Protein AF-A0A1G6ML99-F1 (afdb_monomer_lite)

Secondary structure (DSSP, 8-state):
---SS--HHHHTT--EE----HHHHHHHHHH-HHHHHHHHHH-----EE-S-HHHHHHHHHHHTTS-HHHHHHHHHHHHHHHSS-SHHHHHHS-HHHHHHTT--HHHHHHHHHHHHHHHTTSS-HHHHTTS-HHHHHHHHHTSTT--HHHHHHHHHHTS--TT---TT-HHHHHHHHHHHT-S---HHHHHHHHHHHTT-HHHHHHHHHHHHHTSSTT--------PPP------------------------------SPEEEEEEE-SSS-EEEEEESSSSEEEEEETT-TT--HHHHTTEEE-TT-HHHHHHHHHHHHHHHT----GGGS-B-----HHHHHHHHHHHTS-TT--EEHHHHHHHHHHHHSS---HHHHHHHHTT-SBTTTS-GGGEE-GGG-----TT-HHHHHHHHHHTT----

pLDDT: mean 83.31, std 20.72, range [21.84, 98.5]

InterPro domains:
  IPR001497 Methylated-DNA-[protein]-cysteine S-methyltransferase, active site [PS00374] (394-400)
  IPR003265 HhH-GPD domain [PF00730] (58-194)
  IPR003265 HhH-GPD domain [SM00478] (62-216)
  IPR003265 HhH-GPD domain [cd00056] (54-210)
  IPR011257 DNA glycosylase [SSF48150] (47-212)
  IPR014048 Methylated-DNA-[protein]-cysteine S-methyltransferase, DNA binding [PF01035] (341-425)
  IPR014048 Methylated-DNA-[protein]-cysteine S-methyltransferase, DNA binding [TIGR00589] (340-423)
  IPR014048 Methylated-DNA-[protein]-cysteine S-methyltransferase, DNA binding [cd06445] (342-424)
  IPR023546 Methylated-DNA--protein-cysteine methyltransferase [MF_00772] (266-424)
  IPR036217 Methylated DNA-protein cysteine methyltransferase, DNA binding domain [SSF46767] (339-425)
  IPR036388 Winged helix-like DNA-binding domain superfamily [G3DSA:1.10.10.10] (337-425)
  IPR036631 Methylated DNA-protein cysteine methyltransferase domain superfamily [SSF53155] (272-343)
  IPR051912 Alkylbase DNA Glycosylase/Transcriptional Activator [PTHR43003] (23-213)

Organism: NCBI:txid604330

Structure (mmCIF, N/CA/C/O backbone):
data_AF-A0A1G6ML99-F1
#
_entry.id   AF-A0A1G6ML99-F1
#
loop_
_atom_site.group_PDB
_atom_site.id
_atom_site.type_symbol
_atom_site.label_atom_id
_atom_site.label_alt_id
_atom_site.label_comp_id
_atom_site.label_asym_id
_atom_site.label_entity_id
_atom_site.label_seq_id
_atom_site.pdbx_PDB_ins_code
_atom_site.Cartn_x
_atom_site.Cartn_y
_atom_site.Cartn_z
_atom_site.occupancy
_atom_site.B_iso_or_equiv
_atom_site.auth_seq_id
_atom_site.auth_comp_id
_atom_site.auth_asym_id
_atom_site.auth_atom_id
_atom_site.pdbx_PDB_model_num
ATOM 1 N N . MET A 1 1 ? 4.911 -12.588 -6.986 1.00 31.22 1 MET A N 1
ATOM 2 C CA . MET A 1 1 ? 5.745 -13.573 -7.703 1.00 31.22 1 MET A CA 1
ATOM 3 C C . MET A 1 1 ? 5.759 -13.218 -9.179 1.00 31.22 1 MET A C 1
ATOM 5 O O . MET A 1 1 ? 4.687 -13.115 -9.758 1.00 31.22 1 MET A O 1
ATOM 9 N N . ALA A 1 2 ? 6.933 -12.966 -9.759 1.00 31.11 2 ALA A N 1
ATOM 10 C CA . ALA A 1 2 ? 7.078 -12.887 -11.210 1.00 31.11 2 ALA A CA 1
ATOM 11 C C . ALA A 1 2 ? 7.066 -14.316 -11.766 1.00 31.11 2 ALA A C 1
ATOM 13 O O . ALA A 1 2 ? 7.784 -15.176 -11.255 1.00 31.11 2 ALA A O 1
ATOM 14 N N . MET A 1 3 ? 6.214 -14.575 -12.754 1.00 40.50 3 MET A N 1
ATOM 15 C CA . MET A 1 3 ? 6.151 -15.865 -13.434 1.00 40.50 3 MET A CA 1
ATOM 16 C C . MET A 1 3 ? 7.111 -15.833 -14.618 1.00 40.50 3 MET A C 1
ATOM 18 O O . MET A 1 3 ? 7.042 -14.934 -15.452 1.00 40.50 3 MET A O 1
ATOM 22 N N . THR A 1 4 ? 8.027 -16.794 -14.667 1.00 37.34 4 THR A N 1
ATOM 23 C CA . THR A 1 4 ? 9.051 -16.921 -15.717 1.00 37.34 4 THR A CA 1
ATOM 24 C C . THR A 1 4 ? 8.583 -17.761 -16.911 1.00 37.34 4 THR A C 1
ATOM 26 O O . THR A 1 4 ? 9.333 -17.942 -17.866 1.00 37.34 4 THR A O 1
ATOM 29 N N . GLN A 1 5 ? 7.338 -18.246 -16.890 1.00 42.62 5 GLN A N 1
ATOM 30 C CA . GLN A 1 5 ? 6.661 -18.932 -17.992 1.00 42.62 5 GLN A CA 1
ATOM 31 C C . GLN A 1 5 ? 5.199 -18.468 -18.058 1.00 42.62 5 GLN A C 1
ATOM 33 O O . GLN A 1 5 ? 4.643 -18.056 -17.036 1.00 42.62 5 GLN A O 1
ATOM 38 N N . ALA A 1 6 ? 4.602 -18.511 -19.254 1.00 44.78 6 ALA A N 1
ATOM 39 C CA . ALA A 1 6 ? 3.167 -18.298 -19.428 1.00 44.78 6 ALA A CA 1
ATOM 40 C C . ALA A 1 6 ? 2.403 -19.266 -18.506 1.00 44.78 6 ALA A C 1
ATOM 42 O O . ALA A 1 6 ? 2.681 -20.462 -18.510 1.00 44.78 6 ALA A O 1
ATOM 43 N N . ASP A 1 7 ? 1.502 -18.736 -17.678 1.00 48.19 7 ASP A N 1
ATOM 44 C CA . ASP A 1 7 ? 0.613 -19.528 -16.821 1.00 48.19 7 ASP A CA 1
ATOM 45 C C . ASP A 1 7 ? -0.266 -20.435 -17.705 1.00 48.19 7 ASP A C 1
ATOM 47 O O . ASP A 1 7 ? -0.724 -19.991 -18.759 1.00 48.19 7 ASP A O 1
ATOM 51 N N . ASP A 1 8 ? -0.573 -21.662 -17.277 1.00 42.84 8 ASP A N 1
ATOM 52 C CA . ASP A 1 8 ? -1.571 -22.517 -17.947 1.00 42.84 8 ASP A CA 1
ATOM 53 C C . ASP A 1 8 ? -2.941 -21.808 -18.061 1.00 42.84 8 ASP A C 1
ATOM 55 O O . ASP A 1 8 ? -3.715 -22.064 -18.986 1.00 42.84 8 ASP A O 1
ATOM 59 N N . ARG A 1 9 ? -3.212 -20.825 -17.187 1.00 46.53 9 ARG A N 1
ATOM 60 C CA . ARG A 1 9 ? -4.387 -19.933 -17.252 1.00 46.53 9 ARG A CA 1
ATOM 61 C C . ARG A 1 9 ? -4.434 -19.024 -18.487 1.00 46.53 9 ARG A C 1
ATOM 63 O O . ARG A 1 9 ? -5.514 -18.577 -18.872 1.00 46.53 9 ARG A O 1
ATOM 70 N N . LEU A 1 10 ? -3.293 -18.768 -19.130 1.00 43.25 10 LEU A N 1
ATOM 71 C CA . LEU A 1 10 ? -3.180 -17.985 -20.369 1.00 43.25 10 LEU A CA 1
ATOM 72 C C . LEU A 1 10 ? -3.757 -18.769 -21.562 1.00 43.25 10 LEU A C 1
ATOM 74 O O . LEU A 1 10 ? -4.390 -18.190 -22.441 1.00 43.25 10 LEU A O 1
ATOM 78 N N . VAL A 1 11 ? -3.621 -20.101 -21.545 1.00 44.12 11 VAL A N 1
ATOM 79 C CA . VAL A 1 11 ? -4.185 -21.018 -22.555 1.00 44.12 11 VAL A CA 1
ATOM 80 C C . VAL A 1 11 ? -5.707 -21.150 -22.410 1.00 44.12 11 VAL A C 1
ATOM 82 O O . VAL A 1 11 ? -6.403 -21.402 -23.391 1.00 44.12 11 VAL A O 1
ATOM 85 N N . GLN A 1 12 ? -6.234 -20.937 -21.201 1.00 39.66 12 GLN A N 1
ATOM 86 C CA . GLN A 1 12 ? -7.666 -21.042 -20.891 1.00 39.66 12 GLN A CA 1
ATOM 87 C C . GLN A 1 12 ? -8.430 -19.710 -20.999 1.00 39.66 12 GLN A C 1
ATOM 89 O O . GLN A 1 12 ? -9.651 -19.698 -20.867 1.00 39.66 12 GLN A O 1
ATOM 94 N N . GLY A 1 13 ? -7.744 -18.592 -21.272 1.00 50.53 13 GLY A N 1
ATOM 95 C CA . GLY A 1 13 ? -8.374 -17.278 -21.458 1.00 50.53 13 GLY A CA 1
ATOM 96 C C . GLY A 1 13 ? -8.898 -16.620 -20.174 1.00 50.53 13 GLY A C 1
ATOM 97 O O . GLY A 1 13 ? -9.646 -15.650 -20.260 1.00 50.53 13 GLY A O 1
ATOM 98 N N . GLU A 1 14 ? -8.514 -17.118 -18.995 1.00 59.88 14 GLU A N 1
ATOM 99 C CA . GLU A 1 14 ? -9.038 -16.649 -17.701 1.00 59.88 14 GLU A CA 1
ATOM 100 C C . GLU A 1 14 ? -8.351 -15.379 -17.171 1.00 59.88 14 GLU A C 1
ATOM 102 O O . GLU A 1 14 ? -8.890 -14.706 -16.293 1.00 59.88 14 GLU A O 1
ATOM 107 N N . VAL A 1 15 ? -7.156 -15.042 -17.669 1.00 67.50 15 VAL A N 1
ATOM 108 C CA . VAL A 1 15 ? -6.355 -13.910 -17.179 1.00 67.50 15 VAL A CA 1
ATOM 109 C C . VAL A 1 15 ? -5.716 -13.176 -18.352 1.00 67.50 15 VAL A C 1
ATOM 111 O O . VAL A 1 15 ? -5.017 -13.784 -19.165 1.00 67.50 15 VAL A O 1
ATOM 114 N N . ARG A 1 16 ? -5.918 -11.856 -18.428 1.00 80.38 16 ARG A N 1
ATOM 115 C CA . ARG A 1 16 ? -5.222 -10.997 -19.392 1.00 80.38 16 ARG A CA 1
ATOM 116 C C . ARG A 1 16 ? -3.926 -10.463 -18.805 1.00 80.38 16 ARG A C 1
ATOM 118 O O . ARG A 1 16 ? -3.819 -10.236 -17.600 1.00 80.38 16 ARG A O 1
ATOM 125 N N . TYR A 1 17 ? -2.943 -10.246 -19.668 1.00 84.38 17 TYR A N 1
ATOM 126 C CA . TYR A 1 17 ? -1.643 -9.704 -19.291 1.00 84.38 17 TYR A CA 1
ATOM 127 C C . TYR A 1 17 ? -1.403 -8.354 -19.970 1.00 84.38 17 TYR A C 1
ATOM 129 O O . TYR A 1 17 ? -2.062 -8.004 -20.950 1.00 84.38 17 TYR A O 1
ATOM 137 N N . VAL A 1 18 ? -0.471 -7.575 -19.425 1.00 83.75 18 VAL A N 1
ATOM 138 C CA . VAL A 1 18 ? 0.061 -6.386 -20.093 1.00 83.75 18 VAL A CA 1
ATOM 139 C C . VAL A 1 18 ? 0.727 -6.843 -21.382 1.00 83.75 18 VAL A C 1
ATOM 141 O O . VAL A 1 18 ? 1.645 -7.661 -21.358 1.00 83.75 18 VAL A O 1
ATOM 144 N N . GLU A 1 19 ? 0.248 -6.326 -22.505 1.00 87.94 19 GLU A N 1
ATOM 145 C CA . GLU A 1 19 ? 0.704 -6.729 -23.829 1.00 87.94 19 GLU A CA 1
ATOM 146 C C . GLU A 1 19 ? 1.780 -5.762 -24.309 1.00 87.94 19 GLU A C 1
ATOM 148 O O . GLU A 1 19 ? 1.557 -4.551 -24.382 1.00 87.94 19 GLU A O 1
ATOM 153 N N . TYR A 1 20 ? 2.939 -6.304 -24.672 1.00 91.94 20 TYR A N 1
ATOM 154 C CA . TYR A 1 20 ? 3.969 -5.576 -25.396 1.00 91.94 20 TYR A CA 1
ATOM 155 C C . TYR A 1 20 ? 4.716 -6.519 -26.341 1.00 91.94 20 TYR A C 1
ATOM 157 O O . TYR A 1 20 ? 5.050 -7.646 -25.979 1.00 91.94 20 TYR A O 1
ATOM 165 N N . GLY A 1 21 ? 4.935 -6.057 -27.572 1.00 86.81 21 GLY A N 1
ATOM 166 C CA . GLY A 1 21 ? 5.557 -6.849 -28.631 1.00 86.81 21 GLY A CA 1
ATOM 167 C C . GLY A 1 21 ? 7.063 -6.635 -28.758 1.00 86.81 21 GLY A C 1
ATOM 168 O O . GLY A 1 21 ? 7.668 -5.806 -28.065 1.00 86.81 21 GLY A O 1
ATOM 169 N N . ASP A 1 22 ? 7.645 -7.350 -29.719 1.00 90.88 22 ASP A N 1
ATOM 170 C CA . ASP A 1 22 ? 9.072 -7.287 -30.047 1.00 90.88 22 ASP A CA 1
ATOM 171 C C . ASP A 1 22 ? 9.530 -5.873 -30.419 1.00 90.88 22 ASP A C 1
ATOM 173 O O . ASP A 1 22 ? 10.661 -5.508 -30.116 1.00 90.88 22 ASP A O 1
ATOM 177 N N . ASP A 1 23 ? 8.654 -5.033 -30.977 1.00 95.19 23 ASP A N 1
ATOM 178 C CA . ASP A 1 23 ? 8.968 -3.637 -31.308 1.00 95.19 23 ASP A CA 1
ATOM 179 C C . ASP A 1 23 ? 9.363 -2.812 -30.076 1.00 95.19 23 ASP A C 1
ATOM 181 O O . ASP A 1 23 ? 10.312 -2.023 -30.125 1.00 95.19 23 ASP A O 1
ATOM 185 N N . ALA A 1 24 ? 8.676 -3.010 -28.945 1.00 95.94 24 ALA A N 1
ATOM 186 C CA . ALA A 1 24 ? 8.996 -2.315 -27.701 1.00 95.94 24 ALA A CA 1
ATOM 187 C C . ALA A 1 24 ? 10.346 -2.782 -27.145 1.00 95.94 24 ALA A C 1
ATOM 189 O O . ALA A 1 24 ? 11.185 -1.974 -26.734 1.00 95.94 24 ALA A O 1
ATOM 190 N N . VAL A 1 25 ? 10.572 -4.097 -27.181 1.00 96.50 25 VAL A N 1
ATOM 191 C CA . VAL A 1 25 ? 11.819 -4.732 -26.747 1.00 96.50 25 VAL A CA 1
ATOM 192 C C . VAL A 1 25 ? 12.994 -4.280 -27.615 1.00 96.50 25 VAL A C 1
ATOM 194 O O . VAL A 1 25 ? 14.032 -3.874 -27.085 1.00 96.50 25 VAL A O 1
ATOM 197 N N . ALA A 1 26 ? 12.826 -4.293 -28.935 1.00 97.50 26 ALA A N 1
ATOM 198 C CA . ALA A 1 26 ? 13.822 -3.869 -29.905 1.00 97.50 26 ALA A CA 1
ATOM 199 C C . ALA A 1 26 ? 14.148 -2.383 -29.744 1.00 97.50 26 ALA A C 1
ATOM 201 O O . ALA A 1 26 ? 15.325 -2.018 -29.688 1.00 97.50 26 ALA A O 1
ATOM 202 N N . TYR A 1 27 ? 13.130 -1.531 -29.583 1.00 98.44 27 TYR A N 1
ATOM 203 C CA . TYR A 1 27 ? 13.324 -0.104 -29.345 1.00 98.44 27 TYR A CA 1
ATOM 204 C C . TYR A 1 27 ? 14.144 0.155 -28.078 1.00 98.44 27 TYR A C 1
ATOM 206 O O . TYR A 1 27 ? 15.167 0.841 -28.130 1.00 98.44 27 TYR A O 1
ATOM 214 N N . LEU A 1 28 ? 13.734 -0.414 -26.938 1.00 98.25 28 LEU A N 1
ATOM 215 C CA . LEU A 1 28 ? 14.431 -0.218 -25.664 1.00 98.25 28 LEU A CA 1
ATOM 216 C C . LEU A 1 28 ? 15.866 -0.754 -25.717 1.00 98.25 28 LEU A C 1
ATOM 218 O O . LEU A 1 28 ? 16.789 -0.084 -25.245 1.00 98.25 28 LEU A O 1
ATOM 222 N N . SER A 1 29 ? 16.062 -1.915 -26.346 1.00 97.94 29 SER A N 1
ATOM 223 C CA . SER A 1 29 ? 17.373 -2.553 -26.484 1.00 97.94 29 SER A CA 1
ATOM 224 C C . SER A 1 29 ? 18.321 -1.752 -27.379 1.00 97.94 29 SER A C 1
ATOM 226 O O . SER A 1 29 ? 19.490 -1.569 -27.042 1.00 97.94 29 SER A O 1
ATOM 228 N N . ALA A 1 30 ? 17.823 -1.201 -28.488 1.00 98.00 30 ALA A N 1
ATOM 229 C CA . ALA A 1 30 ? 18.608 -0.329 -29.360 1.00 98.00 30 ALA A CA 1
ATOM 230 C C . ALA A 1 30 ? 18.956 1.011 -28.687 1.00 98.00 30 ALA A C 1
ATOM 232 O O . ALA A 1 30 ? 19.977 1.631 -28.996 1.00 98.00 30 ALA A O 1
ATOM 233 N N . ARG A 1 31 ? 18.102 1.484 -27.773 1.00 97.50 31 ARG A N 1
ATOM 234 C CA . ARG A 1 31 ? 18.199 2.825 -27.190 1.00 97.50 31 ARG A CA 1
ATOM 235 C C . ARG A 1 31 ? 19.051 2.901 -25.926 1.00 97.50 31 ARG A C 1
ATOM 237 O O . ARG A 1 31 ? 19.613 3.966 -25.647 1.00 97.50 31 ARG A O 1
ATOM 244 N N . ASP A 1 32 ? 19.146 1.820 -25.155 1.00 98.06 32 ASP A N 1
ATOM 245 C CA . ASP A 1 32 ? 19.907 1.781 -23.906 1.00 98.06 32 ASP A CA 1
ATOM 246 C C . ASP A 1 32 ? 20.564 0.402 -23.679 1.00 98.06 32 ASP A C 1
ATOM 248 O O . ASP A 1 32 ? 19.868 -0.554 -23.345 1.00 98.06 32 ASP A O 1
ATOM 252 N N . PRO A 1 33 ? 21.905 0.281 -23.779 1.00 97.81 33 PRO A N 1
ATOM 253 C CA . PRO A 1 33 ? 22.592 -1.010 -23.653 1.00 97.81 33 PRO A CA 1
ATOM 254 C C . PRO A 1 33 ? 22.415 -1.710 -22.299 1.00 97.81 33 PRO A C 1
ATOM 256 O O . PRO A 1 33 ? 22.485 -2.932 -22.227 1.00 97.81 33 PRO A O 1
ATOM 259 N N . ARG A 1 34 ? 22.197 -0.956 -21.211 1.00 98.12 34 ARG A N 1
ATOM 260 C CA . ARG A 1 34 ? 21.955 -1.551 -19.885 1.00 98.12 34 ARG A CA 1
ATOM 261 C C . ARG A 1 34 ? 20.538 -2.099 -19.793 1.00 98.12 34 ARG A C 1
ATOM 263 O O . ARG A 1 34 ? 20.341 -3.156 -19.209 1.00 98.12 34 ARG A O 1
ATOM 270 N N . MET A 1 35 ? 19.570 -1.392 -20.377 1.00 98.19 35 MET A N 1
ATOM 271 C CA . MET A 1 35 ? 18.218 -1.926 -20.535 1.00 98.19 35 MET A CA 1
ATOM 272 C C . MET A 1 35 ? 18.226 -3.160 -21.444 1.00 98.19 35 MET A C 1
ATOM 274 O O . MET A 1 35 ? 17.591 -4.145 -21.098 1.00 98.19 35 MET A O 1
ATOM 278 N N . ALA A 1 36 ? 18.992 -3.145 -22.539 1.00 98.19 36 ALA A N 1
ATOM 279 C CA . ALA A 1 36 ? 19.149 -4.291 -23.436 1.00 98.19 36 ALA A CA 1
ATOM 280 C C . ALA A 1 36 ? 19.656 -5.543 -22.699 1.00 98.19 36 ALA A C 1
ATOM 282 O O . ALA A 1 36 ? 19.057 -6.608 -22.818 1.00 98.19 36 ALA A O 1
ATOM 283 N N . ASP A 1 37 ? 20.719 -5.405 -21.894 1.00 97.69 37 ASP A N 1
ATOM 284 C CA . ASP A 1 37 ? 21.243 -6.503 -21.067 1.00 97.69 37 ASP A CA 1
ATOM 285 C C . ASP A 1 37 ? 20.194 -7.015 -20.070 1.00 97.69 37 ASP A C 1
ATOM 287 O O . ASP A 1 37 ? 19.981 -8.221 -19.949 1.00 97.69 37 ASP A O 1
ATOM 291 N N . ALA A 1 38 ? 19.486 -6.101 -19.396 1.00 95.56 38 ALA A N 1
ATOM 292 C CA . ALA A 1 38 ? 18.436 -6.472 -18.455 1.00 95.56 38 ALA A CA 1
ATOM 293 C C . ALA A 1 38 ? 17.297 -7.238 -19.143 1.00 95.56 38 ALA A C 1
ATOM 295 O O . ALA A 1 38 ? 16.899 -8.292 -18.656 1.00 95.56 38 ALA A O 1
ATOM 296 N N . ILE A 1 39 ? 16.816 -6.752 -20.288 1.00 95.44 39 ILE A N 1
ATOM 297 C CA . ILE A 1 39 ? 15.786 -7.409 -21.099 1.00 95.44 39 ILE A CA 1
ATOM 298 C C . ILE A 1 39 ? 16.237 -8.813 -21.505 1.00 95.44 39 ILE A C 1
ATOM 300 O O . ILE A 1 39 ? 15.503 -9.774 -21.283 1.00 95.44 39 ILE A O 1
ATOM 304 N N . ALA A 1 40 ? 17.444 -8.945 -22.062 1.00 94.31 40 ALA A N 1
ATOM 305 C CA . ALA A 1 40 ? 17.960 -10.221 -22.549 1.00 94.31 40 ALA A CA 1
ATOM 306 C C . ALA A 1 40 ? 18.080 -11.272 -21.434 1.00 94.31 40 ALA A C 1
ATOM 308 O O . ALA A 1 40 ? 17.841 -12.454 -21.667 1.00 94.31 40 ALA A O 1
ATOM 309 N N . ARG A 1 41 ? 18.440 -10.844 -20.218 1.00 92.56 41 ARG A N 1
ATOM 310 C CA . ARG A 1 41 ? 18.647 -11.735 -19.067 1.00 92.56 41 ARG A CA 1
ATOM 311 C C . ARG A 1 41 ? 17.368 -12.054 -18.299 1.00 92.56 41 ARG A C 1
ATOM 313 O O . ARG A 1 41 ? 17.265 -13.142 -17.744 1.00 92.56 41 ARG A O 1
ATOM 320 N N . ILE A 1 42 ? 16.427 -11.114 -18.237 1.00 89.94 42 ILE A N 1
ATOM 321 C CA . ILE A 1 42 ? 15.139 -11.293 -17.551 1.00 89.94 42 ILE A CA 1
ATOM 322 C C . ILE A 1 42 ? 14.159 -12.070 -18.439 1.00 89.94 42 ILE A C 1
ATOM 324 O O . ILE A 1 42 ? 13.379 -12.870 -17.929 1.00 89.94 42 ILE A O 1
ATOM 328 N N . GLY A 1 43 ? 14.207 -11.866 -19.757 1.00 87.81 43 GLY A N 1
ATOM 329 C CA . GLY A 1 43 ? 13.227 -12.420 -20.688 1.00 87.81 43 GLY A CA 1
ATOM 330 C C . GLY A 1 43 ? 11.912 -11.635 -20.689 1.00 87.81 43 GLY A C 1
ATOM 331 O O . GLY A 1 43 ? 11.856 -10.477 -20.275 1.00 87.81 43 GLY A O 1
ATOM 332 N N . HIS A 1 44 ? 10.841 -12.233 -21.207 1.00 87.12 44 HIS A N 1
ATOM 333 C CA . HIS A 1 44 ? 9.526 -11.588 -21.227 1.00 87.12 44 HIS A CA 1
ATOM 334 C C . HIS A 1 44 ? 8.934 -11.508 -19.809 1.00 87.12 44 HIS A C 1
ATOM 336 O O . HIS A 1 44 ? 8.976 -12.480 -19.056 1.00 87.12 44 HIS A O 1
ATOM 342 N N . VAL A 1 45 ? 8.374 -10.353 -19.444 1.00 83.38 45 VAL A N 1
ATOM 343 C CA . VAL A 1 45 ? 7.827 -10.076 -18.113 1.00 83.38 45 VAL A CA 1
ATOM 344 C C . VAL A 1 45 ? 6.310 -10.127 -18.168 1.00 83.38 45 VAL A C 1
ATOM 346 O O . VAL A 1 45 ? 5.658 -9.223 -18.682 1.00 83.38 45 VAL A O 1
ATOM 349 N N . TRP A 1 46 ? 5.743 -11.152 -17.544 1.00 80.50 46 TRP A N 1
ATOM 350 C CA . TRP A 1 46 ? 4.299 -11.305 -17.435 1.00 80.50 46 TRP A CA 1
ATOM 351 C C . TRP A 1 46 ? 3.760 -10.505 -16.240 1.00 80.50 46 TRP A C 1
ATOM 353 O O . TRP A 1 46 ? 4.215 -10.654 -15.096 1.00 80.50 46 TRP A O 1
ATOM 363 N N . ARG A 1 47 ? 2.770 -9.644 -16.498 1.00 78.69 47 ARG A N 1
ATOM 364 C CA . ARG A 1 47 ? 1.987 -8.932 -15.476 1.00 78.69 47 ARG A CA 1
ATOM 365 C C . ARG A 1 47 ? 0.510 -8.984 -15.803 1.00 78.69 47 ARG A C 1
ATOM 367 O O . ARG A 1 47 ? 0.148 -8.717 -16.938 1.00 78.69 47 ARG A O 1
ATOM 374 N N . VAL A 1 48 ? -0.308 -9.317 -14.809 1.00 78.94 48 VAL A N 1
ATOM 375 C CA . VAL A 1 48 ? -1.768 -9.362 -14.946 1.00 78.94 48 VAL A CA 1
ATOM 376 C C . VAL A 1 48 ? -2.307 -7.966 -15.259 1.00 78.94 48 VAL A C 1
ATOM 378 O O . VAL A 1 48 ? -1.801 -6.976 -14.724 1.00 78.94 48 VAL A O 1
ATOM 381 N N . ARG A 1 49 ? -3.313 -7.913 -16.132 1.00 84.00 49 ARG A N 1
ATOM 382 C CA . ARG A 1 49 ? -4.037 -6.716 -16.548 1.00 84.00 49 ARG A CA 1
ATOM 383 C C . ARG A 1 49 ? -5.491 -6.801 -16.077 1.00 84.00 49 ARG A C 1
ATOM 385 O O . ARG A 1 49 ? -6.121 -7.841 -16.241 1.00 84.00 49 ARG A O 1
ATOM 392 N N . ASP A 1 50 ? -6.007 -5.712 -15.520 1.00 83.88 50 ASP A N 1
ATOM 393 C CA . ASP A 1 50 ? -7.428 -5.538 -15.221 1.00 83.88 50 ASP A CA 1
ATOM 394 C C . ASP A 1 50 ? -8.204 -5.231 -16.514 1.00 83.88 50 ASP A C 1
ATOM 396 O O . ASP A 1 50 ? -7.742 -4.464 -17.358 1.00 83.88 50 ASP A O 1
ATOM 400 N N . ASP A 1 51 ? -9.403 -5.794 -16.665 1.00 81.56 51 ASP A N 1
ATOM 401 C CA . ASP A 1 51 ? -10.172 -5.689 -17.913 1.00 81.56 51 ASP A CA 1
ATOM 402 C C . ASP A 1 51 ? -11.150 -4.515 -17.973 1.00 81.56 51 ASP A C 1
ATOM 404 O O . ASP A 1 51 ? -11.502 -4.074 -19.065 1.00 81.56 51 ASP A O 1
ATOM 408 N N . GLU A 1 52 ? -11.596 -4.011 -16.824 1.00 91.19 52 GLU A N 1
ATOM 409 C CA . GLU A 1 52 ? -12.640 -2.991 -16.760 1.00 91.19 52 GLU A CA 1
ATOM 410 C C . GLU A 1 52 ? -12.198 -1.816 -15.889 1.00 91.19 52 GLU A C 1
ATOM 412 O O . GLU A 1 52 ? -11.870 -1.980 -14.710 1.00 91.19 52 GLU A O 1
ATOM 417 N N . LEU A 1 53 ? -12.221 -0.608 -16.459 1.00 95.38 53 LEU A N 1
ATOM 418 C CA . LEU A 1 53 ? -11.680 0.590 -15.819 1.00 95.38 53 LEU A CA 1
ATOM 419 C C . LEU A 1 53 ? -12.383 0.929 -14.497 1.00 95.38 53 LEU A C 1
ATOM 421 O O . LEU A 1 53 ? -11.724 1.316 -13.529 1.00 95.38 53 LEU A O 1
ATOM 425 N N . PHE A 1 54 ? -13.706 0.749 -14.425 1.00 97.12 54 PHE A N 1
ATOM 426 C CA . PHE A 1 54 ? -14.455 0.967 -13.186 1.00 97.12 54 PHE A CA 1
ATOM 427 C C . PHE A 1 54 ? -13.961 0.039 -12.076 1.00 97.12 54 PHE A C 1
ATOM 429 O O . PHE A 1 54 ? -13.594 0.495 -10.988 1.00 97.12 54 PHE A O 1
ATOM 436 N N . GLN A 1 55 ? -13.886 -1.259 -12.378 1.00 95.38 55 GLN A N 1
ATOM 437 C CA . GLN A 1 55 ? -13.404 -2.258 -11.436 1.00 95.38 55 GLN A CA 1
ATOM 438 C C . GLN A 1 55 ? -11.950 -1.997 -11.045 1.00 95.38 55 GLN A C 1
ATOM 440 O O . GLN A 1 55 ? -11.642 -2.069 -9.861 1.00 95.38 55 GLN A O 1
ATOM 445 N N . ALA A 1 56 ? -11.081 -1.609 -11.982 1.00 94.62 56 ALA A N 1
ATOM 446 C CA . ALA A 1 56 ? -9.681 -1.290 -11.702 1.00 94.62 56 ALA A CA 1
ATOM 447 C C . ALA A 1 56 ? -9.539 -0.144 -10.682 1.00 94.62 56 ALA A C 1
ATOM 449 O O . ALA A 1 56 ? -8.757 -0.243 -9.730 1.00 94.62 56 ALA A O 1
ATOM 450 N N . VAL A 1 57 ? -10.339 0.924 -10.811 1.00 97.06 57 VAL A N 1
ATOM 451 C CA . VAL A 1 57 ? -10.356 2.025 -9.832 1.00 97.06 57 VAL A CA 1
ATOM 452 C C . VAL A 1 57 ? -10.780 1.511 -8.454 1.00 97.06 57 VAL A C 1
ATOM 454 O O . VAL A 1 57 ? -10.058 1.727 -7.477 1.00 97.06 57 VAL A O 1
ATOM 457 N N . VAL A 1 58 ? -11.899 0.788 -8.360 1.00 97.31 58 VAL A N 1
ATOM 458 C CA . VAL A 1 58 ? -12.406 0.256 -7.082 1.00 97.31 58 VAL A CA 1
ATOM 459 C C . VAL A 1 58 ? -11.406 -0.721 -6.458 1.00 97.31 58 VAL A C 1
ATOM 461 O O . VAL A 1 58 ? -11.033 -0.571 -5.291 1.00 97.31 58 VAL A O 1
ATOM 464 N N . HIS A 1 59 ? -10.920 -1.683 -7.240 1.00 93.31 59 HIS A N 1
ATOM 465 C CA . HIS A 1 59 ? -9.952 -2.693 -6.832 1.00 93.31 59 HIS A CA 1
ATOM 466 C C . HIS A 1 59 ? -8.668 -2.046 -6.304 1.00 93.31 59 HIS A C 1
ATOM 468 O O . HIS A 1 59 ? -8.164 -2.450 -5.250 1.00 93.31 59 HIS A O 1
ATOM 474 N N . SER A 1 60 ? -8.188 -0.977 -6.952 1.00 92.00 60 SER A N 1
ATOM 475 C CA . SER A 1 60 ? -7.015 -0.229 -6.492 1.00 92.00 60 SER A CA 1
ATOM 476 C C . SER A 1 60 ? -7.226 0.418 -5.120 1.00 92.00 60 SER A C 1
ATOM 478 O O . SER A 1 60 ? -6.333 0.348 -4.275 1.00 92.00 60 SER A O 1
ATOM 480 N N . ILE A 1 61 ? -8.407 0.998 -4.856 1.00 92.12 61 ILE A N 1
ATOM 481 C CA . ILE A 1 61 ? -8.751 1.632 -3.571 1.00 92.12 61 ILE A CA 1
ATOM 482 C C . ILE A 1 61 ? -8.854 0.572 -2.469 1.00 92.12 61 ILE A C 1
ATOM 484 O O . ILE A 1 61 ? -8.334 0.768 -1.362 1.00 92.12 61 ILE A O 1
ATOM 488 N N . VAL A 1 62 ? -9.466 -0.578 -2.773 1.00 91.00 62 VAL A N 1
ATOM 489 C CA . VAL A 1 62 ? -9.544 -1.723 -1.856 1.00 91.00 62 VAL A CA 1
ATOM 490 C C . VAL A 1 62 ? -8.140 -2.163 -1.432 1.00 91.00 62 VAL A C 1
ATOM 492 O O . VAL A 1 62 ? -7.893 -2.292 -0.231 1.00 91.00 62 VAL A O 1
ATOM 495 N N . GLY A 1 63 ? -7.196 -2.285 -2.369 1.00 76.69 63 GLY A N 1
ATOM 496 C CA . GLY A 1 63 ? -5.830 -2.768 -2.120 1.00 76.69 63 GLY A CA 1
ATOM 497 C C . GLY A 1 63 ? -4.906 -1.841 -1.330 1.00 76.69 63 GLY A C 1
ATOM 498 O O . GLY A 1 63 ? -3.848 -2.265 -0.868 1.00 76.69 63 GLY A O 1
ATOM 499 N N . GLN A 1 64 ? -5.274 -0.576 -1.116 1.00 81.06 64 GLN A N 1
ATOM 500 C CA . GLN A 1 64 ? -4.361 0.381 -0.482 1.00 81.06 64 GLN A CA 1
ATOM 501 C C . GLN A 1 64 ? -3.990 -0.025 0.950 1.00 81.06 64 GLN A C 1
ATOM 503 O O . GLN A 1 64 ? -4.861 -0.195 1.802 1.00 81.06 64 GLN A O 1
ATOM 508 N N . GLN A 1 65 ? -2.692 -0.076 1.257 1.00 74.06 65 GLN A N 1
ATOM 509 C CA . GLN A 1 65 ? -2.176 -0.323 2.615 1.00 74.06 65 GLN A CA 1
ATOM 510 C C . GLN A 1 65 ? -2.617 -1.666 3.234 1.00 74.06 65 GLN A C 1
ATOM 512 O O . GLN A 1 65 ? -2.675 -1.780 4.460 1.00 74.06 65 GLN A O 1
ATOM 517 N N . ILE A 1 66 ? -2.936 -2.664 2.407 1.00 67.06 66 ILE A N 1
ATOM 518 C CA . ILE A 1 66 ? -3.217 -4.043 2.823 1.00 67.06 66 ILE A CA 1
ATOM 519 C C . ILE A 1 66 ? -2.445 -5.019 1.925 1.00 67.06 66 ILE A C 1
ATOM 521 O O . ILE A 1 66 ? -1.931 -4.627 0.880 1.00 67.06 66 ILE A O 1
ATOM 525 N N . SER A 1 67 ? -2.328 -6.281 2.338 1.00 69.69 67 SER A N 1
ATOM 526 C CA . SER A 1 67 ? -1.668 -7.306 1.522 1.00 69.69 67 SER A CA 1
ATOM 527 C C . SER A 1 67 ? -2.521 -7.702 0.313 1.00 69.69 67 SER A C 1
ATOM 529 O O . SER A 1 67 ? -3.747 -7.588 0.349 1.00 69.69 67 SER A O 1
ATOM 531 N N . THR A 1 68 ? -1.892 -8.260 -0.726 1.00 62.12 68 THR A N 1
ATOM 532 C CA . THR A 1 68 ? -2.592 -8.790 -1.911 1.00 62.12 68 THR A CA 1
ATOM 533 C C . THR A 1 68 ? -3.622 -9.858 -1.538 1.00 62.12 68 THR A C 1
ATOM 535 O O . THR A 1 68 ? -4.714 -9.895 -2.095 1.00 62.12 68 THR A O 1
ATOM 538 N N . ARG A 1 69 ? -3.324 -10.697 -0.535 1.00 65.44 69 ARG A N 1
ATOM 539 C CA . ARG A 1 69 ? -4.271 -11.704 -0.033 1.00 65.44 69 ARG A CA 1
ATOM 540 C C . ARG A 1 69 ? -5.469 -11.063 0.665 1.00 65.44 69 ARG A C 1
ATOM 542 O O . ARG A 1 69 ? -6.596 -11.483 0.437 1.00 65.44 69 ARG A O 1
ATOM 549 N N . ALA A 1 70 ? -5.241 -10.041 1.492 1.00 65.25 70 ALA A N 1
ATOM 550 C CA . ALA A 1 70 ? -6.327 -9.307 2.136 1.00 65.25 70 ALA A CA 1
ATOM 551 C C . ALA A 1 70 ? -7.197 -8.577 1.102 1.00 65.25 70 ALA A C 1
ATOM 553 O O . ALA A 1 70 ? -8.421 -8.627 1.195 1.00 65.25 70 ALA A O 1
ATOM 554 N N . GLN A 1 71 ? -6.578 -7.962 0.091 1.00 87.00 71 GLN A N 1
ATOM 555 C CA . GLN A 1 71 ? -7.283 -7.356 -1.036 1.00 87.00 71 GLN A CA 1
ATOM 556 C C . GLN A 1 71 ? -8.147 -8.385 -1.765 1.00 87.00 71 GLN A C 1
ATOM 558 O O . GLN A 1 71 ? -9.330 -8.127 -1.950 1.00 87.00 71 GLN A O 1
ATOM 563 N N . ALA A 1 72 ? -7.600 -9.559 -2.098 1.00 77.25 72 ALA A N 1
ATOM 564 C CA . ALA A 1 72 ? -8.345 -10.633 -2.751 1.00 77.25 72 ALA A CA 1
ATOM 565 C C . ALA A 1 72 ? -9.551 -11.098 -1.917 1.00 77.25 72 ALA A C 1
ATOM 567 O O . ALA A 1 72 ? -10.637 -11.274 -2.462 1.00 77.25 72 ALA A O 1
ATOM 568 N N . THR A 1 73 ? -9.397 -11.232 -0.594 1.00 85.25 73 THR A N 1
ATOM 569 C CA . THR A 1 73 ? -10.507 -11.576 0.310 1.00 85.25 73 THR A CA 1
ATOM 570 C C . THR A 1 73 ? -11.602 -10.508 0.311 1.00 85.25 73 THR A C 1
ATOM 572 O O . THR A 1 73 ? -12.781 -10.843 0.218 1.00 85.25 73 THR A O 1
ATOM 575 N N . VAL A 1 74 ? -11.236 -9.226 0.418 1.00 87.44 74 VAL A N 1
ATOM 576 C CA . VAL A 1 74 ? -12.212 -8.121 0.404 1.00 87.44 74 VAL A CA 1
ATOM 577 C C . VAL A 1 74 ? -12.889 -8.017 -0.964 1.00 87.44 74 VAL A C 1
ATOM 579 O O . VAL A 1 74 ? -14.100 -7.833 -1.035 1.00 87.44 74 VAL A O 1
ATOM 582 N N . TRP A 1 75 ? -12.129 -8.192 -2.045 1.00 93.56 75 TRP A N 1
ATOM 583 C CA . TRP A 1 75 ? -12.641 -8.182 -3.411 1.00 93.56 75 TRP A CA 1
ATOM 584 C C . TRP A 1 75 ? -13.620 -9.329 -3.671 1.00 93.56 75 TRP A C 1
ATOM 586 O O . TRP A 1 75 ? -14.688 -9.101 -4.230 1.00 93.56 75 TRP A O 1
ATOM 596 N N . ALA A 1 76 ? -13.307 -10.545 -3.211 1.00 92.00 76 ALA A N 1
ATOM 597 C CA . ALA A 1 76 ? -14.209 -11.690 -3.306 1.00 92.00 76 ALA A CA 1
ATOM 598 C C . ALA A 1 76 ? -15.539 -11.411 -2.593 1.00 92.00 76 ALA A C 1
ATOM 600 O O . ALA A 1 76 ? -16.584 -11.494 -3.223 1.00 92.00 76 ALA A O 1
ATOM 601 N N . ARG A 1 77 ? -15.493 -10.949 -1.336 1.00 94.88 77 ARG A N 1
ATOM 602 C CA . ARG A 1 77 ? -16.699 -10.579 -0.574 1.00 94.88 77 ARG A CA 1
ATOM 603 C C . ARG A 1 77 ? -17.529 -9.500 -1.264 1.00 94.88 77 ARG A C 1
ATOM 605 O O . ARG A 1 77 ? -18.750 -9.579 -1.248 1.00 94.88 77 ARG A O 1
ATOM 612 N N . MET A 1 78 ? -16.873 -8.502 -1.855 1.00 95.94 78 MET A N 1
ATOM 613 C CA . MET A 1 78 ? -17.549 -7.422 -2.571 1.00 95.94 78 MET A CA 1
ATOM 614 C C . MET A 1 78 ? -18.248 -7.930 -3.839 1.00 95.94 78 MET A C 1
ATOM 616 O O . MET A 1 78 ? -19.392 -7.557 -4.077 1.00 95.94 78 MET A O 1
ATOM 620 N N . ARG A 1 79 ? -17.603 -8.806 -4.622 1.00 94.81 79 ARG A N 1
ATOM 621 C CA . ARG A 1 79 ? -18.233 -9.445 -5.791 1.00 94.81 79 ARG A CA 1
ATOM 622 C C . ARG A 1 79 ? -19.394 -10.347 -5.385 1.00 94.81 79 ARG A C 1
ATOM 624 O O . ARG A 1 79 ? -20.457 -10.249 -5.980 1.00 94.81 79 ARG A O 1
ATOM 631 N N . ASP A 1 80 ? -19.217 -11.163 -4.350 1.00 94.56 80 ASP A N 1
ATOM 632 C CA . ASP A 1 80 ? -20.262 -12.071 -3.868 1.00 94.56 80 ASP A CA 1
ATOM 633 C C . ASP A 1 80 ? -21.468 -11.297 -3.313 1.00 94.56 80 ASP A C 1
ATOM 635 O O . ASP A 1 80 ? -22.613 -11.693 -3.514 1.00 94.56 80 ASP A O 1
ATOM 639 N N . GLY A 1 81 ? -21.219 -10.178 -2.625 1.00 95.19 81 GLY A N 1
ATOM 640 C CA . GLY A 1 81 ? -22.263 -9.361 -2.010 1.00 95.19 81 GLY A CA 1
ATOM 641 C C . GLY A 1 81 ? -23.004 -8.437 -2.975 1.00 95.19 81 GLY A C 1
ATOM 642 O O . GLY A 1 81 ? -24.202 -8.234 -2.808 1.00 95.19 81 GLY A O 1
ATOM 643 N N . LEU A 1 82 ? -22.316 -7.868 -3.970 1.00 95.12 82 LEU A N 1
ATOM 644 C CA . LEU A 1 82 ? -22.927 -6.967 -4.960 1.00 95.12 82 LEU A CA 1
ATOM 645 C C . LEU A 1 82 ? -23.397 -7.695 -6.228 1.00 95.12 82 LEU A C 1
ATOM 647 O O . LEU A 1 82 ? -24.170 -7.136 -7.002 1.00 95.12 82 LEU A O 1
ATOM 651 N N . GLY A 1 83 ? -22.913 -8.916 -6.471 1.00 91.94 83 GLY A N 1
ATOM 652 C CA . GLY A 1 83 ? -23.062 -9.640 -7.733 1.00 91.94 83 GLY A CA 1
ATOM 653 C C . GLY A 1 83 ? -22.153 -9.068 -8.823 1.00 91.94 83 GLY A C 1
ATOM 654 O O . GLY A 1 83 ? -21.194 -9.710 -9.251 1.00 91.94 83 GLY A O 1
ATOM 655 N N . THR A 1 84 ? -22.426 -7.836 -9.252 1.00 91.44 84 THR A N 1
ATOM 656 C CA . THR A 1 84 ? -21.630 -7.104 -10.247 1.00 91.44 84 THR A CA 1
ATOM 657 C C . THR A 1 84 ? -21.027 -5.851 -9.620 1.00 91.44 84 THR A C 1
ATOM 659 O O . THR A 1 84 ? -21.693 -5.119 -8.892 1.00 91.44 84 THR A O 1
ATOM 662 N N . VAL A 1 85 ? -19.742 -5.595 -9.884 1.00 95.12 85 VAL A N 1
ATOM 663 C CA . VAL A 1 85 ? -19.040 -4.403 -9.382 1.00 95.12 85 VAL A CA 1
ATOM 664 C C . VAL A 1 85 ? -19.049 -3.325 -10.464 1.00 95.12 85 VAL A C 1
ATOM 666 O O . VAL A 1 85 ? -18.035 -3.064 -11.101 1.00 95.12 85 VAL A O 1
ATOM 669 N N . ASP A 1 86 ? -20.211 -2.708 -10.670 1.00 96.31 86 ASP A N 1
ATOM 670 C CA . ASP A 1 86 ? -20.398 -1.564 -11.570 1.00 96.31 86 ASP A CA 1
ATOM 671 C C . ASP A 1 86 ? -20.875 -0.314 -10.807 1.00 96.31 86 ASP A C 1
ATOM 673 O O . ASP A 1 86 ? -21.125 -0.343 -9.596 1.00 96.31 86 ASP A O 1
ATOM 677 N N . ALA A 1 87 ? -20.995 0.811 -11.515 1.00 97.38 87 ALA A N 1
ATOM 678 C CA . ALA A 1 87 ? -21.419 2.072 -10.915 1.00 97.38 87 ALA A CA 1
ATOM 679 C C . ALA A 1 87 ? -22.819 1.998 -10.286 1.00 97.38 87 ALA A C 1
ATOM 681 O O . ALA A 1 87 ? -23.036 2.586 -9.230 1.00 97.38 87 ALA A O 1
ATOM 682 N N . ALA A 1 88 ? -23.758 1.268 -10.893 1.00 97.00 88 ALA A N 1
ATOM 683 C CA . ALA A 1 88 ? -25.134 1.200 -10.417 1.00 97.00 88 ALA A CA 1
ATOM 684 C C . ALA A 1 88 ? -25.238 0.407 -9.106 1.00 97.00 88 ALA A C 1
ATOM 686 O O . ALA A 1 88 ? -25.814 0.900 -8.134 1.00 97.00 88 ALA A O 1
ATOM 687 N N . HIS A 1 89 ? -24.634 -0.781 -9.052 1.00 98.00 89 HIS A N 1
ATOM 688 C CA . HIS A 1 89 ? -24.664 -1.652 -7.877 1.00 98.00 89 HIS A CA 1
ATOM 689 C C . HIS A 1 89 ? -23.873 -1.053 -6.709 1.00 98.00 89 HIS A C 1
ATOM 691 O O . HIS A 1 89 ? -24.334 -1.077 -5.567 1.00 98.00 89 HIS A O 1
ATOM 697 N N . VAL A 1 90 ? -22.711 -0.446 -6.978 1.00 98.06 90 VAL A N 1
ATOM 698 C CA . VAL A 1 90 ? -21.907 0.201 -5.931 1.00 98.06 90 VAL A CA 1
ATOM 699 C C . VAL A 1 90 ? -22.581 1.472 -5.402 1.00 98.06 90 VAL A C 1
ATOM 701 O O . VAL A 1 90 ? -22.511 1.736 -4.202 1.00 98.06 90 VAL A O 1
ATOM 704 N N . ALA A 1 91 ? -23.245 2.262 -6.254 1.00 97.56 91 ALA A N 1
ATOM 705 C CA . ALA A 1 91 ? -23.959 3.464 -5.818 1.00 97.56 91 ALA A CA 1
ATOM 706 C C . ALA A 1 91 ? -25.232 3.149 -5.011 1.00 97.56 91 ALA A C 1
ATOM 708 O O . ALA A 1 91 ? -25.590 3.916 -4.108 1.00 97.56 91 ALA A O 1
ATOM 709 N N . ALA A 1 92 ? -25.892 2.023 -5.313 1.00 97.31 92 ALA A N 1
ATOM 710 C CA . ALA A 1 92 ? -27.065 1.539 -4.588 1.00 97.31 92 ALA A CA 1
ATOM 711 C C . ALA A 1 92 ? -26.734 1.086 -3.155 1.00 97.31 92 ALA A C 1
ATOM 713 O O . ALA A 1 92 ? -27.569 1.242 -2.265 1.00 97.31 92 ALA A O 1
ATOM 714 N N . ALA A 1 93 ? -25.518 0.583 -2.921 1.00 97.62 93 ALA A N 1
ATOM 715 C CA . ALA A 1 93 ? -25.050 0.209 -1.592 1.00 97.62 93 ALA A CA 1
ATOM 716 C C . ALA A 1 93 ? -24.778 1.434 -0.697 1.00 97.62 93 ALA A C 1
ATOM 718 O O . ALA A 1 93 ? -24.280 2.484 -1.125 1.00 97.62 93 ALA A O 1
ATOM 719 N N . SER A 1 94 ? -25.078 1.289 0.589 1.00 96.75 94 SER A N 1
ATOM 720 C CA . SER A 1 94 ? -24.677 2.212 1.649 1.00 96.75 94 SER A CA 1
ATOM 721 C C . SER A 1 94 ? -23.177 2.109 1.948 1.00 96.75 94 SER A C 1
ATOM 723 O O . SER A 1 94 ? -22.499 1.140 1.597 1.00 96.75 94 SER A O 1
ATOM 725 N N . VAL A 1 95 ? -22.623 3.126 2.616 1.00 95.56 95 VAL A N 1
ATOM 726 C CA . VAL A 1 95 ? -21.210 3.096 3.030 1.00 95.56 95 VAL A CA 1
ATOM 727 C C . VAL A 1 95 ? -20.979 1.966 4.037 1.00 95.56 95 VAL A C 1
ATOM 729 O O . VAL A 1 95 ? -19.930 1.332 4.003 1.00 95.56 95 VAL A O 1
ATOM 732 N N . GLU A 1 96 ? -21.957 1.697 4.896 1.00 95.69 96 GLU A N 1
ATOM 733 C CA . GLU A 1 96 ? -21.957 0.642 5.905 1.00 95.69 96 GLU A CA 1
ATOM 734 C C . GLU A 1 96 ? -21.908 -0.752 5.261 1.00 95.69 96 GLU A C 1
ATOM 736 O O . GLU A 1 96 ? -21.087 -1.580 5.659 1.00 95.69 96 GLU A O 1
ATOM 741 N N . GLU A 1 97 ? -22.708 -0.997 4.219 1.00 96.56 97 GLU A N 1
ATOM 742 C CA . GLU A 1 97 ? -22.684 -2.257 3.460 1.00 96.56 97 GLU A CA 1
ATOM 743 C C . GLU A 1 97 ? -21.342 -2.463 2.751 1.00 96.56 97 GLU A C 1
ATOM 745 O O . GLU A 1 97 ? -20.729 -3.524 2.871 1.00 96.56 97 GLU A O 1
ATOM 750 N N . LEU A 1 98 ? -20.824 -1.428 2.080 1.00 95.94 98 LEU A N 1
ATOM 751 C CA . LEU A 1 98 ? -19.509 -1.494 1.436 1.00 95.94 98 LEU A CA 1
ATOM 752 C C . LEU A 1 98 ? -18.382 -1.717 2.456 1.00 95.94 98 LEU A C 1
ATOM 754 O O . LEU A 1 98 ? -17.437 -2.468 2.207 1.00 95.94 98 LEU A O 1
ATOM 758 N N . GLN A 1 99 ? -18.471 -1.077 3.622 1.00 96.62 99 GLN A N 1
ATOM 759 C CA . GLN A 1 99 ? -17.509 -1.235 4.708 1.00 96.62 99 GLN A CA 1
ATOM 760 C C . GLN A 1 99 ? -17.507 -2.673 5.245 1.00 96.62 99 GLN A C 1
ATOM 762 O O . GLN A 1 99 ? -16.426 -3.222 5.498 1.00 96.62 99 GLN A O 1
ATOM 767 N N . ALA A 1 100 ? -18.683 -3.303 5.346 1.00 93.94 100 ALA A N 1
ATOM 768 C CA . ALA A 1 100 ? -18.858 -4.665 5.843 1.00 93.94 100 ALA A CA 1
ATOM 769 C C . ALA A 1 100 ? -18.118 -5.732 5.012 1.00 93.94 100 ALA A C 1
ATOM 771 O O . ALA A 1 100 ? -17.773 -6.788 5.547 1.00 93.94 100 ALA A O 1
ATOM 772 N N . PHE A 1 101 ? -17.746 -5.447 3.756 1.00 94.12 101 PHE A N 1
ATOM 773 C CA . PHE A 1 101 ? -16.886 -6.339 2.961 1.00 94.12 101 PHE A CA 1
ATOM 774 C C . PHE A 1 101 ? -15.449 -6.471 3.500 1.00 94.12 101 PHE A C 1
ATOM 776 O O . PHE A 1 101 ? -14.696 -7.348 3.070 1.00 94.12 101 PHE A O 1
ATOM 783 N N . GLY A 1 102 ? -15.067 -5.668 4.497 1.00 85.38 102 GLY A N 1
ATOM 784 C CA . GLY A 1 102 ? -13.776 -5.765 5.185 1.00 85.38 102 GLY A CA 1
ATOM 785 C C . GLY A 1 102 ? -12.815 -4.632 4.841 1.00 85.38 102 GLY A C 1
ATOM 786 O O . GLY A 1 102 ? -11.599 -4.806 4.910 1.00 85.38 102 GLY A O 1
ATOM 787 N N . MET A 1 103 ? -13.348 -3.466 4.472 1.00 90.50 103 MET A N 1
ATOM 788 C CA . MET A 1 103 ? -12.567 -2.254 4.227 1.00 90.50 103 MET A CA 1
ATOM 789 C C . MET A 1 103 ? -12.841 -1.180 5.286 1.00 90.50 103 MET A C 1
ATOM 791 O O . MET A 1 103 ? -13.679 -1.342 6.172 1.00 90.50 103 MET A O 1
ATOM 795 N N . THR A 1 104 ? -12.100 -0.072 5.233 1.00 89.50 104 THR A N 1
ATOM 796 C CA . THR A 1 104 ? -12.337 1.070 6.126 1.00 89.50 104 THR A CA 1
ATOM 797 C C . THR A 1 104 ? -13.507 1.914 5.623 1.00 89.50 104 THR A C 1
ATOM 799 O O . THR A 1 104 ? -13.725 2.007 4.416 1.00 89.50 104 THR A O 1
ATOM 802 N N . TYR A 1 105 ? -14.187 2.626 6.529 1.00 87.56 105 TYR A N 1
ATOM 803 C CA . TYR A 1 105 ? -15.220 3.608 6.165 1.00 87.56 105 TYR A CA 1
ATOM 804 C C . TYR A 1 105 ? -14.731 4.643 5.145 1.00 87.56 105 TYR A C 1
ATOM 806 O O . TYR A 1 105 ? -15.464 5.017 4.237 1.00 87.56 105 TYR A O 1
ATOM 814 N N . GLY A 1 106 ? -13.469 5.076 5.248 1.00 91.38 106 GLY A N 1
ATOM 815 C CA . GLY A 1 106 ? -12.876 5.996 4.276 1.00 91.38 106 GLY A CA 1
ATOM 816 C C . GLY A 1 106 ? -12.844 5.415 2.860 1.00 91.38 106 GLY A C 1
ATOM 817 O O . GLY A 1 106 ? -13.278 6.081 1.927 1.00 91.38 106 GLY A O 1
ATOM 818 N N . LYS A 1 107 ? -12.391 4.163 2.702 1.00 94.25 107 LYS A N 1
ATOM 819 C CA . LYS A 1 107 ? -12.366 3.480 1.398 1.00 94.25 107 LYS A CA 1
ATOM 820 C C . LYS A 1 107 ? -13.772 3.257 0.849 1.00 94.25 107 LYS A C 1
ATOM 822 O O . LYS A 1 107 ? -14.008 3.574 -0.310 1.00 94.25 107 LYS A O 1
ATOM 827 N N . ALA A 1 108 ? -14.694 2.787 1.689 1.00 95.44 108 ALA A N 1
ATOM 828 C CA . ALA A 1 108 ? -16.096 2.610 1.318 1.00 95.44 108 ALA A CA 1
ATOM 829 C C . ALA A 1 108 ? -16.718 3.931 0.830 1.00 95.44 108 ALA A C 1
ATOM 831 O O . ALA A 1 108 ? -17.347 3.974 -0.224 1.00 95.44 108 ALA A O 1
ATOM 832 N N . GLY A 1 109 ? -16.453 5.036 1.535 1.00 96.62 109 GLY A N 1
ATOM 833 C CA . GLY A 1 109 ? -16.899 6.369 1.136 1.00 96.62 109 GLY A CA 1
ATOM 834 C C . GLY A 1 109 ? -16.300 6.849 -0.191 1.00 96.62 109 GLY A C 1
ATOM 835 O O . GLY A 1 109 ? -17.010 7.457 -0.985 1.00 96.62 109 GLY A O 1
ATOM 836 N N . TYR A 1 110 ? -15.020 6.573 -0.462 1.00 97.88 110 TYR A N 1
ATOM 837 C CA . TYR A 1 110 ? -14.379 6.919 -1.740 1.00 97.88 110 TYR A CA 1
ATOM 838 C C . TYR A 1 110 ? -14.950 6.119 -2.911 1.00 97.88 110 TYR A C 1
ATOM 840 O O . TYR A 1 110 ? -15.237 6.687 -3.960 1.00 97.88 110 TYR A O 1
ATOM 848 N N . ILE A 1 111 ? -15.147 4.817 -2.712 1.00 98.38 111 ILE A N 1
ATOM 849 C CA . ILE A 1 111 ? -15.708 3.907 -3.714 1.00 98.38 111 ILE A CA 1
ATOM 850 C C . ILE A 1 111 ? -17.146 4.308 -4.055 1.00 98.38 111 ILE A C 1
ATOM 852 O O . ILE A 1 111 ? -17.484 4.431 -5.230 1.00 98.38 111 ILE A O 1
ATOM 856 N N . ARG A 1 112 ? -17.974 4.590 -3.041 1.00 98.12 112 ARG A N 1
ATOM 857 C CA . ARG A 1 112 ? -19.356 5.038 -3.250 1.00 98.12 112 ARG A CA 1
ATOM 858 C C . ARG A 1 112 ? -19.433 6.399 -3.939 1.00 98.12 112 ARG A C 1
ATOM 860 O O . ARG A 1 112 ? -20.238 6.580 -4.841 1.00 98.12 112 ARG A O 1
ATOM 867 N N . ASP A 1 113 ? -18.594 7.351 -3.530 1.00 98.25 113 ASP A N 1
ATOM 868 C CA . ASP A 1 113 ? -18.490 8.672 -4.166 1.00 98.25 113 ASP A CA 1
ATOM 869 C C . ASP A 1 113 ? -18.121 8.564 -5.646 1.00 98.25 113 ASP A C 1
ATOM 871 O O . ASP A 1 113 ? -18.736 9.211 -6.485 1.00 98.25 113 ASP A O 1
ATOM 875 N N . PHE A 1 114 ? -17.149 7.713 -5.971 1.00 98.50 114 PHE A N 1
ATOM 876 C CA . PHE A 1 114 ? -16.780 7.429 -7.351 1.00 98.50 114 PHE A CA 1
ATOM 877 C C . PHE A 1 114 ? -17.948 6.826 -8.144 1.00 98.50 114 PHE A C 1
ATOM 879 O O . PHE A 1 114 ? -18.261 7.324 -9.223 1.00 98.50 114 PHE A O 1
ATOM 886 N N . ALA A 1 115 ? -18.630 5.818 -7.596 1.00 98.50 115 ALA A N 1
ATOM 887 C CA . ALA A 1 115 ? -19.777 5.187 -8.246 1.00 98.50 115 ALA A CA 1
ATOM 888 C C . ALA A 1 115 ? -20.920 6.172 -8.525 1.00 98.50 115 ALA A C 1
ATOM 890 O O . ALA A 1 115 ? -21.441 6.201 -9.637 1.00 98.50 115 ALA A O 1
ATOM 891 N N . LEU A 1 116 ? -21.250 7.031 -7.554 1.00 98.31 116 LEU A N 1
ATOM 892 C CA . LEU A 1 116 ? -22.264 8.076 -7.716 1.00 98.31 116 LEU A CA 1
ATOM 893 C C . LEU A 1 116 ? -21.896 9.060 -8.828 1.00 98.31 116 LEU A C 1
ATOM 895 O O . LEU A 1 116 ? -22.741 9.364 -9.662 1.00 98.31 116 LEU A O 1
ATOM 899 N N . ARG A 1 117 ? -20.631 9.497 -8.888 1.00 98.25 117 ARG A N 1
ATOM 900 C CA . ARG A 1 117 ? -20.161 10.419 -9.933 1.00 98.25 117 ARG A CA 1
ATOM 901 C C . ARG A 1 117 ? -20.211 9.813 -11.336 1.00 98.25 117 ARG A C 1
ATOM 903 O O . ARG A 1 117 ? -20.431 10.522 -12.312 1.00 98.25 117 ARG A O 1
ATOM 910 N N . VAL A 1 118 ? -19.982 8.506 -11.453 1.00 98.06 118 VAL A N 1
ATOM 911 C CA . VAL A 1 118 ? -20.146 7.794 -12.729 1.00 98.06 118 VAL A CA 1
ATOM 912 C C . VAL A 1 118 ? -21.630 7.662 -13.076 1.00 98.06 118 VAL A C 1
ATOM 914 O O . VAL A 1 118 ? -22.013 7.903 -14.216 1.00 98.06 118 VAL A O 1
ATOM 917 N N . GLN A 1 119 ? -22.474 7.328 -12.097 1.00 97.00 119 GLN A N 1
ATOM 918 C CA . GLN A 1 119 ? -23.913 7.142 -12.291 1.00 97.00 119 GLN A CA 1
ATOM 919 C C . GLN A 1 119 ? -24.643 8.441 -12.671 1.00 97.00 119 GLN A C 1
ATOM 921 O O . GLN A 1 119 ? -25.542 8.407 -13.509 1.00 97.00 119 GLN A O 1
ATOM 926 N N . ASP A 1 120 ? -24.273 9.576 -12.072 1.00 96.31 120 ASP A N 1
ATOM 927 C CA . ASP A 1 120 ? -24.877 10.887 -12.350 1.00 96.31 120 ASP A CA 1
ATOM 928 C C . ASP A 1 120 ? -24.234 11.632 -13.536 1.00 96.31 120 ASP A C 1
ATOM 930 O O . ASP A 1 120 ? -24.699 12.706 -13.923 1.00 96.31 120 ASP A O 1
ATOM 934 N N . GLY A 1 121 ? -23.183 11.059 -14.132 1.00 96.50 121 GLY A N 1
ATOM 935 C CA . GLY A 1 121 ? -22.473 11.615 -15.283 1.00 96.50 121 GLY A CA 1
ATOM 936 C C . GLY A 1 121 ? -21.495 12.749 -14.955 1.00 96.50 121 GLY A C 1
ATOM 937 O O . GLY A 1 121 ? -20.886 13.303 -15.870 1.00 96.50 121 GLY A O 1
ATOM 938 N N . SER A 1 122 ? -21.287 13.098 -13.681 1.00 96.94 122 SER A N 1
ATOM 939 C CA . SER A 1 122 ? -20.280 14.091 -13.272 1.00 96.94 122 SER A CA 1
ATOM 940 C C . SER A 1 122 ? -18.833 13.594 -13.408 1.00 96.94 122 SER A C 1
ATOM 942 O O . SER A 1 122 ? -17.885 14.379 -13.297 1.00 96.94 122 SER A O 1
ATOM 944 N N . PHE A 1 123 ? -18.642 12.298 -13.657 1.00 97.50 123 PHE A N 1
ATOM 945 C CA . PHE A 1 123 ? -17.380 11.702 -14.077 1.00 97.50 123 PHE A CA 1
ATOM 946 C C . PHE A 1 123 ? -17.611 10.696 -15.214 1.00 97.50 123 PHE A C 1
ATOM 948 O O . PHE A 1 123 ? -18.044 9.568 -14.980 1.00 97.50 123 PHE A O 1
ATOM 955 N N . ASP A 1 124 ? -17.284 11.089 -16.448 1.00 96.56 124 ASP A N 1
ATOM 956 C CA . ASP A 1 124 ? -17.332 10.195 -17.609 1.00 96.56 124 ASP A CA 1
ATOM 957 C C . ASP A 1 124 ? -16.118 9.257 -17.605 1.00 96.56 124 ASP A C 1
ATOM 959 O O . ASP A 1 124 ? -15.038 9.577 -18.108 1.00 96.56 124 ASP A O 1
ATOM 963 N N . ILE A 1 125 ? -16.302 8.078 -17.013 1.00 95.81 125 ILE A N 1
ATOM 964 C CA . ILE A 1 125 ? -15.259 7.056 -16.964 1.00 95.81 125 ILE A CA 1
ATOM 965 C C . ILE A 1 125 ? -14.888 6.531 -18.357 1.00 95.81 125 ILE A C 1
ATOM 967 O O . ILE A 1 125 ? -13.721 6.237 -18.602 1.00 95.81 125 ILE A O 1
ATOM 971 N N . ALA A 1 126 ? -15.840 6.467 -19.290 1.00 94.25 126 ALA A N 1
ATOM 972 C CA . ALA A 1 126 ? -15.588 5.976 -20.640 1.00 94.25 126 ALA A CA 1
ATOM 973 C C . ALA A 1 126 ? -14.741 6.969 -21.454 1.00 94.25 126 ALA A C 1
ATOM 975 O O . ALA A 1 126 ? -14.011 6.567 -22.360 1.00 94.25 126 ALA A O 1
ATOM 976 N N . ALA A 1 127 ? -14.808 8.269 -21.149 1.00 95.88 127 ALA A N 1
ATOM 977 C CA . ALA A 1 127 ? -13.932 9.265 -21.763 1.00 95.88 127 ALA A CA 1
ATOM 978 C C . ALA A 1 127 ? -12.454 9.059 -21.413 1.00 95.88 127 ALA A C 1
ATOM 980 O O . ALA A 1 127 ? -11.603 9.311 -22.267 1.00 95.88 127 ALA A O 1
ATOM 981 N N . VAL A 1 128 ? -12.138 8.543 -20.221 1.00 96.56 128 VAL A N 1
ATOM 982 C CA . VAL A 1 128 ? -10.751 8.319 -19.769 1.00 96.56 128 VAL A CA 1
ATOM 983 C C . VAL A 1 128 ? -9.983 7.384 -20.714 1.00 96.56 128 VAL A C 1
ATOM 985 O O . VAL A 1 128 ? -8.800 7.598 -20.970 1.00 96.56 128 VAL A O 1
ATOM 988 N N . GLU A 1 129 ? -10.654 6.400 -21.317 1.00 93.31 129 GLU A N 1
ATOM 989 C CA . GLU A 1 129 ? -10.052 5.485 -22.302 1.00 93.31 129 GLU A CA 1
ATOM 990 C C . GLU A 1 129 ? -9.618 6.185 -23.600 1.00 93.31 129 GLU A C 1
ATOM 992 O O . GLU A 1 129 ? -8.770 5.683 -24.341 1.00 93.31 129 GLU A O 1
ATOM 997 N N . ARG A 1 130 ? -10.181 7.361 -23.890 1.00 94.06 130 ARG A N 1
ATOM 998 C CA . ARG A 1 130 ? -9.898 8.150 -25.098 1.00 94.06 130 ARG A CA 1
ATOM 999 C C . ARG A 1 130 ? -8.993 9.353 -24.831 1.00 94.06 130 ARG A C 1
ATOM 1001 O O . ARG A 1 130 ? -8.441 9.903 -25.780 1.00 94.06 130 ARG A O 1
ATOM 1008 N N . MET A 1 131 ? -8.840 9.748 -23.569 1.00 97.00 131 MET A N 1
ATOM 1009 C CA . MET A 1 131 ? -7.967 10.843 -23.146 1.00 97.00 131 MET A CA 1
ATOM 1010 C C . MET A 1 131 ? -6.491 10.527 -23.408 1.00 97.00 131 MET A C 1
ATOM 1012 O O . MET A 1 131 ? -6.064 9.368 -23.368 1.00 97.00 131 MET A O 1
ATOM 1016 N N . GLY A 1 132 ? -5.701 11.582 -23.627 1.00 97.31 132 GLY A N 1
ATOM 1017 C CA . GLY A 1 132 ? -4.242 11.475 -23.597 1.00 97.31 132 GLY A CA 1
ATOM 1018 C C . GLY A 1 132 ? -3.744 11.122 -22.192 1.00 97.31 132 GLY A C 1
ATOM 1019 O O . GLY A 1 132 ? -4.421 11.406 -21.207 1.00 97.31 132 GLY A O 1
ATOM 1020 N N . ASP A 1 133 ? -2.553 10.527 -22.083 1.00 97.31 133 ASP A N 1
ATOM 1021 C CA . ASP A 1 133 ? -2.063 9.966 -20.813 1.00 97.31 133 ASP A CA 1
ATOM 1022 C C . ASP A 1 133 ? -2.071 10.973 -19.650 1.00 97.31 133 ASP A C 1
ATOM 1024 O O . ASP A 1 133 ? -2.541 10.647 -18.562 1.00 97.31 133 ASP A O 1
ATOM 1028 N N . ASP A 1 134 ? -1.597 12.206 -19.862 1.00 96.12 134 ASP A N 1
ATOM 1029 C CA . ASP A 1 134 ? -1.573 13.222 -18.800 1.00 96.12 134 ASP A CA 1
ATOM 1030 C C . ASP A 1 134 ? -2.986 13.672 -18.387 1.00 96.12 134 ASP A C 1
ATOM 1032 O O . ASP A 1 134 ? -3.255 13.807 -17.194 1.00 96.12 134 ASP A O 1
ATOM 1036 N N . GLU A 1 135 ? -3.905 13.822 -19.344 1.00 98.00 135 GLU A N 1
ATOM 1037 C CA . GLU A 1 135 ? -5.306 14.182 -19.085 1.00 98.00 135 GLU A CA 1
ATOM 1038 C C . GLU A 1 135 ? -6.036 13.060 -18.331 1.00 98.00 135 GLU A C 1
ATOM 1040 O O . GLU A 1 135 ? -6.703 13.312 -17.328 1.00 98.00 135 GLU A O 1
ATOM 1045 N N . ALA A 1 136 ? -5.838 11.805 -18.744 1.00 98.19 136 ALA A N 1
ATOM 1046 C CA . ALA A 1 136 ? -6.387 10.634 -18.068 1.00 98.19 136 ALA A CA 1
ATOM 1047 C C . ALA A 1 136 ? -5.852 10.505 -16.630 1.00 98.19 136 ALA A C 1
ATOM 1049 O O . ALA A 1 136 ? -6.611 10.211 -15.701 1.00 98.19 136 ALA A O 1
ATOM 1050 N N . ILE A 1 137 ? -4.554 10.763 -16.421 1.00 97.94 137 ILE A N 1
ATOM 1051 C CA . ILE A 1 137 ? -3.939 10.768 -15.087 1.00 97.94 137 ILE A CA 1
ATOM 1052 C C . ILE A 1 137 ? -4.556 11.855 -14.205 1.00 97.94 137 ILE A C 1
ATOM 1054 O O . ILE A 1 137 ? -4.858 11.589 -13.041 1.00 97.94 137 ILE A O 1
ATOM 1058 N N . GLU A 1 138 ? -4.734 13.069 -14.727 1.00 97.81 138 GLU A N 1
ATOM 1059 C CA . GLU A 1 138 ? -5.345 14.179 -13.990 1.00 97.81 138 GLU A CA 1
ATOM 1060 C C . GLU A 1 138 ? -6.814 13.904 -13.653 1.00 97.81 138 GLU A C 1
ATOM 1062 O O . GLU A 1 138 ? -7.223 14.103 -12.504 1.00 97.81 138 GLU A O 1
ATOM 1067 N N . ALA A 1 139 ? -7.582 13.371 -14.606 1.00 98.00 139 ALA A N 1
ATOM 1068 C CA . ALA A 1 139 ? -8.973 12.985 -14.403 1.00 98.00 139 ALA A CA 1
ATOM 1069 C C . ALA A 1 139 ? -9.100 11.942 -13.283 1.00 98.00 139 ALA A C 1
ATOM 1071 O O . ALA A 1 139 ? -9.817 12.171 -12.305 1.00 98.00 139 ALA A O 1
ATOM 1072 N N . LEU A 1 140 ? -8.352 10.838 -13.356 1.00 97.94 140 LEU A N 1
ATOM 1073 C CA . LEU A 1 140 ? -8.370 9.793 -12.328 1.00 97.94 140 LEU A CA 1
ATOM 1074 C C . LEU A 1 140 ? -7.864 10.305 -10.971 1.00 97.94 140 LEU A C 1
ATOM 1076 O O . LEU A 1 140 ? -8.469 10.011 -9.944 1.00 97.94 140 LEU A O 1
ATOM 1080 N N . ALA A 1 141 ? -6.799 11.111 -10.940 1.00 96.38 141 ALA A N 1
ATOM 1081 C CA . ALA A 1 141 ? -6.258 11.676 -9.700 1.00 96.38 141 ALA A CA 1
ATOM 1082 C C . ALA A 1 141 ? -7.174 12.731 -9.044 1.00 96.38 141 ALA A C 1
ATOM 1084 O O . ALA A 1 141 ? -6.929 13.134 -7.904 1.00 96.38 141 ALA A O 1
ATOM 1085 N N . SER A 1 142 ? -8.230 13.180 -9.735 1.00 96.44 142 SER A N 1
ATOM 1086 C CA . SER A 1 142 ? -9.287 14.017 -9.151 1.00 96.44 142 SER A CA 1
ATOM 1087 C C . SER A 1 142 ? -10.257 13.227 -8.258 1.00 96.44 142 SER A C 1
ATOM 1089 O O . SER A 1 142 ? -11.021 13.819 -7.488 1.00 96.44 142 SER A O 1
ATOM 1091 N N . LEU A 1 143 ? -10.253 11.892 -8.351 1.00 95.81 143 LEU A N 1
ATOM 1092 C CA . LEU A 1 143 ? -11.097 11.021 -7.540 1.00 95.81 143 LEU A CA 1
ATOM 1093 C C . LEU A 1 143 ? -10.546 10.922 -6.114 1.00 95.81 143 LEU A C 1
ATOM 1095 O O . LEU A 1 143 ? -9.343 10.776 -5.880 1.00 95.81 143 LEU A O 1
ATOM 1099 N N . ARG A 1 144 ? -11.436 10.964 -5.118 1.00 92.25 144 ARG A N 1
ATOM 1100 C CA . ARG A 1 144 ? -11.023 10.800 -3.721 1.00 92.25 144 ARG A CA 1
ATOM 1101 C C . ARG A 1 144 ? -10.432 9.409 -3.521 1.00 92.25 144 ARG A C 1
ATOM 1103 O O . ARG A 1 144 ? -10.986 8.416 -3.970 1.00 92.25 144 ARG A O 1
ATOM 1110 N N . GLY A 1 145 ? -9.291 9.348 -2.842 1.00 86.12 145 GLY A N 1
ATOM 1111 C CA . GLY A 1 145 ? -8.570 8.094 -2.637 1.00 86.12 145 GLY A CA 1
ATOM 1112 C C . GLY A 1 145 ? -7.701 7.654 -3.817 1.00 86.12 145 GLY A C 1
ATOM 1113 O O . GLY A 1 145 ? -6.922 6.726 -3.633 1.00 86.12 145 GLY A O 1
ATOM 1114 N N . VAL A 1 146 ? -7.738 8.321 -4.975 1.00 93.38 146 VAL A N 1
ATOM 1115 C CA . VAL A 1 146 ? -6.867 8.012 -6.121 1.00 93.38 146 VAL A CA 1
ATOM 1116 C C . VAL A 1 146 ? -5.781 9.079 -6.234 1.00 93.38 146 VAL A C 1
ATOM 1118 O O . VAL A 1 146 ? -6.052 10.263 -6.396 1.00 93.38 146 VAL A O 1
ATOM 1121 N N . GLY A 1 147 ? -4.520 8.669 -6.099 1.00 92.50 147 GLY A N 1
ATOM 1122 C CA . GLY A 1 147 ? -3.371 9.549 -6.322 1.00 92.50 147 GLY A CA 1
ATOM 1123 C C . GLY A 1 147 ? -2.818 9.419 -7.740 1.00 92.50 147 GLY A C 1
ATOM 1124 O O . GLY A 1 147 ? -3.126 8.460 -8.442 1.00 92.50 147 GLY A O 1
ATOM 1125 N N . ARG A 1 148 ? -1.911 10.330 -8.125 1.00 94.62 148 ARG A N 1
ATOM 1126 C CA . ARG A 1 148 ? -1.216 10.274 -9.425 1.00 94.62 148 ARG A CA 1
ATOM 1127 C C . ARG A 1 148 ? -0.582 8.906 -9.699 1.00 94.62 148 ARG A C 1
ATOM 1129 O O . ARG A 1 148 ? -0.793 8.357 -10.769 1.00 94.62 148 ARG A O 1
ATOM 1136 N N . TRP A 1 149 ? 0.142 8.352 -8.724 1.00 92.50 149 TRP A N 1
ATOM 1137 C CA . TRP A 1 149 ? 0.760 7.030 -8.867 1.00 92.50 149 TRP A CA 1
ATOM 1138 C C . TRP A 1 149 ? -0.285 5.940 -9.148 1.00 92.50 149 TRP A C 1
ATOM 1140 O O . TRP A 1 149 ? -0.094 5.120 -10.035 1.00 92.50 149 TRP A O 1
ATOM 1150 N N . THR A 1 150 ? -1.427 5.961 -8.453 1.00 92.44 150 THR A N 1
ATOM 1151 C CA . THR A 1 150 ? -2.521 5.006 -8.690 1.00 92.44 150 THR A CA 1
ATOM 1152 C C . THR A 1 150 ? -3.102 5.157 -10.094 1.00 92.44 150 THR A C 1
ATOM 1154 O O . THR A 1 150 ? -3.314 4.154 -10.764 1.00 92.44 150 THR A O 1
ATOM 1157 N N . ALA A 1 151 ? -3.302 6.390 -10.567 1.00 97.19 151 ALA A N 1
ATOM 1158 C CA . ALA A 1 151 ? -3.748 6.645 -11.934 1.00 97.19 151 ALA A CA 1
ATOM 1159 C C . ALA A 1 151 ? -2.741 6.118 -12.973 1.00 97.19 151 ALA A C 1
ATOM 1161 O O . ALA A 1 151 ? -3.128 5.426 -13.906 1.00 97.19 151 ALA A O 1
ATOM 1162 N N . GLU A 1 152 ? -1.442 6.360 -12.773 1.00 96.38 152 GLU A N 1
ATOM 1163 C CA . GLU A 1 152 ? -0.373 5.825 -13.628 1.00 96.38 152 GLU A CA 1
ATOM 1164 C C . GLU A 1 152 ? -0.385 4.280 -13.660 1.00 96.38 152 GLU A C 1
ATOM 1166 O O . GLU A 1 152 ? -0.220 3.681 -14.726 1.00 96.38 152 GLU A O 1
ATOM 1171 N N . MET A 1 153 ? -0.646 3.619 -12.524 1.00 94.31 153 MET A N 1
ATOM 1172 C CA . MET A 1 153 ? -0.807 2.158 -12.472 1.00 94.31 153 MET A CA 1
ATOM 1173 C C . MET A 1 153 ? -2.051 1.684 -13.224 1.00 94.31 153 MET A C 1
ATOM 1175 O O . MET A 1 153 ? -1.960 0.704 -13.952 1.00 94.31 153 MET A O 1
ATOM 1179 N N . ILE A 1 154 ? -3.183 2.384 -13.114 1.00 96.31 154 ILE A N 1
ATOM 1180 C CA . ILE A 1 154 ? -4.412 2.052 -13.852 1.00 96.31 154 ILE A CA 1
ATOM 1181 C C . ILE A 1 154 ? -4.195 2.196 -15.363 1.00 96.31 154 ILE A C 1
ATOM 1183 O O . ILE A 1 154 ? -4.551 1.300 -16.124 1.00 96.31 154 ILE A O 1
ATOM 1187 N N . LEU A 1 155 ? -3.555 3.273 -15.822 1.00 97.62 155 LEU A N 1
ATOM 1188 C CA . LEU A 1 155 ? -3.246 3.420 -17.247 1.00 97.62 155 LEU A CA 1
ATOM 1189 C C . LEU A 1 155 ? -2.339 2.285 -17.751 1.00 97.62 155 LEU A C 1
ATOM 1191 O O . LEU A 1 155 ? -2.525 1.802 -18.865 1.00 97.62 155 LEU A O 1
ATOM 1195 N N . THR A 1 156 ? -1.382 1.844 -16.930 1.00 94.25 156 THR A N 1
ATOM 1196 C CA . THR A 1 156 ? -0.442 0.768 -17.284 1.00 94.25 156 THR A CA 1
ATOM 1197 C C . THR A 1 156 ? -1.117 -0.606 -17.290 1.00 94.25 156 THR A C 1
ATOM 1199 O O . THR A 1 156 ? -1.018 -1.341 -18.267 1.00 94.25 156 THR A O 1
ATOM 1202 N N . PHE A 1 157 ? -1.801 -0.957 -16.200 1.00 91.94 157 PHE A N 1
ATOM 1203 C CA . PHE A 1 157 ? -2.300 -2.306 -15.921 1.00 91.94 157 PHE A CA 1
ATOM 1204 C C . PHE A 1 157 ? -3.783 -2.503 -16.213 1.00 91.94 157 PHE A C 1
ATOM 1206 O O . PHE A 1 157 ? -4.265 -3.610 -16.045 1.00 91.94 157 PHE A O 1
ATOM 1213 N N . CYS A 1 158 ? -4.514 -1.483 -16.650 1.00 94.44 158 CYS A N 1
ATOM 1214 C CA . CYS A 1 158 ? -5.880 -1.643 -17.147 1.00 94.44 158 CYS A CA 1
ATOM 1215 C C . CYS A 1 158 ? -5.968 -1.197 -18.607 1.00 94.44 158 CYS A C 1
ATOM 1217 O O . CYS A 1 158 ? -6.311 -1.984 -19.483 1.00 94.44 158 CYS A O 1
ATOM 1219 N N . LEU A 1 159 ? -5.537 0.033 -18.901 1.00 95.44 159 LEU A N 1
ATOM 1220 C CA . LEU A 1 159 ? -5.636 0.600 -20.254 1.00 95.44 159 LEU A CA 1
ATOM 1221 C C . LEU A 1 159 ? -4.480 0.211 -21.189 1.00 95.44 159 LEU A C 1
ATOM 1223 O O . LEU A 1 159 ? -4.450 0.656 -22.336 1.00 95.44 159 LEU A O 1
ATOM 1227 N N . ASN A 1 160 ? -3.521 -0.588 -20.707 1.00 94.75 160 ASN A N 1
ATOM 1228 C CA . ASN A 1 160 ? -2.343 -1.041 -21.453 1.00 94.75 160 ASN A CA 1
ATOM 1229 C C . ASN A 1 160 ? -1.594 0.103 -22.174 1.00 94.75 160 ASN A C 1
ATOM 1231 O O . ASN A 1 160 ? -1.090 -0.069 -23.285 1.00 94.75 160 ASN A O 1
ATOM 1235 N N . ARG A 1 161 ? -1.547 1.301 -21.571 1.00 96.44 161 ARG A N 1
ATOM 1236 C CA . ARG A 1 161 ? -0.877 2.468 -22.163 1.00 96.44 161 ARG A CA 1
ATOM 1237 C C . ARG A 1 161 ? 0.636 2.229 -22.188 1.00 96.44 161 ARG A C 1
ATOM 1239 O O . ARG A 1 161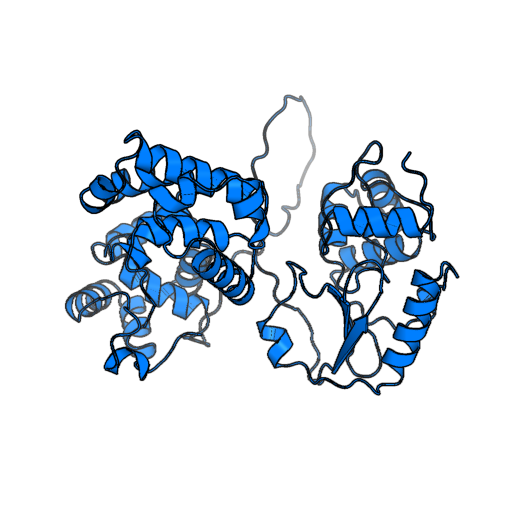 ? 1.205 1.951 -21.130 1.00 96.44 161 ARG A O 1
ATOM 1246 N N . PRO A 1 162 ? 1.318 2.357 -23.341 1.00 96.06 162 PRO A N 1
ATOM 1247 C CA . PRO A 1 162 ? 2.723 1.967 -23.463 1.00 96.06 162 PRO A CA 1
ATOM 1248 C C . PRO A 1 162 ? 3.718 2.994 -22.900 1.00 96.06 162 PRO A C 1
ATOM 1250 O O . PRO A 1 162 ? 4.846 2.608 -22.587 1.00 96.06 162 PRO A O 1
ATOM 1253 N N . ASP A 1 163 ? 3.330 4.266 -22.728 1.00 97.62 163 ASP A N 1
ATOM 1254 C CA . ASP A 1 163 ? 4.263 5.363 -22.414 1.00 97.62 163 ASP A CA 1
ATOM 1255 C C . ASP A 1 163 ? 4.079 6.022 -21.033 1.00 97.62 163 ASP A C 1
ATOM 1257 O O . ASP A 1 163 ? 4.388 7.199 -20.820 1.00 97.62 163 ASP A O 1
ATOM 1261 N N . VAL A 1 164 ? 3.631 5.253 -20.040 1.00 97.81 164 VAL A N 1
ATOM 1262 C CA . VAL A 1 164 ? 3.456 5.748 -18.669 1.00 97.81 164 VAL A CA 1
ATOM 1263 C C . VAL A 1 164 ? 4.737 5.538 -17.859 1.00 97.81 164 VAL A C 1
ATOM 1265 O O . VAL A 1 164 ? 5.311 4.452 -17.828 1.00 97.81 164 VAL A O 1
ATOM 1268 N N . PHE A 1 165 ? 5.209 6.589 -17.171 1.00 97.69 165 PHE A N 1
ATOM 1269 C CA . PHE A 1 165 ? 6.415 6.521 -16.335 1.00 97.69 165 PHE A CA 1
ATOM 1270 C C . PHE A 1 165 ? 6.230 7.214 -14.985 1.00 97.69 165 PHE A C 1
ATOM 1272 O O . PHE A 1 165 ? 6.320 8.442 -14.884 1.00 97.69 165 PHE A O 1
ATOM 1279 N N . ALA A 1 166 ? 6.006 6.417 -13.940 1.00 95.25 166 ALA A N 1
ATOM 1280 C CA . ALA A 1 166 ? 5.658 6.901 -12.609 1.00 95.25 166 ALA A CA 1
ATOM 1281 C C . ALA A 1 166 ? 6.891 7.345 -11.805 1.00 95.25 166 ALA A C 1
ATOM 1283 O O . ALA A 1 166 ? 7.671 6.527 -11.314 1.00 95.25 166 ALA A O 1
ATOM 1284 N N . PHE A 1 167 ? 7.078 8.661 -11.635 1.00 94.44 167 PHE A N 1
ATOM 1285 C CA . PHE A 1 167 ? 8.220 9.194 -10.875 1.00 94.44 167 PHE A CA 1
ATOM 1286 C C . PHE A 1 167 ? 8.185 8.786 -9.404 1.00 94.44 167 PHE A C 1
ATOM 1288 O O . PHE A 1 167 ? 9.231 8.480 -8.834 1.00 94.44 167 PHE A O 1
ATOM 1295 N N . ASP A 1 168 ? 7.008 8.804 -8.783 1.00 85.50 168 ASP A N 1
ATOM 1296 C CA . ASP A 1 168 ? 6.848 8.542 -7.350 1.00 85.50 168 ASP A CA 1
ATOM 1297 C C . ASP A 1 168 ? 6.847 7.034 -7.019 1.00 85.50 168 ASP A C 1
ATOM 1299 O O . ASP A 1 168 ? 6.783 6.654 -5.850 1.00 85.50 168 ASP A O 1
ATOM 1303 N N . ASP A 1 169 ? 7.008 6.165 -8.025 1.00 90.50 169 ASP A N 1
ATOM 1304 C CA . ASP A 1 169 ? 7.168 4.729 -7.821 1.00 90.50 169 ASP A CA 1
ATOM 1305 C C . ASP A 1 169 ? 8.567 4.396 -7.272 1.00 90.50 169 ASP A C 1
ATOM 1307 O O . ASP A 1 169 ? 9.603 4.528 -7.938 1.00 90.50 169 ASP A O 1
ATOM 1311 N N . LEU A 1 170 ? 8.608 3.946 -6.017 1.00 85.38 170 LEU A N 1
ATOM 1312 C CA . LEU A 1 170 ? 9.859 3.647 -5.320 1.00 85.38 170 LEU A CA 1
ATOM 1313 C C . LEU A 1 170 ? 10.632 2.486 -5.952 1.00 85.38 170 LEU A C 1
ATOM 1315 O O . LEU A 1 170 ? 11.864 2.456 -5.854 1.00 85.38 170 LEU A O 1
ATOM 1319 N N . ALA A 1 171 ? 9.934 1.540 -6.579 1.00 82.31 171 ALA A N 1
ATOM 1320 C CA . ALA A 1 171 ? 10.545 0.383 -7.201 1.00 82.31 171 ALA A CA 1
ATOM 1321 C C . ALA A 1 171 ? 11.132 0.749 -8.573 1.00 82.31 171 ALA A C 1
ATOM 1323 O O . ALA A 1 171 ? 12.279 0.393 -8.820 1.00 82.31 171 ALA A O 1
ATOM 1324 N N . ILE A 1 172 ? 10.473 1.589 -9.379 1.00 93.75 172 ILE A N 1
ATOM 1325 C CA . ILE A 1 172 ? 11.071 2.185 -10.589 1.00 93.75 172 ILE A CA 1
ATOM 1326 C C . ILE A 1 172 ? 12.308 3.007 -10.217 1.00 93.75 172 ILE A C 1
ATOM 1328 O O . ILE A 1 172 ? 13.383 2.827 -10.797 1.00 93.75 172 ILE A O 1
ATOM 1332 N N . GLN A 1 173 ? 12.211 3.878 -9.203 1.00 93.81 173 GLN A N 1
ATOM 1333 C CA . GLN A 1 173 ? 13.374 4.644 -8.750 1.00 93.81 173 GLN A CA 1
ATOM 1334 C C . GLN A 1 173 ? 14.514 3.729 -8.283 1.00 93.81 173 GLN A C 1
ATOM 1336 O O . GLN A 1 173 ? 15.682 4.036 -8.525 1.00 93.81 173 GLN A O 1
ATOM 1341 N N . ARG A 1 174 ? 14.202 2.628 -7.591 1.00 88.88 174 ARG A N 1
ATOM 1342 C CA . ARG A 1 174 ? 15.189 1.632 -7.155 1.00 88.88 174 ARG A CA 1
ATOM 1343 C C . ARG A 1 174 ? 15.810 0.896 -8.339 1.00 88.88 174 ARG A C 1
ATOM 1345 O O . ARG A 1 174 ? 17.034 0.814 -8.387 1.00 88.88 174 ARG A O 1
ATOM 1352 N N . GLY A 1 175 ? 15.009 0.451 -9.303 1.00 94.50 175 GLY A N 1
ATOM 1353 C CA . GLY A 1 175 ? 15.470 -0.177 -10.539 1.00 94.50 175 GLY A CA 1
ATOM 1354 C C . GLY A 1 175 ? 16.439 0.729 -11.294 1.00 94.50 175 GLY A C 1
ATOM 1355 O O . GLY A 1 175 ? 17.541 0.308 -11.629 1.00 94.50 175 GLY A O 1
ATOM 1356 N N . LEU A 1 176 ? 16.112 2.019 -11.435 1.00 97.69 176 LEU A N 1
ATOM 1357 C CA . LEU A 1 176 ? 17.003 3.002 -12.059 1.00 97.69 176 LEU A CA 1
ATOM 1358 C C . LEU A 1 176 ? 18.321 3.178 -11.288 1.00 97.69 176 LEU A C 1
ATOM 1360 O O . LEU A 1 176 ? 19.382 3.313 -11.897 1.00 97.69 176 LEU A O 1
ATOM 1364 N N . ARG A 1 177 ? 18.288 3.187 -9.948 1.00 97.19 177 ARG A N 1
ATOM 1365 C CA . ARG A 1 177 ? 19.517 3.258 -9.136 1.00 97.19 177 ARG A CA 1
ATOM 1366 C C . ARG A 1 177 ? 20.384 2.022 -9.299 1.00 97.19 177 ARG A C 1
ATOM 1368 O O . ARG A 1 177 ? 21.597 2.161 -9.407 1.00 97.19 177 ARG A O 1
ATOM 1375 N N . MET A 1 178 ? 19.772 0.845 -9.316 1.00 96.00 178 MET A N 1
ATOM 1376 C CA . MET A 1 178 ? 20.463 -0.434 -9.448 1.00 96.00 178 MET A CA 1
ATOM 1377 C C . MET A 1 178 ? 21.076 -0.587 -10.841 1.00 96.00 178 MET A C 1
ATOM 1379 O O . MET A 1 178 ? 22.283 -0.796 -10.955 1.00 96.00 178 MET A O 1
ATOM 1383 N N . LEU A 1 179 ? 20.273 -0.390 -11.888 1.00 96.69 179 LEU A N 1
ATOM 1384 C CA . LEU A 1 179 ? 20.673 -0.607 -13.276 1.00 96.69 179 LEU A CA 1
ATOM 1385 C C . LEU A 1 179 ? 21.698 0.420 -13.768 1.00 96.69 179 LEU A C 1
ATOM 1387 O O . LEU A 1 179 ? 22.600 0.083 -14.532 1.00 96.69 179 LEU A O 1
ATOM 1391 N N . TYR A 1 180 ? 21.601 1.672 -13.311 1.00 97.06 180 TYR A N 1
ATOM 1392 C CA . TYR A 1 180 ? 22.466 2.772 -13.761 1.00 97.06 180 TYR A CA 1
ATOM 1393 C C . TYR A 1 180 ? 23.425 3.300 -12.687 1.00 97.06 180 TYR A C 1
ATOM 1395 O O . TYR A 1 180 ? 24.077 4.322 -12.895 1.00 97.06 180 TYR A O 1
ATOM 1403 N N . HIS A 1 181 ? 23.520 2.619 -11.543 1.00 94.25 181 HIS A N 1
ATOM 1404 C CA . HIS A 1 181 ? 24.399 2.966 -10.418 1.00 94.25 181 HIS A CA 1
ATOM 1405 C C . HIS A 1 181 ? 24.201 4.387 -9.865 1.00 94.25 181 HIS A C 1
ATOM 1407 O O . HIS A 1 181 ? 25.131 5.019 -9.351 1.00 94.25 181 HIS A O 1
ATOM 1413 N N . HIS A 1 182 ? 22.975 4.908 -9.935 1.00 94.56 182 HIS A N 1
ATOM 1414 C CA . HIS A 1 182 ? 22.664 6.204 -9.339 1.00 94.56 182 HIS A CA 1
ATOM 1415 C C . HIS A 1 182 ? 22.540 6.101 -7.829 1.00 94.56 182 HIS A C 1
ATOM 1417 O O . HIS A 1 182 ? 21.902 5.205 -7.288 1.00 94.56 182 HIS A O 1
ATOM 1423 N N . ARG A 1 183 ? 23.056 7.112 -7.130 1.00 90.19 183 ARG A N 1
ATOM 1424 C CA . ARG A 1 183 ? 22.840 7.254 -5.683 1.00 90.19 183 ARG A CA 1
ATOM 1425 C C . ARG A 1 183 ? 21.470 7.833 -5.330 1.00 90.19 183 ARG A C 1
ATOM 1427 O O . ARG A 1 183 ? 20.979 7.636 -4.221 1.00 90.19 183 ARG A O 1
ATOM 1434 N N . LYS A 1 184 ? 20.879 8.597 -6.250 1.00 91.62 184 LYS A N 1
ATOM 1435 C CA . LYS A 1 184 ? 19.579 9.259 -6.107 1.00 91.62 184 LYS A CA 1
ATOM 1436 C C . LYS A 1 184 ? 18.990 9.521 -7.488 1.00 91.62 184 LYS A C 1
ATOM 1438 O O . LYS A 1 184 ? 19.703 9.992 -8.371 1.00 91.62 184 LYS A O 1
ATOM 1443 N N . ILE A 1 185 ? 17.689 9.293 -7.642 1.00 92.88 185 ILE A N 1
ATOM 1444 C CA . ILE A 1 185 ? 16.940 9.675 -8.840 1.00 92.88 185 ILE A CA 1
ATOM 1445 C C . ILE A 1 185 ? 16.276 11.023 -8.570 1.00 92.88 185 ILE A C 1
ATOM 1447 O O . ILE A 1 185 ? 15.430 11.154 -7.692 1.00 92.88 185 ILE A O 1
ATOM 1451 N N . THR A 1 186 ? 16.723 12.065 -9.266 1.00 95.62 186 THR A N 1
ATOM 1452 C CA . THR A 1 186 ? 16.089 13.392 -9.216 1.00 95.62 186 THR A CA 1
ATOM 1453 C C . THR A 1 186 ? 15.057 13.512 -10.330 1.00 95.62 186 THR A C 1
ATOM 1455 O O . THR A 1 186 ? 15.172 12.812 -11.332 1.00 95.62 186 THR A O 1
ATOM 1458 N N . ARG A 1 187 ? 14.097 14.441 -10.218 1.00 94.12 187 ARG A N 1
ATOM 1459 C CA . ARG A 1 187 ? 13.098 14.691 -11.278 1.00 94.12 187 ARG A CA 1
ATOM 1460 C C . ARG A 1 187 ? 13.766 14.967 -12.635 1.00 94.12 187 ARG A C 1
ATOM 1462 O O . ARG A 1 187 ? 13.421 14.352 -13.632 1.00 94.12 187 ARG A O 1
ATOM 1469 N N . LYS A 1 188 ? 14.816 15.802 -12.654 1.00 96.56 188 LYS A N 1
ATOM 1470 C CA . LYS A 1 188 ? 15.603 16.111 -13.866 1.00 96.56 188 LYS A CA 1
ATOM 1471 C C . LYS A 1 188 ? 16.281 14.876 -14.467 1.00 96.56 188 LYS A C 1
ATOM 1473 O O . LYS A 1 188 ? 16.382 14.773 -15.686 1.00 96.56 188 LYS A O 1
ATOM 1478 N N . LEU A 1 189 ? 16.795 13.977 -13.626 1.00 97.00 189 LEU A N 1
ATOM 1479 C CA . LEU A 1 189 ? 17.425 12.741 -14.084 1.00 97.00 189 LEU A CA 1
ATOM 1480 C C . LEU A 1 189 ? 16.381 11.740 -14.587 1.00 97.00 189 LEU A C 1
ATOM 1482 O O . LEU A 1 189 ? 16.563 11.177 -15.657 1.00 97.00 189 LEU A O 1
ATOM 1486 N N . PHE A 1 190 ? 15.284 11.568 -13.854 1.00 97.50 190 PHE A N 1
ATOM 1487 C CA . PHE A 1 190 ? 14.157 10.733 -14.259 1.00 97.50 190 PHE A CA 1
ATOM 1488 C C . PHE A 1 190 ? 13.610 11.147 -15.626 1.00 97.50 190 PHE A C 1
ATOM 1490 O O . PHE A 1 190 ? 13.424 10.309 -16.495 1.00 97.50 190 PHE A O 1
ATOM 1497 N N . GLU A 1 191 ? 13.491 12.450 -15.870 1.00 97.38 191 GLU A N 1
ATOM 1498 C CA . GLU A 1 191 ? 13.016 12.988 -17.144 1.00 97.38 191 GLU A CA 1
ATOM 1499 C C . GLU A 1 191 ? 13.961 12.688 -18.325 1.00 97.38 191 GLU A C 1
ATOM 1501 O O . GLU A 1 191 ? 13.550 12.629 -19.482 1.00 97.38 191 GLU A O 1
ATOM 1506 N N . ARG A 1 192 ? 15.256 12.452 -18.062 1.00 98.12 192 ARG A N 1
ATOM 1507 C CA . ARG A 1 192 ? 16.173 11.939 -19.095 1.00 98.12 192 ARG A CA 1
ATOM 1508 C C . ARG A 1 192 ? 15.872 10.485 -19.446 1.00 98.12 192 ARG A C 1
ATOM 1510 O O . ARG A 1 192 ? 16.024 10.130 -20.608 1.00 98.12 192 ARG A O 1
ATOM 1517 N N . TYR A 1 193 ? 15.468 9.680 -18.465 1.00 98.38 193 TYR A N 1
ATOM 1518 C CA . TYR A 1 193 ? 15.053 8.295 -18.678 1.00 98.38 193 TYR A CA 1
ATOM 1519 C C . TYR A 1 193 ? 13.688 8.211 -19.353 1.00 98.38 193 TYR A C 1
ATOM 1521 O O . TYR A 1 193 ? 13.569 7.464 -20.313 1.00 98.38 193 TYR A O 1
ATOM 1529 N N . ARG A 1 194 ? 12.723 9.059 -18.970 1.00 98.06 194 ARG A N 1
ATOM 1530 C CA . ARG A 1 194 ? 11.430 9.185 -19.663 1.00 98.06 194 ARG A CA 1
ATOM 1531 C C . ARG A 1 194 ? 11.622 9.403 -21.166 1.00 98.06 194 ARG A C 1
ATOM 1533 O O . ARG A 1 194 ? 11.199 8.586 -21.969 1.00 98.06 194 ARG A O 1
ATOM 1540 N N . ARG A 1 195 ? 12.385 10.434 -21.554 1.00 98.31 195 ARG A N 1
ATOM 1541 C CA . ARG A 1 195 ? 12.715 10.697 -22.972 1.00 98.31 195 ARG A CA 1
ATOM 1542 C C . ARG A 1 195 ? 13.500 9.580 -23.657 1.00 98.31 195 ARG A C 1
ATOM 1544 O O . ARG A 1 195 ? 13.530 9.523 -24.881 1.00 98.31 195 ARG A O 1
ATOM 1551 N N . ARG A 1 196 ? 14.227 8.764 -22.893 1.00 98.19 196 ARG A N 1
ATOM 1552 C CA . ARG A 1 196 ? 14.993 7.649 -23.448 1.00 98.19 196 ARG A CA 1
ATOM 1553 C C . ARG A 1 196 ? 14.099 6.450 -23.728 1.00 98.19 196 ARG A C 1
ATOM 1555 O O . ARG A 1 196 ? 14.300 5.811 -24.748 1.00 98.19 196 ARG A O 1
ATOM 1562 N N . PHE A 1 197 ? 13.179 6.143 -22.823 1.00 98.50 197 PHE A N 1
ATOM 1563 C CA . PHE A 1 197 ? 12.338 4.954 -22.909 1.00 98.50 197 PHE A CA 1
ATOM 1564 C C . PHE A 1 197 ? 11.052 5.188 -23.697 1.00 98.50 197 PHE A C 1
ATOM 1566 O O . PHE A 1 197 ? 10.523 4.229 -24.244 1.00 98.50 197 PHE A O 1
ATOM 1573 N N . SER A 1 198 ? 10.594 6.436 -23.819 1.00 97.88 198 SER A N 1
ATOM 1574 C CA . SER A 1 198 ? 9.446 6.792 -24.656 1.00 97.88 198 SER A CA 1
ATOM 1575 C C . SER A 1 198 ? 9.670 6.376 -26.114 1.00 97.88 198 SER A C 1
ATOM 1577 O O . SER A 1 198 ? 10.769 6.625 -26.625 1.00 97.88 198 SER A O 1
ATOM 1579 N N . PRO A 1 199 ? 8.687 5.719 -26.769 1.00 97.75 199 PRO A N 1
ATOM 1580 C CA . PRO A 1 199 ? 7.271 5.618 -26.372 1.00 97.75 199 PRO A CA 1
ATOM 1581 C C . PRO A 1 199 ? 6.891 4.372 -25.537 1.00 97.75 199 PRO A C 1
ATOM 1583 O O . PRO A 1 199 ? 5.716 4.030 -25.445 1.00 97.75 199 PRO A O 1
ATOM 1586 N N . TYR A 1 200 ? 7.862 3.667 -24.949 1.00 98.44 200 TYR A N 1
ATOM 1587 C CA . TYR A 1 200 ? 7.664 2.397 -24.235 1.00 98.44 200 TYR A CA 1
ATOM 1588 C C . TYR A 1 200 ? 8.053 2.475 -22.751 1.00 98.44 200 TYR A C 1
ATOM 1590 O O . TYR A 1 200 ? 8.636 1.538 -22.190 1.00 98.44 200 TYR A O 1
ATOM 1598 N N . CYS A 1 201 ? 7.762 3.599 -22.087 1.00 98.50 201 CYS A N 1
ATOM 1599 C CA . CYS A 1 201 ? 8.067 3.759 -20.664 1.00 98.50 201 CYS A CA 1
ATOM 1600 C C . CYS A 1 201 ? 7.397 2.711 -19.760 1.00 98.50 201 CYS A C 1
ATOM 1602 O O . CYS A 1 201 ? 8.004 2.297 -18.766 1.00 98.50 201 CYS A O 1
ATOM 1604 N N . SER A 1 202 ? 6.192 2.251 -20.093 1.00 98.06 202 SER A N 1
ATOM 1605 C CA . SER A 1 202 ? 5.494 1.217 -19.324 1.00 98.06 202 SER A CA 1
ATOM 1606 C C . SER A 1 202 ? 6.255 -0.106 -19.388 1.00 98.06 202 SER A C 1
ATOM 1608 O O . SER A 1 202 ? 6.507 -0.724 -18.357 1.00 98.06 202 SER A O 1
ATOM 1610 N N . VAL A 1 203 ? 6.743 -0.484 -20.574 1.00 97.25 203 VAL A N 1
ATOM 1611 C CA . VAL A 1 203 ? 7.567 -1.689 -20.767 1.00 97.25 203 VAL A CA 1
ATOM 1612 C C . VAL A 1 203 ? 8.893 -1.563 -20.022 1.00 97.25 203 VAL A C 1
ATOM 1614 O O . VAL A 1 203 ? 9.283 -2.472 -19.293 1.00 97.25 203 VAL A O 1
ATOM 1617 N N . ALA A 1 204 ? 9.560 -0.410 -20.108 1.00 98.38 204 ALA A N 1
ATOM 1618 C CA . ALA A 1 204 ? 10.763 -0.157 -19.318 1.00 98.38 204 ALA A CA 1
ATOM 1619 C C . ALA A 1 204 ? 10.494 -0.284 -17.805 1.00 98.38 204 ALA A C 1
ATOM 1621 O O . ALA A 1 204 ? 11.340 -0.794 -17.070 1.00 98.38 204 ALA A O 1
ATOM 1622 N N . SER A 1 205 ? 9.315 0.132 -17.335 1.00 98.19 205 SER A N 1
ATOM 1623 C CA . SER A 1 205 ? 8.908 -0.002 -15.931 1.00 98.19 205 SER A CA 1
ATOM 1624 C C . SER A 1 205 ? 8.784 -1.463 -15.497 1.00 98.19 205 SER A C 1
ATOM 1626 O O . SER A 1 205 ? 9.256 -1.792 -14.409 1.00 98.19 205 SER A O 1
ATOM 1628 N N . LEU A 1 206 ? 8.261 -2.351 -16.358 1.00 94.38 206 LEU A N 1
ATOM 1629 C CA . LEU A 1 206 ? 8.205 -3.800 -16.105 1.00 94.38 206 LEU A CA 1
ATOM 1630 C C . LEU A 1 206 ? 9.588 -4.367 -15.766 1.00 94.38 206 LEU A C 1
ATOM 1632 O O . LEU A 1 206 ? 9.769 -4.989 -14.718 1.00 94.38 206 LEU A O 1
ATOM 1636 N N . TYR A 1 207 ? 10.587 -4.065 -16.594 1.00 96.50 207 TYR A N 1
ATOM 1637 C CA . TYR A 1 207 ? 11.963 -4.508 -16.370 1.00 96.50 207 TYR A CA 1
ATOM 1638 C C . TYR A 1 207 ? 12.610 -3.843 -15.152 1.00 96.50 207 TYR A C 1
ATOM 1640 O O . TYR A 1 207 ? 13.313 -4.498 -14.382 1.00 96.50 207 TYR A O 1
ATOM 1648 N N . LEU A 1 208 ? 12.356 -2.553 -14.916 1.00 96.44 208 LEU A N 1
ATOM 1649 C CA . LEU A 1 208 ? 12.876 -1.859 -13.734 1.00 96.44 208 LEU A CA 1
ATOM 1650 C C . LEU A 1 208 ? 12.298 -2.428 -12.430 1.00 96.44 208 LEU A C 1
ATOM 1652 O O . LEU A 1 208 ? 13.022 -2.482 -11.432 1.00 96.44 208 LEU A O 1
ATOM 1656 N N . TRP A 1 209 ? 11.042 -2.884 -12.433 1.00 90.06 209 TRP A N 1
ATOM 1657 C CA . TRP A 1 209 ? 10.449 -3.602 -11.306 1.00 90.06 209 TRP A CA 1
ATOM 1658 C C . TRP A 1 209 ? 11.121 -4.952 -11.062 1.00 90.06 209 TRP A C 1
ATOM 1660 O O . TRP A 1 209 ? 11.435 -5.243 -9.910 1.00 90.06 209 TRP A O 1
ATOM 1670 N N . GLU A 1 210 ? 11.415 -5.735 -12.101 1.00 89.81 210 GLU A N 1
ATOM 1671 C CA . GLU A 1 210 ? 12.161 -6.997 -11.959 1.00 89.81 210 GLU A CA 1
ATOM 1672 C C . GLU A 1 210 ? 13.576 -6.770 -11.411 1.00 89.81 210 GLU A C 1
ATOM 1674 O O . GLU A 1 210 ? 14.012 -7.428 -10.461 1.00 89.81 210 GLU A O 1
ATOM 1679 N N . VAL A 1 211 ? 14.277 -5.752 -11.921 1.00 88.31 211 VAL A N 1
ATOM 1680 C CA . VAL A 1 211 ? 15.585 -5.347 -11.388 1.00 88.31 211 VAL A CA 1
ATOM 1681 C C . VAL A 1 211 ? 15.473 -4.964 -9.912 1.00 88.31 211 VAL A C 1
ATOM 1683 O O . VAL A 1 211 ? 16.267 -5.421 -9.090 1.00 88.31 211 VAL A O 1
ATOM 1686 N N . ALA A 1 212 ? 14.479 -4.155 -9.539 1.00 82.12 212 ALA A N 1
ATOM 1687 C CA . ALA A 1 212 ? 14.247 -3.785 -8.146 1.00 82.12 212 ALA A CA 1
ATOM 1688 C C . ALA A 1 212 ? 13.860 -4.990 -7.269 1.00 82.12 212 ALA A C 1
ATOM 1690 O O . ALA A 1 212 ? 14.228 -5.027 -6.091 1.00 82.12 212 ALA A O 1
ATOM 1691 N N . GLY A 1 213 ? 13.154 -5.970 -7.835 1.00 75.06 213 GLY A N 1
ATOM 1692 C CA . GLY A 1 213 ? 12.793 -7.243 -7.212 1.00 75.06 213 GLY A CA 1
ATOM 1693 C C . GLY A 1 213 ? 13.984 -8.176 -6.987 1.00 75.06 213 GLY A C 1
ATOM 1694 O O . GLY A 1 213 ? 13.921 -9.033 -6.113 1.00 75.06 213 GLY A O 1
ATOM 1695 N N . GLY A 1 214 ? 15.102 -7.944 -7.680 1.00 82.12 214 GLY A N 1
ATOM 1696 C CA . GLY A 1 214 ? 16.327 -8.730 -7.541 1.00 82.12 214 GLY A CA 1
ATOM 1697 C C . GLY A 1 214 ? 16.513 -9.800 -8.614 1.00 82.12 214 GLY A C 1
ATOM 1698 O O . GLY A 1 214 ? 17.343 -10.681 -8.417 1.00 82.12 214 GLY A O 1
ATOM 1699 N N . ALA A 1 215 ? 15.805 -9.706 -9.746 1.00 79.31 215 ALA A N 1
ATOM 1700 C CA . ALA A 1 215 ? 15.982 -10.614 -10.884 1.00 79.31 215 ALA A CA 1
ATOM 1701 C C . ALA A 1 215 ? 17.434 -10.652 -11.403 1.00 79.31 215 ALA A C 1
ATOM 1703 O O . ALA A 1 215 ? 17.875 -11.655 -11.954 1.00 79.31 215 ALA A O 1
ATOM 1704 N N . LEU A 1 216 ? 18.189 -9.570 -11.180 1.00 84.38 216 LEU A N 1
ATOM 1705 C CA . LEU A 1 216 ? 19.622 -9.466 -11.457 1.00 84.38 216 LEU A CA 1
ATOM 1706 C C . LEU A 1 216 ? 20.392 -9.351 -10.122 1.00 84.38 216 LEU A C 1
ATOM 1708 O O . LEU A 1 216 ? 20.581 -8.236 -9.617 1.00 84.38 216 LEU A O 1
ATOM 1712 N N . PRO A 1 217 ? 20.783 -10.479 -9.495 1.00 79.12 217 PRO A N 1
ATOM 1713 C CA . PRO A 1 217 ? 21.258 -10.521 -8.107 1.00 79.12 217 PRO A CA 1
ATOM 1714 C C . PRO A 1 217 ? 22.595 -9.803 -7.873 1.00 79.12 217 PRO A C 1
ATOM 1716 O O . PRO A 1 217 ? 22.907 -9.411 -6.746 1.00 79.12 217 PRO A O 1
ATOM 1719 N N . GLU A 1 218 ? 23.392 -9.594 -8.919 1.00 87.00 218 GLU A N 1
ATOM 1720 C CA . GLU A 1 218 ? 24.646 -8.846 -8.847 1.00 87.00 218 GLU A CA 1
ATOM 1721 C C . GLU A 1 218 ? 24.445 -7.326 -8.730 1.00 87.00 218 GLU A C 1
ATOM 1723 O O . GLU A 1 218 ? 25.333 -6.618 -8.239 1.00 87.00 218 GLU A O 1
ATOM 1728 N N . LEU A 1 219 ? 23.283 -6.806 -9.139 1.00 85.88 219 LEU A N 1
ATOM 1729 C CA . LEU A 1 219 ? 22.986 -5.382 -9.047 1.00 85.88 219 LEU A CA 1
ATOM 1730 C C . LEU A 1 219 ? 22.655 -4.991 -7.604 1.00 85.88 219 LEU A C 1
ATOM 1732 O O . LEU A 1 219 ? 21.847 -5.612 -6.915 1.00 85.88 219 LEU A O 1
ATOM 1736 N N . ARG A 1 220 ? 23.263 -3.898 -7.133 1.00 87.31 220 ARG A N 1
ATOM 1737 C CA . ARG A 1 220 ? 23.073 -3.379 -5.771 1.00 87.31 220 ARG A CA 1
ATOM 1738 C C . ARG A 1 220 ? 22.464 -1.989 -5.800 1.00 87.31 220 ARG A C 1
ATOM 1740 O O . ARG A 1 220 ? 22.858 -1.145 -6.602 1.00 87.31 220 ARG A O 1
ATOM 1747 N N . ASP A 1 221 ? 21.533 -1.728 -4.884 1.00 87.44 221 ASP A N 1
ATOM 1748 C CA . ASP A 1 221 ? 20.987 -0.382 -4.709 1.00 87.44 221 ASP A CA 1
ATOM 1749 C C . ASP A 1 221 ? 22.025 0.511 -4.013 1.00 87.44 221 ASP A C 1
ATOM 1751 O O . ASP A 1 221 ? 22.407 0.275 -2.865 1.00 87.44 221 ASP A O 1
ATOM 1755 N N . LEU A 1 222 ? 22.479 1.545 -4.724 1.00 82.81 222 LEU A N 1
ATOM 1756 C CA . LEU A 1 222 ? 23.474 2.510 -4.253 1.00 82.81 222 LEU A CA 1
ATOM 1757 C C . LEU A 1 222 ? 22.851 3.740 -3.581 1.00 82.81 222 LEU A C 1
ATOM 1759 O O . LEU A 1 222 ? 23.521 4.771 -3.462 1.00 82.81 222 LEU A O 1
ATOM 1763 N N . ALA A 1 223 ? 21.583 3.657 -3.161 1.00 79.62 223 ALA A N 1
ATOM 1764 C CA . ALA A 1 223 ? 20.886 4.721 -2.450 1.00 79.62 223 ALA A CA 1
ATOM 1765 C C . ALA A 1 223 ? 21.790 5.390 -1.399 1.00 79.62 223 ALA A C 1
ATOM 1767 O O . ALA A 1 223 ? 22.373 4.738 -0.527 1.00 79.62 223 ALA A O 1
ATOM 1768 N N . GLN A 1 224 ? 21.913 6.718 -1.477 1.00 65.31 224 GLN A N 1
ATOM 1769 C CA . GLN A 1 224 ? 22.640 7.485 -0.471 1.00 65.31 224 GLN A CA 1
ATOM 1770 C C . GLN A 1 224 ? 22.016 7.239 0.908 1.00 65.31 224 GLN A C 1
ATOM 1772 O O . GLN A 1 224 ? 20.904 7.688 1.180 1.00 65.31 224 GLN A O 1
ATOM 1777 N N . LYS A 1 225 ? 22.759 6.585 1.810 1.00 48.97 225 LYS A N 1
ATOM 1778 C CA . LYS A 1 225 ? 22.477 6.668 3.246 1.00 48.97 225 LYS A CA 1
ATOM 1779 C C . LYS A 1 225 ? 22.625 8.136 3.632 1.00 48.97 225 LYS A C 1
ATOM 1781 O O . LYS A 1 225 ? 23.735 8.668 3.621 1.00 48.97 225 LYS A O 1
ATOM 1786 N N . THR A 1 226 ? 21.525 8.808 3.944 1.00 35.62 226 THR A N 1
ATOM 1787 C CA . THR A 1 226 ? 21.544 10.162 4.495 1.00 35.62 226 THR A CA 1
ATOM 1788 C C . THR A 1 226 ? 22.314 10.125 5.817 1.00 35.62 226 THR A C 1
ATOM 1790 O O . THR A 1 226 ? 21.787 9.714 6.847 1.00 35.62 226 THR A O 1
ATOM 1793 N N . ARG A 1 227 ? 23.597 10.515 5.802 1.00 32.66 227 ARG A N 1
ATOM 1794 C CA . ARG A 1 227 ? 24.322 10.847 7.035 1.00 32.66 227 ARG A CA 1
ATOM 1795 C C . ARG A 1 227 ? 23.729 12.155 7.569 1.00 32.66 227 ARG A C 1
ATOM 1797 O O . ARG A 1 227 ? 23.566 13.085 6.777 1.00 32.66 227 ARG A O 1
ATOM 1804 N N . PRO A 1 228 ? 23.433 12.273 8.874 1.00 31.61 228 PRO A N 1
ATOM 1805 C CA . PRO A 1 228 ? 23.121 13.569 9.457 1.00 31.61 228 PRO A CA 1
ATOM 1806 C C . PRO A 1 228 ? 24.326 14.486 9.227 1.00 31.61 228 PRO A C 1
ATOM 1808 O O . PRO A 1 228 ? 25.457 14.116 9.553 1.00 31.61 228 PRO A O 1
ATOM 1811 N N . ALA A 1 229 ? 24.106 15.651 8.623 1.00 32.56 229 ALA A N 1
ATOM 1812 C CA . ALA A 1 229 ? 25.161 16.636 8.443 1.00 32.56 229 ALA A CA 1
ATOM 1813 C C . ALA A 1 229 ? 25.692 17.067 9.822 1.00 32.56 229 ALA A C 1
ATOM 1815 O O . ALA A 1 229 ? 24.932 17.558 10.658 1.00 32.56 229 ALA A O 1
ATOM 1816 N N . ARG A 1 230 ? 26.997 16.884 10.066 1.00 35.22 230 ARG A N 1
ATOM 1817 C CA . ARG A 1 230 ? 27.701 17.533 11.180 1.00 35.22 230 ARG A CA 1
ATOM 1818 C C . ARG A 1 230 ? 27.659 19.041 10.921 1.00 35.22 230 ARG A C 1
ATOM 1820 O O . ARG A 1 230 ? 28.253 19.498 9.949 1.00 35.22 230 ARG A O 1
ATOM 1827 N N . LYS A 1 231 ? 26.958 19.803 11.762 1.00 33.34 231 LYS A N 1
ATOM 1828 C CA . LYS A 1 231 ? 27.063 21.267 11.763 1.00 33.34 231 LYS A CA 1
ATOM 1829 C C . LYS A 1 231 ? 28.349 21.662 12.487 1.00 33.34 231 LYS A C 1
ATOM 1831 O O . LYS A 1 231 ? 28.490 21.387 13.673 1.00 33.34 231 LYS A O 1
ATOM 1836 N N . ALA A 1 232 ? 29.268 22.277 11.753 1.00 30.62 232 ALA A N 1
ATOM 1837 C CA . ALA A 1 232 ? 30.333 23.092 12.314 1.00 30.62 232 ALA A CA 1
ATOM 1838 C C . ALA A 1 232 ? 29.787 24.504 12.577 1.00 30.62 232 ALA A C 1
ATOM 1840 O O . ALA A 1 232 ? 29.060 25.027 11.737 1.00 30.62 232 ALA A O 1
ATOM 1841 N N . GLY A 1 233 ? 30.174 25.090 13.711 1.00 30.78 233 GLY A N 1
ATOM 1842 C CA . GLY A 1 233 ? 30.306 26.539 13.883 1.00 30.78 233 GLY A CA 1
ATOM 1843 C C . GLY A 1 233 ? 29.022 27.346 14.064 1.00 30.78 233 GLY A C 1
ATOM 1844 O O . GLY A 1 233 ? 28.273 27.598 13.128 1.00 30.78 233 GLY A O 1
ATOM 1845 N N . GLU A 1 234 ? 28.829 27.803 15.294 1.00 31.69 234 GLU A N 1
ATOM 1846 C CA . GLU A 1 234 ? 27.913 28.853 15.736 1.00 31.69 234 GLU A CA 1
ATOM 1847 C C . GLU A 1 234 ? 28.013 30.151 14.909 1.00 31.69 234 GLU A C 1
ATOM 1849 O O . GLU A 1 234 ? 29.113 30.625 14.630 1.00 31.69 234 GLU A O 1
ATOM 1854 N N . LYS A 1 235 ? 26.871 30.798 14.626 1.00 27.33 235 LYS A N 1
ATOM 1855 C CA . LYS A 1 235 ? 26.459 32.065 15.275 1.00 27.33 235 LYS A CA 1
ATOM 1856 C C . LYS A 1 235 ? 25.138 32.617 14.705 1.00 27.33 235 LYS A C 1
ATOM 1858 O O . LYS A 1 235 ? 24.960 32.731 13.502 1.00 27.33 235 LYS A O 1
ATOM 1863 N N . ASN A 1 236 ? 24.279 32.994 15.655 1.00 28.17 236 ASN A N 1
ATOM 1864 C CA . ASN A 1 236 ? 23.264 34.055 15.678 1.00 28.17 236 ASN A CA 1
ATOM 1865 C C . ASN A 1 236 ? 22.128 34.130 14.638 1.00 28.17 236 ASN A C 1
ATOM 1867 O O . ASN A 1 236 ? 22.322 34.515 13.494 1.00 28.17 236 ASN A O 1
ATOM 1871 N N . GLY A 1 237 ? 20.902 34.014 15.172 1.00 27.19 237 GLY A N 1
ATOM 1872 C CA . GLY A 1 237 ? 19.925 35.108 15.085 1.00 27.19 237 GLY A CA 1
ATOM 1873 C C . GLY A 1 237 ? 18.681 34.879 14.221 1.00 27.19 237 GLY A C 1
ATOM 1874 O O . GLY A 1 237 ? 18.768 34.841 13.003 1.00 27.19 237 GLY A O 1
ATOM 1875 N N . GLY A 1 238 ? 17.507 34.873 14.867 1.00 25.08 238 GLY A N 1
ATOM 1876 C CA . GLY A 1 238 ? 16.254 35.350 14.262 1.00 25.08 238 GLY A CA 1
ATOM 1877 C C . GLY A 1 238 ? 15.323 34.288 13.675 1.00 25.08 238 GLY A C 1
ATOM 1878 O O . GLY A 1 238 ? 15.602 33.667 12.658 1.00 25.08 238 GLY A O 1
ATOM 1879 N N . ALA A 1 239 ? 14.174 34.107 14.322 1.00 26.69 239 ALA A N 1
ATOM 1880 C CA . ALA A 1 239 ? 13.129 33.155 13.974 1.00 26.69 239 ALA A CA 1
ATOM 1881 C C . ALA A 1 239 ? 12.104 33.713 12.965 1.00 26.69 239 ALA A C 1
ATOM 1883 O O . ALA A 1 239 ? 11.648 34.835 13.143 1.00 26.69 239 ALA A O 1
ATOM 1884 N N . ALA A 1 240 ? 11.637 32.879 12.018 1.00 25.41 240 ALA A N 1
ATOM 1885 C CA . ALA A 1 240 ? 10.236 32.832 11.558 1.00 25.41 240 ALA A CA 1
ATOM 1886 C C . ALA A 1 240 ? 9.912 31.557 10.726 1.00 25.41 240 ALA A C 1
ATOM 1888 O O . ALA A 1 240 ? 10.417 31.339 9.634 1.00 25.41 240 ALA A O 1
ATOM 1889 N N . ARG A 1 241 ? 9.054 30.725 11.335 1.00 26.50 241 ARG A N 1
ATOM 1890 C CA . ARG A 1 241 ? 8.117 29.647 10.914 1.00 26.50 241 ARG A CA 1
ATOM 1891 C C . ARG A 1 241 ? 7.922 29.150 9.450 1.00 26.50 241 ARG A C 1
ATOM 1893 O O . ARG A 1 241 ? 7.700 29.931 8.539 1.00 26.50 241 ARG A O 1
ATOM 1900 N N . LYS A 1 242 ? 7.608 27.826 9.425 1.00 25.73 242 LYS A N 1
ATOM 1901 C CA . LYS A 1 242 ? 6.764 26.989 8.509 1.00 25.73 242 LYS A CA 1
ATOM 1902 C C . LYS A 1 242 ? 7.437 26.551 7.188 1.00 25.73 242 LYS A C 1
ATOM 1904 O O . LYS A 1 242 ? 8.106 27.349 6.566 1.00 25.73 242 LYS A O 1
ATOM 1909 N N . THR A 1 243 ? 7.360 25.307 6.695 1.00 21.84 243 THR A N 1
ATOM 1910 C CA . THR A 1 243 ? 6.379 24.198 6.794 1.00 21.84 243 THR A CA 1
ATOM 1911 C C . THR A 1 243 ? 7.072 22.863 6.427 1.00 21.84 243 THR A C 1
ATOM 1913 O O . THR A 1 243 ? 7.852 22.813 5.483 1.00 21.84 243 THR A O 1
ATOM 1916 N N . VAL A 1 244 ? 6.769 21.754 7.122 1.00 25.52 244 VAL A N 1
ATOM 1917 C CA . VAL A 1 244 ? 7.237 20.394 6.761 1.00 25.52 244 VAL A CA 1
ATOM 1918 C C . VAL A 1 244 ? 6.072 19.608 6.159 1.00 25.52 244 VAL A C 1
ATOM 1920 O O . VAL A 1 244 ? 5.061 19.406 6.831 1.00 25.52 244 VAL A O 1
ATOM 1923 N N . ARG A 1 245 ? 6.215 19.143 4.911 1.00 25.44 245 ARG A N 1
ATOM 1924 C CA . ARG A 1 245 ? 5.322 18.152 4.290 1.00 25.44 245 ARG A CA 1
ATOM 1925 C C . ARG A 1 245 ? 5.935 16.747 4.348 1.00 25.44 245 ARG A C 1
ATOM 1927 O O . ARG A 1 245 ? 7.121 16.581 4.091 1.00 25.44 245 ARG A O 1
ATOM 1934 N N . LYS A 1 246 ? 5.045 15.818 4.724 1.00 25.75 246 LYS A N 1
ATOM 1935 C CA . LYS A 1 246 ? 4.904 14.373 4.458 1.00 25.75 246 LYS A CA 1
ATOM 1936 C C . LYS A 1 246 ? 6.160 13.506 4.302 1.00 25.75 246 LYS A C 1
ATOM 1938 O O . LYS A 1 246 ? 6.997 13.721 3.439 1.00 25.75 246 LYS A O 1
ATOM 1943 N N . GLY A 1 247 ? 6.216 12.483 5.157 1.00 26.36 247 GLY A N 1
ATOM 1944 C CA . GLY A 1 247 ? 7.118 11.349 5.034 1.00 26.36 247 GLY A CA 1
ATOM 1945 C C . GLY A 1 247 ? 6.420 10.179 4.355 1.00 26.36 247 GLY A C 1
ATOM 1946 O O . GLY A 1 247 ? 5.260 9.910 4.661 1.00 26.36 247 GLY A O 1
ATOM 1947 N N . ASP A 1 248 ? 7.176 9.491 3.508 1.00 21.94 248 ASP A N 1
ATOM 1948 C CA . ASP A 1 248 ? 6.854 8.167 3.000 1.00 21.94 248 ASP A CA 1
ATOM 1949 C C . ASP A 1 248 ? 7.714 7.135 3.726 1.00 21.94 248 ASP A C 1
ATOM 1951 O O . ASP A 1 248 ? 8.929 7.285 3.899 1.00 21.94 248 ASP A O 1
ATOM 1955 N N . SER A 1 249 ? 7.032 6.111 4.223 1.00 26.30 249 SER A N 1
ATOM 1956 C CA . SER A 1 249 ? 7.593 4.994 4.972 1.00 26.30 249 SER A CA 1
ATOM 1957 C C . SER A 1 249 ? 8.086 3.958 3.968 1.00 26.30 249 SER A C 1
ATOM 1959 O O . SER A 1 249 ? 7.285 3.394 3.230 1.00 26.30 249 SER A O 1
ATOM 1961 N N . ALA A 1 250 ? 9.394 3.710 3.928 1.00 23.44 250 ALA A N 1
ATOM 1962 C CA . ALA A 1 250 ? 9.962 2.622 3.136 1.00 23.44 250 ALA A CA 1
ATOM 1963 C C . ALA A 1 250 ? 9.549 1.245 3.709 1.00 23.44 250 ALA A C 1
ATOM 1965 O O . ALA A 1 250 ? 9.439 1.116 4.935 1.00 23.44 250 ALA A O 1
ATOM 1966 N N . PRO A 1 251 ? 9.370 0.214 2.861 1.00 23.98 251 PRO A N 1
ATOM 1967 C CA . PRO A 1 251 ? 9.078 -1.146 3.308 1.00 23.98 251 PRO A CA 1
ATOM 1968 C C . PRO A 1 251 ? 10.250 -1.724 4.120 1.00 23.98 251 PRO A C 1
ATOM 1970 O O . PRO A 1 251 ? 11.426 -1.479 3.827 1.00 23.98 251 PRO A O 1
ATOM 1973 N N . ARG A 1 252 ? 9.920 -2.447 5.197 1.00 39.38 252 ARG A N 1
ATOM 1974 C CA . ARG A 1 252 ? 10.862 -2.919 6.221 1.00 39.38 252 ARG A CA 1
ATOM 1975 C C . ARG A 1 252 ? 11.511 -4.234 5.784 1.00 39.38 252 ARG A C 1
ATOM 1977 O O . ARG A 1 252 ? 10.876 -5.270 5.838 1.00 39.38 252 ARG A O 1
ATOM 1984 N N . LYS A 1 253 ? 12.803 -4.208 5.441 1.00 26.66 253 LYS A N 1
ATOM 1985 C CA . LYS A 1 253 ? 13.627 -5.427 5.443 1.00 26.66 253 LYS A CA 1
ATOM 1986 C C . LYS A 1 253 ? 13.869 -5.866 6.887 1.00 26.66 253 LYS A C 1
ATOM 1988 O O . LYS A 1 253 ? 14.407 -5.082 7.676 1.00 26.66 253 LYS A O 1
ATOM 1993 N N . VAL A 1 254 ? 13.511 -7.106 7.208 1.00 36.69 254 VAL A N 1
ATOM 1994 C CA . VAL A 1 254 ? 13.904 -7.777 8.450 1.00 36.69 254 VAL A CA 1
ATOM 1995 C C . VAL A 1 254 ? 15.423 -7.951 8.433 1.00 36.69 254 VAL A C 1
ATOM 1997 O O . VAL A 1 254 ? 15.985 -8.686 7.626 1.00 36.69 254 VAL A O 1
ATOM 2000 N N . GLY A 1 255 ? 16.106 -7.206 9.298 1.00 28.77 255 GLY A N 1
ATOM 2001 C CA . GLY A 1 255 ? 17.496 -7.465 9.642 1.00 28.77 255 GLY A CA 1
ATOM 2002 C C . GLY A 1 255 ? 17.528 -8.519 10.737 1.00 28.77 255 GLY A C 1
ATOM 2003 O O . GLY A 1 255 ? 17.488 -8.162 11.908 1.00 28.77 255 GLY A O 1
ATOM 2004 N N . GLY A 1 256 ? 17.568 -9.791 10.347 1.00 32.56 256 GLY A N 1
ATOM 2005 C CA . GLY A 1 256 ? 17.806 -10.920 11.239 1.00 32.56 256 GLY A CA 1
ATOM 2006 C C . GLY A 1 256 ? 19.024 -11.693 10.753 1.00 32.56 256 GLY A C 1
ATOM 2007 O O . GLY A 1 256 ? 18.966 -12.404 9.757 1.00 32.56 256 GLY A O 1
ATOM 2008 N N . THR A 1 257 ? 20.151 -11.515 11.429 1.00 30.22 257 THR A N 1
ATOM 2009 C CA . THR A 1 257 ? 21.313 -12.399 11.330 1.00 30.22 257 THR A CA 1
ATOM 2010 C C . THR A 1 257 ? 21.000 -13.666 12.124 1.00 30.22 257 THR A C 1
ATOM 2012 O O . THR A 1 257 ? 21.217 -13.695 13.331 1.00 30.22 257 THR A O 1
ATOM 2015 N N . GLY A 1 258 ? 20.441 -14.686 11.479 1.00 35.28 258 GLY A N 1
ATOM 2016 C CA . GLY A 1 258 ? 20.170 -15.973 12.117 1.00 35.28 258 GLY A CA 1
ATOM 2017 C C . GL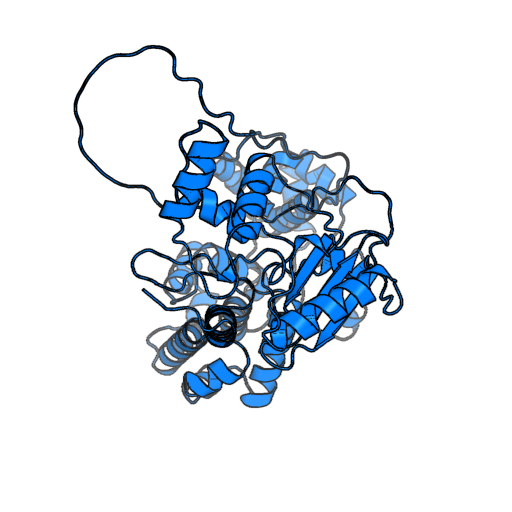Y A 1 258 ? 19.744 -17.004 11.084 1.00 35.28 258 GLY A C 1
ATOM 2018 O O . GLY A 1 258 ? 18.676 -16.898 10.500 1.00 35.28 258 GLY A O 1
ATOM 2019 N N . THR A 1 259 ? 20.586 -18.001 10.849 1.00 40.03 259 THR A N 1
ATOM 2020 C CA . THR A 1 259 ? 20.359 -19.141 9.945 1.00 40.03 259 THR A CA 1
ATOM 2021 C C . THR A 1 259 ? 19.419 -20.201 10.549 1.00 40.03 259 THR A C 1
ATOM 2023 O O . THR A 1 259 ? 19.524 -21.375 10.208 1.00 40.03 259 THR A O 1
ATOM 2026 N N . GLY A 1 260 ? 18.550 -19.820 11.492 1.00 58.78 260 GLY A N 1
ATOM 2027 C CA . GLY A 1 260 ? 17.691 -20.727 12.258 1.00 58.78 260 GLY A CA 1
ATOM 2028 C C . GLY A 1 260 ? 16.250 -20.752 11.749 1.00 58.78 260 GLY A C 1
ATOM 2029 O O . GLY A 1 260 ? 15.723 -19.739 11.292 1.00 58.78 260 GLY A O 1
ATOM 2030 N N . THR A 1 261 ? 15.601 -21.913 11.840 1.00 75.50 261 THR A N 1
ATOM 2031 C CA . THR A 1 261 ? 14.165 -22.063 11.573 1.00 75.50 261 THR A CA 1
ATOM 2032 C C . THR A 1 261 ? 13.360 -21.241 12.577 1.00 75.50 261 THR A C 1
ATOM 2034 O O . THR A 1 261 ? 13.563 -21.368 13.780 1.00 75.50 261 THR A O 1
ATOM 2037 N N . THR A 1 262 ? 12.439 -20.402 12.099 1.00 83.38 262 THR A N 1
ATOM 2038 C CA . THR A 1 262 ? 11.490 -19.704 12.976 1.00 83.38 262 THR A CA 1
ATOM 2039 C C . THR A 1 262 ? 10.217 -20.533 13.096 1.00 83.38 262 THR A C 1
ATOM 2041 O O . THR A 1 262 ? 9.626 -20.940 12.096 1.00 83.38 262 THR A O 1
ATOM 2044 N N . HIS A 1 263 ? 9.801 -20.787 14.328 1.00 88.38 263 HIS A N 1
ATOM 2045 C CA . HIS A 1 263 ? 8.598 -21.523 14.668 1.00 88.38 263 HIS A CA 1
ATOM 2046 C C . HIS A 1 263 ? 7.445 -20.586 14.997 1.00 88.38 263 HIS A C 1
ATOM 2048 O O . HIS A 1 263 ? 7.678 -19.502 15.532 1.00 88.38 263 HIS A O 1
ATOM 2054 N N . VAL A 1 264 ? 6.210 -21.010 14.723 1.00 90.69 264 VAL A N 1
ATOM 2055 C CA . VAL A 1 264 ? 5.005 -20.229 15.044 1.00 90.69 264 VAL A CA 1
ATOM 2056 C C . VAL A 1 264 ? 3.910 -21.049 15.717 1.00 90.69 264 VAL A C 1
ATOM 2058 O O . VAL A 1 264 ? 3.767 -22.242 15.450 1.00 90.69 264 VAL A O 1
ATOM 2061 N N . THR A 1 265 ? 3.112 -20.375 16.547 1.00 91.25 265 THR A N 1
ATOM 2062 C CA . THR A 1 265 ? 1.850 -20.867 17.126 1.00 91.25 265 THR A CA 1
ATOM 2063 C C . THR A 1 265 ? 0.810 -19.753 17.125 1.00 91.25 265 THR A C 1
ATOM 2065 O O . THR A 1 265 ? 1.147 -18.573 17.225 1.00 91.25 265 THR A O 1
A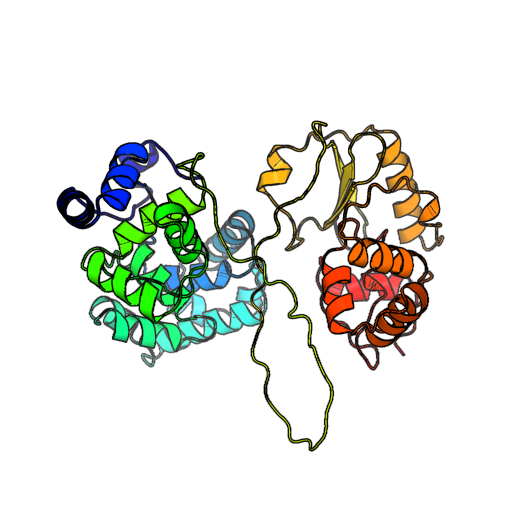TOM 2068 N N . THR A 1 266 ? -0.466 -20.126 17.116 1.00 90.56 266 THR A N 1
ATOM 2069 C CA . THR A 1 266 ? -1.581 -19.199 17.357 1.00 90.56 266 THR A CA 1
ATOM 2070 C C . THR A 1 266 ? -2.038 -19.267 18.818 1.00 90.56 266 THR A C 1
ATOM 2072 O O . THR A 1 266 ? -1.969 -20.320 19.454 1.00 90.56 266 THR A O 1
ATOM 2075 N N . PHE A 1 267 ? -2.488 -18.138 19.357 1.00 90.81 267 PHE A N 1
ATOM 2076 C CA . PHE A 1 267 ? -3.128 -17.997 20.657 1.00 90.81 267 PHE A CA 1
ATOM 2077 C C . PHE A 1 267 ? -4.440 -17.226 20.501 1.00 90.81 267 PHE A C 1
ATOM 2079 O O . PHE A 1 267 ? -4.452 -16.064 20.087 1.00 90.81 267 PHE A O 1
ATOM 2086 N N . GLU A 1 268 ? -5.545 -17.866 20.858 1.00 90.06 268 GLU A N 1
ATOM 2087 C CA . GLU A 1 268 ? -6.864 -17.240 20.867 1.00 90.06 268 GLU A CA 1
ATOM 2088 C C . GLU A 1 268 ? -7.033 -16.437 22.158 1.00 90.06 268 GLU A C 1
ATOM 2090 O O . GLU A 1 268 ? -6.941 -16.979 23.259 1.00 90.06 268 GLU A O 1
ATOM 2095 N N . THR A 1 269 ? -7.258 -15.128 22.038 1.00 88.25 269 THR A N 1
ATOM 2096 C CA . THR A 1 269 ? -7.344 -14.257 23.224 1.00 88.25 269 THR A CA 1
ATOM 2097 C C . THR A 1 269 ? -8.736 -14.209 23.843 1.00 88.25 269 THR A C 1
ATOM 2099 O O . THR A 1 269 ? -8.870 -13.810 24.994 1.00 88.25 269 THR A O 1
ATOM 2102 N N . GLY A 1 270 ? -9.785 -14.504 23.066 1.00 84.75 270 GLY A N 1
ATOM 2103 C CA . GLY A 1 270 ? -11.185 -14.277 23.449 1.00 84.75 270 GLY A CA 1
ATOM 2104 C C . GLY A 1 270 ? -11.609 -12.800 23.561 1.00 84.75 270 GLY A C 1
ATOM 2105 O O . GLY A 1 270 ? -12.794 -12.525 23.711 1.00 84.75 270 GLY A O 1
ATOM 2106 N N . VAL A 1 271 ? -10.679 -11.839 23.454 1.00 85.19 271 VAL A N 1
ATOM 2107 C CA . VAL A 1 271 ? -10.945 -10.399 23.672 1.00 85.19 271 VAL A CA 1
ATOM 2108 C C . VAL A 1 271 ? -10.652 -9.563 22.425 1.00 85.19 271 VAL A C 1
ATOM 2110 O O . VAL A 1 271 ? -11.427 -8.678 22.049 1.00 85.19 271 VAL A O 1
ATOM 2113 N N . ILE A 1 272 ? -9.523 -9.830 21.767 1.00 85.75 272 ILE A N 1
ATOM 2114 C CA . ILE A 1 272 ? -8.980 -9.008 20.673 1.00 85.75 272 ILE A CA 1
ATOM 2115 C C . ILE A 1 272 ? -8.690 -9.807 19.395 1.00 85.75 272 ILE A C 1
ATOM 2117 O O . ILE A 1 272 ? -7.989 -9.318 18.513 1.00 85.75 272 ILE A O 1
ATOM 2121 N N . GLY A 1 273 ? -9.252 -11.012 19.284 1.00 86.56 273 GLY A N 1
ATOM 2122 C CA . GLY A 1 273 ? -8.983 -11.948 18.190 1.00 86.56 273 GLY A CA 1
ATOM 2123 C C . GLY A 1 273 ? -7.739 -12.798 18.446 1.00 86.56 273 GLY A C 1
ATOM 2124 O O . GLY A 1 273 ? -7.311 -12.955 19.592 1.00 86.56 273 GLY A O 1
ATOM 2125 N N . ASN A 1 274 ? -7.167 -13.357 17.387 1.00 88.44 274 ASN A N 1
ATOM 2126 C CA . ASN A 1 274 ? -6.020 -14.248 17.490 1.00 88.44 274 ASN A CA 1
ATOM 2127 C C . ASN A 1 274 ? -4.702 -13.476 17.466 1.00 88.44 274 ASN A C 1
ATOM 2129 O O . ASN A 1 274 ? -4.503 -12.554 16.667 1.00 88.44 274 ASN A O 1
ATOM 2133 N N . LEU A 1 275 ? -3.787 -13.905 18.329 1.00 89.88 275 LEU A N 1
ATOM 2134 C CA . LEU A 1 275 ? -2.382 -13.536 18.278 1.00 89.88 275 LEU A CA 1
ATOM 2135 C C . LEU A 1 275 ? -1.600 -14.690 17.672 1.00 89.88 275 LEU A C 1
ATOM 2137 O O . LEU A 1 275 ? -1.863 -15.848 17.977 1.00 89.88 275 LEU A O 1
ATOM 2141 N N . THR A 1 276 ? -0.609 -14.390 16.848 1.00 89.69 276 THR A N 1
ATOM 2142 C CA . THR A 1 276 ? 0.377 -15.394 16.451 1.00 89.69 276 THR A CA 1
ATOM 2143 C C . THR A 1 276 ? 1.716 -15.023 17.059 1.00 89.69 276 THR A C 1
ATOM 2145 O O . THR A 1 276 ? 2.131 -13.863 17.020 1.00 89.69 276 THR A O 1
ATOM 2148 N N . LEU A 1 277 ? 2.372 -16.019 17.637 1.00 91.62 277 LEU A N 1
ATOM 2149 C CA . LEU A 1 277 ? 3.670 -15.905 18.279 1.00 91.62 277 LEU A CA 1
ATOM 2150 C C . LEU A 1 277 ? 4.719 -16.552 17.387 1.00 91.62 277 LEU A C 1
ATOM 2152 O O . LEU A 1 277 ? 4.473 -17.634 16.855 1.00 91.62 277 LEU A O 1
ATOM 2156 N N . AL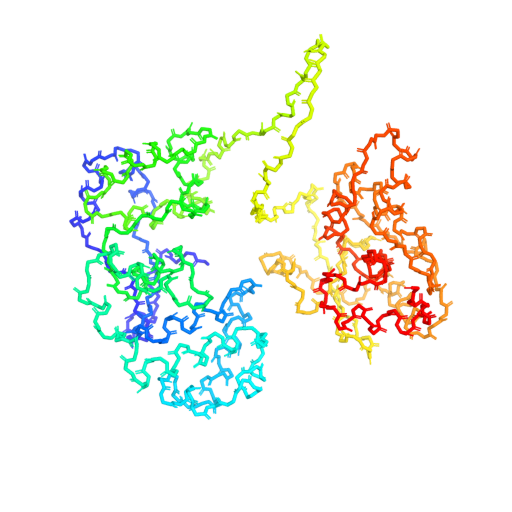A A 1 278 ? 5.887 -15.922 17.276 1.00 90.06 278 ALA A N 1
ATOM 2157 C CA . ALA A 1 278 ? 7.047 -16.493 16.603 1.00 90.06 278 ALA A CA 1
ATOM 2158 C C . ALA A 1 278 ? 8.218 -16.670 17.563 1.00 90.06 278 ALA A C 1
ATOM 2160 O O . ALA A 1 278 ? 8.433 -15.840 18.451 1.00 90.06 278 ALA A O 1
ATOM 2161 N N . SER A 1 279 ? 9.002 -17.721 17.348 1.00 88.56 279 SER A N 1
ATOM 2162 C CA . SER A 1 279 ? 10.183 -18.027 18.146 1.00 88.56 279 SER A CA 1
ATOM 2163 C C . SER A 1 279 ? 11.292 -18.663 17.315 1.00 88.56 279 SER A C 1
ATOM 2165 O O . SER A 1 279 ? 11.021 -19.366 16.350 1.00 88.56 279 SER A O 1
ATOM 2167 N N . ASP A 1 280 ? 12.542 -18.447 17.711 1.00 84.44 280 ASP A N 1
ATOM 2168 C CA . ASP A 1 280 ? 13.714 -19.188 17.221 1.00 84.44 280 ASP A CA 1
ATOM 2169 C C . ASP A 1 280 ? 13.900 -20.562 17.906 1.00 84.44 280 ASP A C 1
ATOM 2171 O O . ASP A 1 280 ? 14.878 -21.256 17.645 1.00 84.44 280 ASP A O 1
ATOM 2175 N N . GLY A 1 281 ? 12.964 -20.961 18.776 1.00 86.75 281 GLY A N 1
ATOM 2176 C CA . GLY A 1 281 ? 13.023 -22.178 19.588 1.00 86.75 281 GLY A CA 1
ATOM 2177 C C . GLY A 1 281 ? 13.281 -21.904 21.071 1.00 86.75 281 GLY A C 1
ATOM 2178 O O . GLY A 1 281 ? 12.832 -22.683 21.910 1.00 86.75 281 GLY A O 1
ATOM 2179 N N . GLU A 1 282 ? 13.924 -20.782 21.402 1.00 88.69 282 GLU A N 1
ATOM 2180 C CA . GLU A 1 282 ? 14.274 -20.413 22.781 1.00 88.69 282 GLU A CA 1
ATOM 2181 C C . GLU A 1 282 ? 13.598 -19.117 23.234 1.00 88.69 282 GLU A C 1
ATOM 2183 O O . GLU A 1 282 ? 13.211 -18.987 24.397 1.00 88.69 282 GLU A O 1
ATOM 2188 N N . ARG A 1 283 ? 13.455 -18.146 22.326 1.00 91.19 283 ARG A N 1
ATOM 2189 C CA . ARG A 1 283 ? 12.980 -16.793 22.628 1.00 91.19 283 ARG A CA 1
ATOM 2190 C C . ARG A 1 283 ? 11.805 -16.402 21.748 1.00 91.19 283 ARG A C 1
ATOM 2192 O O . ARG A 1 283 ? 11.766 -16.741 20.567 1.00 91.19 283 ARG A O 1
ATOM 2199 N N . ILE A 1 284 ? 10.853 -15.649 22.294 1.00 92.00 284 ILE A N 1
ATOM 2200 C CA . ILE A 1 284 ? 9.784 -15.026 21.506 1.00 92.00 284 ILE A CA 1
ATOM 2201 C C . ILE A 1 284 ? 10.389 -13.863 20.727 1.00 92.00 284 ILE A C 1
ATOM 2203 O O . ILE A 1 284 ? 10.871 -12.897 21.319 1.00 92.00 284 ILE A O 1
ATOM 2207 N N . SER A 1 285 ? 10.367 -13.952 19.402 1.00 87.94 285 SER A N 1
ATOM 2208 C CA . SER A 1 285 ? 10.886 -12.912 18.512 1.00 87.94 285 SER A CA 1
ATOM 2209 C C . SER A 1 285 ? 9.785 -11.962 18.046 1.00 87.94 285 SER A C 1
ATOM 2211 O O . SER A 1 285 ? 10.052 -10.779 17.833 1.00 87.94 285 SER A O 1
ATOM 2213 N N . HIS A 1 286 ? 8.546 -12.458 17.922 1.00 88.25 286 HIS A N 1
ATOM 2214 C CA . HIS A 1 286 ? 7.411 -11.678 17.434 1.00 88.25 286 HIS A CA 1
ATOM 2215 C C . HIS A 1 286 ? 6.076 -12.089 18.077 1.00 88.25 286 HIS A C 1
ATOM 2217 O O . HIS A 1 286 ? 5.889 -13.232 18.492 1.00 88.25 286 HIS A O 1
ATOM 2223 N N . CYS A 1 287 ? 5.140 -11.141 18.117 1.00 89.75 287 CYS A N 1
ATOM 2224 C CA . CYS A 1 287 ? 3.738 -11.322 18.483 1.00 89.75 287 CYS A CA 1
ATOM 2225 C C . CYS A 1 287 ? 2.897 -10.323 17.678 1.00 89.75 287 CYS A C 1
ATOM 2227 O O . CYS A 1 287 ? 3.041 -9.108 17.865 1.00 89.75 287 CYS A O 1
ATOM 2229 N N . TRP A 1 288 ? 2.040 -10.820 16.786 1.00 83.62 288 TRP A N 1
ATOM 2230 C CA . TRP A 1 288 ? 1.217 -9.997 15.893 1.00 83.62 288 TRP A CA 1
ATOM 2231 C C . TRP A 1 288 ? -0.246 -10.438 15.891 1.00 83.62 288 TRP A C 1
ATOM 2233 O O . TRP A 1 288 ? -0.592 -11.551 16.288 1.00 83.62 288 TRP A O 1
ATOM 2243 N N . PHE A 1 289 ? -1.106 -9.545 15.408 1.00 79.69 289 PHE A N 1
ATOM 2244 C CA . PHE A 1 289 ? -2.514 -9.832 15.145 1.00 79.69 289 PHE A CA 1
ATOM 2245 C C . PHE A 1 289 ? -2.662 -10.532 13.797 1.00 79.69 289 PHE A C 1
ATOM 2247 O O . PHE A 1 289 ? -1.962 -10.187 12.849 1.00 79.69 289 PHE A O 1
ATOM 2254 N N . GLU A 1 290 ? -3.627 -11.441 13.668 1.00 64.19 290 GLU A N 1
ATOM 2255 C CA . GLU A 1 290 ? -3.936 -12.136 12.402 1.00 64.19 290 GLU A CA 1
ATOM 2256 C C . GLU A 1 290 ? -4.237 -11.174 11.221 1.00 64.19 290 GLU A C 1
ATOM 2258 O O . GLU A 1 290 ? -4.127 -11.542 10.053 1.00 64.19 290 GLU A O 1
ATOM 2263 N N . HIS A 1 291 ? -4.556 -9.908 11.517 1.00 59.47 291 HIS A N 1
ATOM 2264 C CA . HIS A 1 291 ? -4.811 -8.839 10.543 1.00 59.47 291 HIS A CA 1
ATOM 2265 C C . HIS A 1 291 ? -3.835 -7.651 10.644 1.00 59.47 291 HIS A C 1
ATOM 2267 O O . HIS A 1 291 ? -4.159 -6.546 10.203 1.00 59.47 291 HIS A O 1
ATOM 2273 N N . ASP A 1 292 ? -2.662 -7.831 11.258 1.00 56.78 292 ASP A N 1
ATOM 2274 C CA . ASP A 1 292 ? -1.679 -6.754 11.401 1.00 56.78 292 ASP A CA 1
ATOM 2275 C C . ASP A 1 292 ? -1.175 -6.270 10.028 1.00 56.78 292 ASP A C 1
ATOM 2277 O O . ASP A 1 292 ? -0.782 -7.051 9.163 1.00 56.78 292 ASP A O 1
ATOM 2281 N N . ARG A 1 293 ? -1.129 -4.946 9.847 1.00 42.72 293 ARG A N 1
ATOM 2282 C CA . ARG A 1 293 ? -0.566 -4.279 8.660 1.00 42.72 293 ARG A CA 1
ATOM 2283 C C . ARG A 1 293 ? 0.941 -4.512 8.493 1.00 42.72 293 ARG A C 1
ATOM 2285 O O . ARG A 1 293 ? 1.474 -4.223 7.427 1.00 42.72 293 ARG A O 1
ATOM 2292 N N . ASN A 1 294 ? 1.623 -4.979 9.541 1.00 44.25 294 ASN A N 1
ATOM 2293 C CA . ASN A 1 294 ? 3.045 -5.334 9.537 1.00 44.25 294 ASN A CA 1
ATOM 2294 C C . ASN A 1 294 ? 3.300 -6.844 9.356 1.00 44.25 294 ASN A C 1
ATOM 2296 O O . ASN A 1 294 ? 4.441 -7.274 9.515 1.00 44.25 294 ASN A O 1
ATOM 2300 N N . TRP A 1 295 ? 2.267 -7.639 9.053 1.00 48.62 295 TRP A N 1
ATOM 2301 C CA . TRP A 1 295 ? 2.407 -9.050 8.694 1.00 48.62 295 TRP A CA 1
ATOM 2302 C C . TRP A 1 295 ? 3.129 -9.180 7.350 1.00 48.62 295 TRP A C 1
ATOM 2304 O O . TRP A 1 295 ? 2.557 -8.895 6.296 1.00 48.62 295 TRP A O 1
ATOM 2314 N N . ASP A 1 296 ? 4.400 -9.577 7.390 1.00 47.62 296 ASP A N 1
ATOM 2315 C CA . ASP A 1 296 ? 5.180 -9.862 6.190 1.00 47.62 296 ASP A CA 1
ATOM 2316 C C . ASP A 1 296 ? 4.879 -11.297 5.735 1.00 47.62 296 ASP A C 1
ATOM 2318 O O . ASP A 1 296 ? 5.411 -12.272 6.270 1.00 47.62 296 ASP A O 1
ATOM 2322 N N . ALA A 1 297 ? 3.943 -11.424 4.793 1.00 42.16 297 ALA A N 1
ATOM 2323 C CA . ALA A 1 297 ? 3.473 -12.709 4.280 1.00 42.16 297 ALA A CA 1
ATOM 2324 C C . ALA A 1 297 ? 4.602 -13.538 3.638 1.00 42.16 297 ALA A C 1
ATOM 2326 O O . ALA A 1 297 ? 4.556 -14.763 3.710 1.00 42.16 297 ALA A O 1
ATOM 2327 N N . ASP A 1 298 ? 5.640 -12.883 3.106 1.00 38.12 298 ASP A N 1
ATOM 2328 C CA . ASP A 1 298 ? 6.803 -13.546 2.504 1.00 38.12 298 ASP A CA 1
ATOM 2329 C C . ASP A 1 298 ? 7.688 -14.228 3.569 1.00 38.12 298 ASP A C 1
ATOM 2331 O O . ASP A 1 298 ? 8.414 -15.176 3.277 1.00 38.12 298 ASP A O 1
ATOM 2335 N N . VAL A 1 299 ? 7.617 -13.783 4.831 1.00 48.75 299 VAL A N 1
ATOM 2336 C CA . VAL A 1 299 ? 8.343 -14.397 5.957 1.00 48.75 299 VAL A CA 1
ATOM 2337 C C . VAL A 1 299 ? 7.529 -15.541 6.577 1.00 48.75 299 VAL A C 1
ATOM 2339 O O . VAL A 1 299 ? 8.103 -16.496 7.096 1.00 48.75 299 VAL A O 1
ATOM 2342 N N . ALA A 1 300 ? 6.198 -15.499 6.456 1.00 49.69 300 ALA A N 1
ATOM 2343 C CA . ALA A 1 300 ? 5.304 -16.551 6.936 1.00 49.69 300 ALA A CA 1
ATOM 2344 C C . ALA A 1 300 ? 5.476 -17.887 6.190 1.00 49.69 300 ALA A C 1
ATOM 2346 O O . ALA A 1 300 ? 5.311 -18.939 6.801 1.00 49.69 300 ALA A O 1
ATOM 2347 N N . GLU A 1 301 ? 5.861 -17.867 4.907 1.00 45.28 301 GLU A N 1
ATOM 2348 C CA . GLU A 1 301 ? 6.172 -19.085 4.136 1.00 45.28 301 GLU A CA 1
ATOM 2349 C C . GLU A 1 301 ? 7.437 -19.806 4.638 1.00 45.28 301 GLU A C 1
ATOM 2351 O O . GLU A 1 301 ? 7.579 -21.013 4.451 1.00 45.28 301 GLU A O 1
ATOM 2356 N N . ALA A 1 302 ? 8.334 -19.095 5.333 1.00 57.84 302 ALA A N 1
ATOM 2357 C CA . ALA A 1 302 ? 9.524 -19.665 5.965 1.00 57.84 302 ALA A CA 1
ATOM 2358 C C . ALA A 1 302 ? 9.285 -20.128 7.418 1.00 57.84 302 ALA A C 1
ATOM 2360 O O . ALA A 1 302 ? 10.207 -20.641 8.061 1.00 57.84 302 ALA A O 1
ATOM 2361 N N . TYR A 1 303 ? 8.079 -19.929 7.964 1.00 72.50 303 TYR A N 1
ATOM 2362 C CA . TYR A 1 303 ? 7.756 -20.263 9.349 1.00 72.50 303 TYR A CA 1
ATOM 2363 C C . TYR A 1 303 ? 7.181 -21.669 9.479 1.00 72.50 303 TYR A C 1
ATOM 2365 O O . TYR A 1 303 ? 6.220 -22.048 8.815 1.00 72.50 303 TYR A O 1
ATOM 2373 N N . VAL A 1 304 ? 7.744 -22.441 10.405 1.00 81.56 304 VAL A N 1
ATOM 2374 C CA . VAL A 1 304 ? 7.300 -23.808 10.678 1.00 81.56 304 VAL A CA 1
ATOM 2375 C C . VAL A 1 304 ? 6.329 -23.785 11.848 1.00 81.56 304 VAL A C 1
ATOM 2377 O O . VAL A 1 304 ? 6.719 -23.484 12.978 1.00 81.56 304 VAL A O 1
ATOM 2380 N N . ARG A 1 305 ? 5.060 -24.127 11.606 1.00 86.56 305 ARG A N 1
ATOM 2381 C CA . ARG A 1 305 ? 4.090 -24.285 12.695 1.00 86.56 305 ARG A CA 1
ATOM 2382 C C . ARG A 1 305 ? 4.578 -25.362 13.662 1.00 86.56 305 ARG A C 1
ATOM 2384 O O . ARG A 1 305 ? 4.839 -26.490 13.251 1.00 86.56 305 ARG A O 1
ATOM 2391 N N . LYS A 1 306 ? 4.708 -25.002 14.937 1.00 88.69 306 LYS A N 1
ATOM 2392 C CA . LYS A 1 306 ? 5.170 -25.903 15.992 1.00 88.69 306 LYS A CA 1
ATOM 2393 C C . LYS A 1 306 ? 4.567 -25.477 17.322 1.00 88.69 306 LYS A C 1
ATOM 2395 O O . LYS A 1 306 ? 5.114 -24.639 18.030 1.00 88.69 306 LYS A O 1
ATOM 2400 N N . ASP A 1 307 ? 3.404 -26.035 17.625 1.00 88.25 307 ASP A N 1
ATOM 2401 C CA . ASP A 1 307 ? 2.577 -25.596 18.748 1.00 88.25 307 ASP A CA 1
ATOM 2402 C C . ASP A 1 307 ? 3.096 -26.089 20.119 1.00 88.25 307 ASP A C 1
ATOM 2404 O O . ASP A 1 307 ? 2.606 -25.623 21.147 1.00 88.25 307 ASP A O 1
ATOM 2408 N N . ASP A 1 308 ? 4.073 -27.000 20.156 1.00 91.00 308 ASP A N 1
ATOM 2409 C CA . ASP A 1 308 ? 4.542 -27.753 21.332 1.00 91.00 308 ASP A CA 1
ATOM 2410 C C . ASP A 1 308 ? 5.928 -27.321 21.855 1.00 91.00 308 ASP A C 1
ATOM 2412 O O . ASP A 1 308 ? 6.622 -28.080 22.533 1.00 91.00 308 ASP A O 1
ATOM 2416 N N . LEU A 1 309 ? 6.365 -26.094 21.553 1.00 91.31 309 LEU A N 1
ATOM 2417 C CA . LEU A 1 309 ? 7.616 -25.566 22.101 1.00 91.31 309 LEU A CA 1
ATOM 2418 C C . LEU A 1 309 ? 7.454 -25.070 23.551 1.00 91.31 309 LEU A C 1
ATOM 2420 O O . LEU A 1 309 ? 6.532 -24.293 23.818 1.00 91.31 309 LEU A O 1
ATOM 2424 N N . PRO A 1 310 ? 8.407 -25.366 24.463 1.00 94.69 310 PRO A N 1
ATOM 2425 C CA . PRO A 1 310 ? 8.357 -24.892 25.851 1.00 94.69 310 PRO A CA 1
ATOM 2426 C C . PRO A 1 310 ? 8.193 -23.371 25.984 1.00 94.69 310 PRO A C 1
ATOM 2428 O O . PRO A 1 310 ? 7.445 -22.890 26.834 1.00 94.69 310 PRO A O 1
ATOM 2431 N N . VAL A 1 311 ? 8.844 -22.599 25.108 1.00 94.38 311 VAL A N 1
ATOM 2432 C CA . VAL A 1 311 ? 8.731 -21.132 25.083 1.00 94.38 311 VAL A CA 1
ATOM 2433 C C . VAL A 1 311 ? 7.311 -20.649 24.764 1.00 94.38 311 VAL A C 1
ATOM 2435 O O . VAL A 1 311 ? 6.867 -19.634 25.306 1.00 94.38 311 VAL A O 1
ATOM 2438 N N . PHE A 1 312 ? 6.557 -21.390 23.948 1.00 95.62 312 PHE A N 1
ATOM 2439 C CA . PHE A 1 312 ? 5.161 -21.071 23.666 1.00 95.62 312 PHE A CA 1
ATOM 2440 C C . PHE A 1 312 ? 4.247 -21.387 24.839 1.00 95.62 312 PHE A C 1
ATOM 2442 O O . PHE A 1 312 ? 3.314 -20.627 25.077 1.00 95.62 312 PHE A O 1
ATOM 2449 N N . ASP A 1 313 ? 4.523 -22.421 25.628 1.00 94.62 313 ASP A N 1
ATOM 2450 C CA . ASP A 1 313 ? 3.731 -22.692 26.829 1.00 94.62 313 ASP A CA 1
ATOM 2451 C C . ASP A 1 313 ? 3.925 -21.623 27.907 1.00 94.62 313 ASP A C 1
ATOM 2453 O O . ASP A 1 313 ? 2.954 -21.218 28.555 1.00 94.62 313 ASP A O 1
ATOM 2457 N N . ILE A 1 314 ? 5.148 -21.099 28.050 1.00 95.56 314 ILE A N 1
ATOM 2458 C CA . ILE A 1 314 ? 5.427 -19.938 28.908 1.00 95.56 314 ILE A CA 1
ATOM 2459 C C . ILE A 1 314 ? 4.646 -18.719 28.392 1.00 95.56 314 ILE A C 1
ATOM 2461 O O . ILE A 1 314 ? 3.907 -18.094 29.154 1.00 95.56 314 ILE A O 1
ATOM 2465 N N . ALA A 1 315 ? 4.728 -18.424 27.090 1.00 95.88 315 ALA A N 1
ATOM 2466 C CA . ALA A 1 315 ? 4.013 -17.302 26.482 1.00 95.88 315 ALA A CA 1
ATOM 2467 C C . ALA A 1 315 ? 2.488 -17.419 26.600 1.00 95.88 315 ALA A C 1
ATOM 2469 O O . ALA A 1 315 ? 1.821 -16.443 26.935 1.00 95.88 315 ALA A O 1
ATOM 2470 N N . ARG A 1 316 ? 1.917 -18.609 26.392 1.00 95.69 316 ARG A N 1
ATOM 2471 C CA . ARG A 1 316 ? 0.480 -18.866 26.561 1.00 95.69 316 ARG A CA 1
ATOM 2472 C C . ARG A 1 316 ? 0.044 -18.675 28.007 1.00 95.69 316 ARG A C 1
ATOM 2474 O O . ARG A 1 316 ? -1.015 -18.101 28.235 1.00 95.69 316 ARG A O 1
ATOM 2481 N N . ARG A 1 317 ? 0.832 -19.142 28.982 1.00 96.19 317 ARG A N 1
ATOM 2482 C CA . ARG A 1 317 ? 0.542 -18.938 30.409 1.00 96.19 317 ARG A CA 1
ATOM 2483 C C . ARG A 1 317 ? 0.533 -17.453 30.753 1.00 96.19 317 ARG A C 1
ATOM 2485 O O . ARG A 1 317 ? -0.433 -16.982 31.344 1.00 96.19 317 ARG A O 1
ATOM 2492 N N . TRP A 1 318 ? 1.554 -16.729 30.302 1.00 96.88 318 TRP A N 1
ATOM 2493 C CA . TRP A 1 318 ? 1.645 -15.284 30.473 1.00 96.88 318 TRP A CA 1
ATOM 2494 C C . TRP A 1 318 ? 0.451 -14.565 29.834 1.00 96.88 318 TRP A C 1
ATOM 2496 O O . TRP A 1 318 ? -0.215 -13.768 30.485 1.00 96.88 318 TRP A O 1
ATOM 2506 N N . LEU A 1 319 ? 0.108 -14.890 28.582 1.00 96.44 319 LEU A N 1
ATOM 2507 C CA . LEU A 1 319 ? -1.019 -14.269 27.882 1.00 96.44 319 LEU A CA 1
ATOM 2508 C C . LEU A 1 319 ? -2.356 -14.577 28.563 1.00 96.44 319 LEU A C 1
ATOM 2510 O O . LEU A 1 319 ? -3.171 -13.672 28.713 1.00 96.44 319 LEU A O 1
ATOM 2514 N N . ARG A 1 320 ? -2.580 -15.814 29.023 1.00 96.69 320 ARG A N 1
ATOM 2515 C CA . ARG A 1 320 ? -3.784 -16.168 29.794 1.00 96.69 320 ARG A CA 1
ATOM 2516 C C . ARG A 1 320 ? -3.898 -15.324 31.060 1.00 96.69 320 ARG A C 1
ATOM 2518 O O . ARG A 1 320 ? -4.944 -14.717 31.258 1.00 96.69 320 ARG A O 1
ATOM 2525 N N . GLY A 1 321 ? -2.827 -15.214 31.848 1.00 96.44 321 GLY A N 1
ATOM 2526 C CA . GLY A 1 321 ? -2.820 -14.368 33.045 1.00 96.44 321 GLY A CA 1
ATOM 2527 C C . GLY A 1 321 ? -3.034 -12.886 32.718 1.00 96.44 321 GLY A C 1
ATOM 2528 O O . GLY A 1 321 ? -3.818 -12.201 33.372 1.00 96.44 321 GLY A O 1
ATOM 2529 N N . TYR A 1 322 ? -2.418 -12.386 31.642 1.00 96.75 322 TYR A N 1
ATOM 2530 C CA . TYR A 1 322 ? -2.620 -11.019 31.157 1.00 96.75 322 TYR A CA 1
ATOM 2531 C C . TYR A 1 322 ? -4.093 -10.734 30.815 1.00 96.75 322 TYR A C 1
ATOM 2533 O O . TYR A 1 322 ? -4.647 -9.734 31.285 1.00 96.75 322 TYR A O 1
ATOM 2541 N N . PHE A 1 323 ? -4.732 -11.616 30.035 1.00 96.12 323 PHE A N 1
ATOM 2542 C CA . PHE A 1 323 ? -6.140 -11.486 29.645 1.00 96.12 323 PHE A CA 1
ATOM 2543 C C . PHE A 1 323 ? -7.122 -11.776 30.789 1.00 96.12 323 PHE A C 1
ATOM 2545 O O . PHE A 1 323 ? -8.244 -11.282 30.750 1.00 96.12 323 PHE A O 1
ATOM 2552 N N . ALA A 1 324 ? -6.697 -12.500 31.828 1.00 95.31 324 ALA A N 1
ATOM 2553 C CA . ALA A 1 324 ? -7.451 -12.700 33.066 1.00 95.31 324 ALA A CA 1
ATOM 2554 C C . ALA A 1 324 ? -7.299 -11.542 34.076 1.00 95.31 324 ALA A C 1
ATOM 2556 O O . ALA A 1 324 ? -7.978 -11.524 35.101 1.00 95.31 324 ALA A O 1
ATOM 2557 N N . GLY A 1 325 ? -6.428 -10.562 33.804 1.00 94.38 325 GLY A N 1
ATOM 2558 C CA . GLY A 1 325 ? -6.191 -9.424 34.699 1.00 94.38 325 GLY A CA 1
ATOM 2559 C C . GLY A 1 325 ? -5.213 -9.701 35.847 1.00 94.38 325 GLY A C 1
ATOM 2560 O O . GLY A 1 325 ? -5.135 -8.902 36.779 1.00 94.38 325 GLY A O 1
ATOM 2561 N N . GLU A 1 326 ? -4.434 -10.785 35.772 1.00 94.44 326 GLU A N 1
ATOM 2562 C CA . GLU A 1 326 ? -3.477 -11.236 36.802 1.00 94.44 326 GLU A CA 1
ATOM 2563 C C . GLU A 1 326 ? -2.164 -10.430 36.818 1.00 94.44 326 GLU A C 1
ATOM 2565 O O . GLU A 1 326 ? -1.366 -10.560 37.741 1.00 94.44 326 GLU A O 1
ATOM 2570 N N . ARG A 1 327 ? -1.961 -9.543 35.832 1.00 94.38 327 ARG A N 1
ATOM 2571 C CA . ARG A 1 327 ? -0.816 -8.609 35.724 1.00 94.38 327 ARG A CA 1
ATOM 2572 C C . ARG A 1 327 ? 0.568 -9.293 35.762 1.00 94.38 327 ARG A C 1
ATOM 2574 O O . ARG A 1 327 ? 1.420 -8.862 36.540 1.00 94.38 327 ARG A O 1
ATOM 2581 N N . PRO A 1 328 ? 0.816 -10.310 34.919 1.00 93.00 328 PRO A N 1
ATOM 2582 C CA . PRO A 1 328 ? 2.096 -11.016 34.907 1.00 93.00 328 PRO A CA 1
ATOM 2583 C C . PRO A 1 328 ? 3.251 -10.099 34.474 1.00 93.00 328 PRO A C 1
ATOM 2585 O O . PRO A 1 328 ? 3.053 -9.172 33.677 1.00 93.00 328 PRO A O 1
ATOM 2588 N N . ASP A 1 329 ? 4.461 -10.361 34.978 1.00 89.38 329 ASP A N 1
ATOM 2589 C CA . ASP A 1 329 ? 5.651 -9.569 34.654 1.00 89.38 329 ASP A CA 1
ATOM 2590 C C . ASP A 1 329 ? 6.166 -9.955 33.253 1.00 89.38 329 ASP A C 1
ATOM 2592 O O . ASP A 1 329 ? 6.442 -11.130 33.001 1.00 89.38 329 ASP A O 1
ATOM 2596 N N . PRO A 1 330 ? 6.301 -9.015 32.294 1.00 88.31 330 PRO A N 1
ATOM 2597 C CA . PRO A 1 330 ? 6.929 -9.299 31.004 1.00 88.31 330 PRO A CA 1
ATOM 2598 C C . PRO A 1 330 ? 8.342 -9.901 31.103 1.00 88.31 330 PRO A C 1
ATOM 2600 O O . PRO A 1 330 ? 8.778 -10.561 30.161 1.00 88.31 330 PRO A O 1
ATOM 2603 N N . GLY A 1 331 ? 9.056 -9.685 32.216 1.00 87.19 331 GLY A N 1
ATOM 2604 C CA . GLY A 1 331 ? 10.373 -10.264 32.492 1.00 87.19 331 GLY A CA 1
ATOM 2605 C C . GLY A 1 331 ? 10.383 -11.791 32.633 1.00 87.19 331 GLY A C 1
ATOM 2606 O O . GLY A 1 331 ? 11.442 -12.402 32.512 1.00 87.19 331 GLY A O 1
ATOM 2607 N N . GLU A 1 332 ? 9.220 -12.421 32.822 1.00 88.12 332 GLU A N 1
ATOM 2608 C CA . GLU A 1 332 ? 9.069 -13.884 32.829 1.00 88.12 332 GLU A CA 1
ATOM 2609 C C . GLU A 1 332 ? 9.242 -14.505 31.432 1.00 88.12 332 GLU A C 1
ATOM 2611 O O . GLU A 1 332 ? 9.452 -15.713 31.304 1.00 88.12 332 GLU A O 1
ATOM 2616 N N . LEU A 1 333 ? 9.146 -13.694 30.370 1.00 92.75 333 LEU A N 1
ATOM 2617 C CA . LEU A 1 333 ? 9.225 -14.163 28.993 1.00 92.75 333 LEU A CA 1
ATOM 2618 C C . LEU A 1 333 ? 10.651 -14.047 28.440 1.00 92.75 333 LEU A C 1
ATOM 2620 O O . LEU A 1 333 ? 11.253 -12.971 28.484 1.00 92.75 333 LEU A O 1
ATOM 2624 N N . PRO A 1 334 ? 11.188 -15.108 27.813 1.00 90.50 334 PRO A N 1
ATOM 2625 C CA . PRO A 1 334 ? 12.451 -15.013 27.097 1.00 90.50 334 PRO A CA 1
ATOM 2626 C C . PRO A 1 334 ? 12.236 -14.241 25.786 1.00 90.50 334 PRO A C 1
ATOM 2628 O O . PRO A 1 334 ? 11.877 -14.813 24.761 1.00 90.50 334 PRO A O 1
ATOM 2631 N N . LEU A 1 335 ? 12.422 -12.920 25.800 1.00 91.06 335 LEU A N 1
ATOM 2632 C CA . LEU A 1 335 ? 12.240 -12.083 24.609 1.00 91.06 335 LEU A CA 1
ATOM 2633 C C . LEU A 1 335 ? 13.515 -12.032 23.748 1.00 91.06 335 LEU A C 1
ATOM 2635 O O . LEU A 1 335 ? 14.633 -11.896 24.253 1.00 91.06 335 LEU A O 1
ATOM 2639 N N . GLY A 1 336 ? 13.334 -12.128 22.431 1.00 86.44 336 GLY A N 1
ATOM 2640 C CA . GLY A 1 336 ? 14.365 -12.056 21.392 1.00 86.44 336 GLY A CA 1
ATOM 2641 C C . GLY A 1 336 ? 14.245 -10.775 20.568 1.00 86.44 336 GLY A C 1
ATOM 2642 O O . GLY A 1 336 ? 14.086 -10.826 19.351 1.00 86.44 336 GLY A O 1
ATOM 2643 N N . LEU A 1 337 ? 14.253 -9.613 21.231 1.00 82.62 337 LEU A N 1
ATOM 2644 C CA . LEU A 1 337 ? 14.082 -8.318 20.567 1.00 82.62 337 LEU A CA 1
ATOM 2645 C C . LEU A 1 337 ? 15.307 -7.954 19.717 1.00 82.62 337 LEU A C 1
ATOM 2647 O O . LEU A 1 337 ? 16.420 -7.842 20.228 1.00 82.62 337 LEU A O 1
ATOM 2651 N N . VAL A 1 338 ? 15.081 -7.688 18.427 1.00 78.38 338 VAL A N 1
ATOM 2652 C CA . VAL A 1 338 ? 16.114 -7.224 17.490 1.00 78.38 338 VAL A CA 1
ATOM 2653 C C . VAL A 1 338 ? 15.715 -5.869 16.917 1.00 78.38 338 VAL A C 1
ATOM 2655 O O . VAL A 1 338 ? 14.712 -5.718 16.219 1.00 78.38 338 VAL A O 1
ATOM 2658 N N . GLY A 1 339 ? 16.514 -4.845 17.205 1.00 78.06 339 GLY A N 1
ATOM 2659 C CA . GLY A 1 339 ? 16.237 -3.477 16.790 1.00 78.06 339 GLY A CA 1
ATOM 2660 C C . GLY A 1 339 ? 17.489 -2.618 16.702 1.00 78.06 339 GLY A C 1
ATOM 2661 O O . GLY A 1 339 ? 18.590 -3.024 17.061 1.00 78.06 339 GLY A O 1
ATOM 2662 N N . THR A 1 340 ? 17.325 -1.386 16.219 1.00 83.75 340 THR A N 1
ATOM 2663 C CA . THR A 1 340 ? 18.395 -0.388 16.337 1.00 83.75 340 THR A CA 1
ATOM 2664 C C . THR A 1 340 ? 18.608 -0.039 17.814 1.00 83.75 340 THR A C 1
ATOM 2666 O O . THR A 1 340 ? 17.656 -0.140 18.587 1.00 83.75 340 THR A O 1
ATOM 2669 N N . PRO A 1 341 ? 19.785 0.475 18.217 1.00 85.44 341 PRO A N 1
ATOM 2670 C CA . PRO A 1 341 ? 20.025 0.858 19.611 1.00 85.44 341 PRO A CA 1
ATOM 2671 C C . PRO A 1 341 ? 18.948 1.792 20.184 1.00 85.44 341 PRO A C 1
ATOM 2673 O O . PRO A 1 341 ? 18.514 1.629 21.314 1.00 85.44 341 PRO A O 1
ATOM 2676 N N . PHE A 1 342 ? 18.443 2.729 19.372 1.00 88.19 342 PHE A N 1
ATOM 2677 C CA . PHE A 1 342 ? 17.347 3.613 19.779 1.00 88.19 342 PHE A CA 1
ATOM 2678 C C . PHE A 1 342 ? 16.027 2.864 20.013 1.00 88.19 342 PHE A C 1
ATOM 2680 O O . PHE A 1 342 ? 15.303 3.180 20.949 1.00 88.19 342 PHE A O 1
ATOM 2687 N N . ARG A 1 343 ? 15.701 1.872 19.174 1.00 91.62 343 ARG A N 1
ATOM 2688 C CA . ARG A 1 343 ? 14.492 1.056 19.353 1.00 91.62 343 ARG A CA 1
ATOM 2689 C C . ARG A 1 343 ? 14.579 0.195 20.602 1.00 91.62 343 ARG A C 1
ATOM 2691 O O . ARG A 1 343 ? 13.604 0.162 21.335 1.00 91.62 343 ARG A O 1
ATOM 2698 N N . MET A 1 344 ? 15.735 -0.422 20.849 1.00 90.38 344 MET A N 1
ATOM 2699 C CA . MET A 1 344 ? 15.964 -1.229 22.050 1.00 90.38 344 MET A CA 1
ATOM 2700 C C . MET A 1 344 ? 15.677 -0.412 23.313 1.00 90.38 344 MET A C 1
ATOM 2702 O O . MET A 1 344 ? 14.828 -0.807 24.101 1.00 90.38 344 MET A O 1
ATOM 2706 N N . VAL A 1 345 ? 16.245 0.795 23.415 1.00 93.25 345 VAL A N 1
ATOM 2707 C CA . VAL A 1 345 ? 15.983 1.710 24.539 1.00 93.25 345 VAL A CA 1
ATOM 2708 C C . VAL A 1 345 ? 14.499 2.075 24.658 1.00 93.25 345 VAL A C 1
ATOM 2710 O O . VAL A 1 345 ? 13.942 2.087 25.752 1.00 93.25 345 VAL A O 1
ATOM 2713 N N . VAL A 1 346 ? 13.819 2.369 23.545 1.00 95.75 346 VAL A N 1
ATOM 2714 C CA . VAL A 1 346 ? 12.379 2.676 23.580 1.00 95.75 346 VAL A CA 1
ATOM 2715 C C . VAL A 1 346 ? 11.573 1.469 24.067 1.00 95.75 346 VAL A C 1
ATOM 2717 O O . VAL A 1 346 ? 10.667 1.645 24.873 1.00 95.75 346 VAL A O 1
ATOM 2720 N N . TRP A 1 347 ? 11.876 0.257 23.601 1.00 95.69 347 TRP A N 1
ATOM 2721 C CA . TRP A 1 347 ? 11.156 -0.958 23.995 1.00 95.69 347 TRP A CA 1
ATOM 2722 C C . TRP A 1 347 ? 11.420 -1.350 25.450 1.00 95.69 347 TRP A C 1
ATOM 2724 O O . TRP A 1 347 ? 10.485 -1.754 26.135 1.00 95.69 347 TRP A O 1
ATOM 2734 N N . GLU A 1 348 ? 12.635 -1.135 25.954 1.00 94.69 348 GLU A N 1
ATOM 2735 C CA . GLU A 1 348 ? 12.938 -1.224 27.386 1.00 94.69 348 GLU A CA 1
ATOM 2736 C C . GLU A 1 348 ? 12.045 -0.273 28.189 1.00 94.69 348 GLU A C 1
ATOM 2738 O O . GLU A 1 348 ? 11.399 -0.699 29.143 1.00 94.69 348 GLU A O 1
ATOM 2743 N N . GLN A 1 349 ? 11.920 0.988 27.761 1.00 96.69 349 GLN A N 1
ATOM 2744 C CA . GLN A 1 349 ? 11.032 1.957 28.410 1.00 96.69 349 GLN A CA 1
ATOM 2745 C C . GLN A 1 349 ? 9.547 1.579 28.310 1.00 96.69 349 GLN A C 1
ATOM 2747 O O . GLN A 1 349 ? 8.784 1.892 29.223 1.00 96.69 349 GLN A O 1
ATOM 2752 N N . LEU A 1 350 ? 9.124 0.890 27.242 1.00 96.88 350 LEU A N 1
ATOM 2753 C CA . LEU A 1 350 ? 7.762 0.356 27.140 1.00 96.88 350 LEU A CA 1
ATOM 2754 C C . LEU A 1 350 ? 7.501 -0.721 28.193 1.00 96.88 350 LEU A C 1
ATOM 2756 O O . LEU A 1 350 ? 6.452 -0.692 28.829 1.00 96.88 350 LEU A O 1
ATOM 2760 N N . LEU A 1 351 ? 8.447 -1.641 28.399 1.00 95.69 351 LEU A N 1
ATOM 2761 C CA . LEU A 1 351 ? 8.331 -2.708 29.401 1.00 95.69 351 LEU A CA 1
ATOM 2762 C C . LEU A 1 351 ? 8.205 -2.155 30.830 1.00 95.69 351 LEU A C 1
ATOM 2764 O O . LEU A 1 351 ? 7.591 -2.794 31.676 1.00 95.69 351 LEU A O 1
ATOM 2768 N N . GLN A 1 352 ? 8.699 -0.938 31.080 1.00 95.06 352 GLN A N 1
ATOM 2769 C CA . GLN A 1 352 ? 8.548 -0.247 32.365 1.00 95.06 352 GLN A CA 1
ATOM 2770 C C . GLN A 1 352 ? 7.168 0.401 32.575 1.00 95.06 352 GLN A C 1
ATOM 2772 O O . GLN A 1 352 ? 6.920 0.960 33.643 1.00 95.06 352 GLN A O 1
ATOM 2777 N N . ILE A 1 353 ? 6.268 0.406 31.582 1.00 95.00 353 ILE A N 1
ATOM 2778 C CA . ILE A 1 353 ? 4.923 0.981 31.741 1.00 95.00 353 ILE A CA 1
ATOM 2779 C C . ILE A 1 353 ? 4.023 -0.064 32.419 1.00 95.00 353 ILE A C 1
ATOM 2781 O O . ILE A 1 353 ? 3.738 -1.080 31.787 1.00 95.00 353 ILE A O 1
ATOM 2785 N N . PRO A 1 354 ? 3.521 0.158 33.651 1.00 93.88 354 PRO A N 1
ATOM 2786 C CA . PRO A 1 354 ? 2.746 -0.854 34.369 1.00 93.88 354 PRO A CA 1
ATOM 2787 C C . PRO A 1 354 ? 1.387 -1.158 33.730 1.00 93.88 354 PRO A C 1
ATOM 2789 O O . PRO A 1 354 ? 0.801 -0.318 33.046 1.00 93.88 354 PRO A O 1
ATOM 2792 N N . TYR A 1 355 ? 0.849 -2.342 34.025 1.00 94.81 355 TYR A N 1
ATOM 2793 C CA . TYR A 1 355 ? -0.522 -2.725 33.677 1.00 94.81 355 TYR A CA 1
ATOM 2794 C C . TYR A 1 355 ? -1.538 -1.707 34.223 1.00 94.81 355 TYR A C 1
ATOM 2796 O O . TYR A 1 355 ? -1.480 -1.335 35.398 1.00 94.81 355 TYR A O 1
ATOM 2804 N N . GLY A 1 356 ? -2.452 -1.233 33.370 1.00 94.25 356 GLY A N 1
ATOM 2805 C CA . GLY A 1 356 ? -3.476 -0.244 33.737 1.00 94.25 356 GLY A CA 1
ATOM 2806 C C . GLY A 1 356 ? -2.967 1.197 33.808 1.00 94.25 356 GLY A C 1
ATOM 2807 O O . GLY A 1 356 ? -3.677 2.091 34.274 1.00 94.25 356 GLY A O 1
ATOM 2808 N N . ARG A 1 357 ? -1.731 1.458 33.363 1.00 95.06 357 ARG A N 1
ATOM 2809 C CA . ARG A 1 357 ? -1.157 2.805 33.271 1.00 95.06 357 ARG A CA 1
ATOM 2810 C C . ARG A 1 357 ? -0.842 3.153 31.826 1.00 95.06 357 ARG A C 1
ATOM 2812 O O . ARG A 1 357 ? -0.397 2.314 31.051 1.00 95.06 357 ARG A O 1
ATOM 2819 N N . THR A 1 358 ? -1.030 4.423 31.493 1.00 95.75 358 THR A N 1
ATOM 2820 C CA . THR A 1 358 ? -0.661 4.985 30.195 1.00 95.75 358 THR A CA 1
ATOM 2821 C C . THR A 1 358 ? 0.443 6.013 30.351 1.00 95.75 358 THR A C 1
ATOM 2823 O O . THR A 1 358 ? 0.573 6.646 31.397 1.00 95.75 358 THR A O 1
ATOM 2826 N N . VAL A 1 359 ? 1.203 6.208 29.281 1.00 96.06 359 VAL A N 1
ATOM 2827 C CA . VAL A 1 359 ? 2.131 7.334 29.125 1.00 96.06 359 VAL A CA 1
ATOM 2828 C C . VAL A 1 359 ? 1.873 7.995 27.786 1.00 96.06 359 VAL A C 1
ATOM 2830 O O . VAL A 1 359 ? 1.476 7.344 26.820 1.00 96.06 359 VAL A O 1
ATOM 2833 N N . THR A 1 360 ? 2.121 9.286 27.690 1.00 96.56 360 THR A N 1
ATOM 2834 C CA . THR A 1 360 ? 2.082 9.989 26.416 1.00 96.56 360 THR A CA 1
ATOM 2835 C C . THR A 1 360 ? 3.362 9.735 25.618 1.00 96.56 360 THR A C 1
ATOM 2837 O O . THR A 1 360 ? 4.426 9.442 26.168 1.00 96.56 360 THR A O 1
ATOM 2840 N N . TYR A 1 361 ? 3.307 9.910 24.295 1.00 95.50 361 TYR A N 1
ATOM 2841 C CA . TYR A 1 361 ? 4.525 9.906 23.471 1.00 95.50 361 TYR A CA 1
ATOM 2842 C C . TYR A 1 361 ? 5.552 10.970 23.904 1.00 95.50 361 TYR A C 1
ATOM 2844 O O . TYR A 1 361 ? 6.743 10.789 23.655 1.00 95.50 361 TYR A O 1
ATOM 2852 N N . GLY A 1 362 ? 5.102 12.076 24.511 1.00 95.56 362 GLY A N 1
ATOM 2853 C CA . GLY A 1 362 ? 5.969 13.127 25.053 1.00 95.56 362 GLY A CA 1
ATOM 2854 C C . GLY A 1 362 ? 6.744 12.644 26.274 1.00 95.56 362 GLY A C 1
ATOM 2855 O O . GLY A 1 362 ? 7.969 12.644 26.248 1.00 95.56 362 GLY A O 1
ATOM 2856 N N . GLU A 1 363 ? 6.040 12.119 27.276 1.00 97.25 363 GLU A N 1
ATOM 2857 C CA . GLU A 1 363 ? 6.657 11.561 28.490 1.00 97.25 363 GLU A CA 1
ATOM 2858 C C . GLU A 1 363 ? 7.597 10.396 28.162 1.00 97.25 363 GLU A C 1
ATOM 2860 O O . GLU A 1 363 ? 8.684 10.280 28.722 1.00 97.25 363 GLU A O 1
ATOM 2865 N N . LEU A 1 364 ? 7.223 9.533 27.210 1.00 97.25 364 LEU A N 1
ATOM 2866 C CA . LEU A 1 364 ? 8.102 8.451 26.772 1.00 97.25 364 LEU A CA 1
ATOM 2867 C C . LEU A 1 364 ? 9.373 8.986 26.087 1.00 97.25 364 LEU A C 1
ATOM 2869 O O . LEU A 1 364 ? 10.445 8.408 26.251 1.00 97.25 364 LEU A O 1
ATOM 2873 N N . ALA A 1 365 ? 9.282 10.095 25.348 1.00 96.75 365 ALA A N 1
ATOM 2874 C CA . ALA A 1 365 ? 10.452 10.754 24.769 1.00 96.75 365 ALA A CA 1
ATOM 2875 C C . ALA A 1 365 ? 11.364 11.367 25.833 1.00 96.75 365 ALA A C 1
ATOM 2877 O O . ALA A 1 365 ? 12.579 11.229 25.713 1.00 96.75 365 ALA A O 1
ATOM 2878 N N . GLU A 1 366 ? 10.797 11.959 26.884 1.00 97.25 366 GLU A N 1
ATOM 2879 C CA . GLU A 1 366 ? 11.554 12.472 28.030 1.00 97.25 366 GLU A CA 1
ATOM 2880 C C . GLU A 1 366 ? 12.296 11.347 28.754 1.00 97.25 366 GLU A C 1
ATOM 2882 O O . GLU A 1 366 ? 13.493 11.468 28.990 1.00 97.25 366 GLU A O 1
ATOM 2887 N N . ARG A 1 367 ? 11.642 10.204 29.005 1.00 97.38 367 ARG A N 1
ATOM 2888 C CA . ARG A 1 367 ? 12.292 9.028 29.617 1.00 97.38 367 ARG A CA 1
ATOM 2889 C C . ARG A 1 367 ? 13.484 8.528 28.801 1.00 97.38 367 ARG A C 1
ATOM 2891 O O . ARG A 1 367 ? 14.556 8.273 29.347 1.00 97.38 367 ARG A O 1
ATOM 2898 N N . VAL A 1 368 ? 13.312 8.414 27.483 1.00 94.62 368 VAL A N 1
ATOM 2899 C CA . VAL A 1 368 ? 14.382 7.987 26.565 1.00 94.62 368 VAL A CA 1
ATOM 2900 C C . VAL A 1 368 ? 15.514 9.016 26.522 1.00 94.62 368 VAL A C 1
ATOM 2902 O O . VAL A 1 368 ? 16.689 8.645 26.487 1.00 94.62 368 VAL A O 1
ATOM 2905 N N . GLU A 1 369 ? 15.192 10.308 26.544 1.00 94.62 369 GLU A N 1
ATOM 2906 C CA . GLU A 1 369 ? 16.181 11.383 26.622 1.00 94.62 369 GLU A CA 1
ATOM 2907 C C . GLU A 1 369 ? 16.966 11.337 27.936 1.00 94.62 369 GLU A C 1
ATOM 2909 O O . GLU A 1 369 ? 18.193 11.381 27.891 1.00 94.62 369 GLU A O 1
ATOM 2914 N N . SER A 1 370 ? 16.302 11.145 29.079 1.00 94.31 370 SER A N 1
ATOM 2915 C CA . SER A 1 370 ? 16.958 10.990 30.382 1.00 94.31 370 SER A CA 1
ATOM 2916 C C . SER A 1 370 ? 17.900 9.785 30.428 1.00 94.31 370 SER A C 1
ATOM 2918 O O . SER A 1 370 ? 18.995 9.897 30.969 1.00 94.31 370 SER A O 1
ATOM 2920 N N . GLN A 1 371 ? 17.520 8.650 29.830 1.00 90.31 371 GLN A N 1
ATOM 2921 C CA . GLN A 1 371 ? 18.366 7.450 29.803 1.00 90.31 371 GLN A CA 1
ATOM 2922 C C . GLN A 1 371 ? 19.565 7.593 28.851 1.00 90.31 371 GLN A C 1
ATOM 2924 O O . GLN A 1 371 ? 20.635 7.048 29.109 1.00 90.31 371 GLN A O 1
ATOM 2929 N N . THR A 1 372 ? 19.402 8.296 27.727 1.00 89.88 372 THR A N 1
ATOM 2930 C CA . THR A 1 372 ? 20.423 8.340 26.661 1.00 89.88 372 THR A CA 1
ATOM 2931 C C . THR A 1 372 ? 21.252 9.621 26.631 1.00 89.88 372 THR A C 1
ATOM 2933 O O . THR A 1 372 ? 22.250 9.681 25.910 1.00 89.88 372 THR A O 1
ATOM 2936 N N . GLY A 1 373 ? 20.817 10.668 27.336 1.00 91.56 373 GLY A N 1
ATOM 2937 C CA . GLY A 1 373 ? 21.368 12.022 27.247 1.00 91.56 373 GLY A CA 1
ATOM 2938 C C . GLY A 1 373 ? 21.158 12.686 25.880 1.00 91.56 373 GLY A C 1
ATOM 2939 O O . GLY A 1 373 ? 21.816 13.678 25.565 1.00 91.56 373 GLY A O 1
ATOM 2940 N N . ARG A 1 374 ? 20.297 12.127 25.018 1.00 87.69 374 ARG A N 1
ATOM 2941 C CA . ARG A 1 374 ? 20.072 12.613 23.652 1.00 87.69 374 ARG A CA 1
ATOM 2942 C C . ARG A 1 374 ? 18.662 13.142 23.492 1.00 87.69 374 ARG A C 1
ATOM 2944 O O . ARG A 1 374 ? 17.693 12.417 23.712 1.00 87.69 374 ARG A O 1
ATOM 2951 N N . ARG A 1 375 ? 18.571 14.371 22.977 1.00 93.00 375 ARG A N 1
ATOM 2952 C CA . ARG A 1 375 ? 17.290 15.019 22.708 1.00 93.00 375 ARG A CA 1
ATOM 2953 C C . ARG A 1 375 ? 16.391 14.148 21.842 1.00 93.00 375 ARG A C 1
ATOM 2955 O O . ARG A 1 375 ? 16.737 13.851 20.694 1.00 93.00 375 ARG A O 1
ATOM 2962 N N . THR A 1 376 ? 15.232 13.780 22.376 1.00 90.94 376 THR A N 1
ATOM 2963 C CA . THR A 1 376 ? 14.325 12.823 21.740 1.00 90.94 376 THR A CA 1
ATOM 2964 C C . THR A 1 376 ? 12.943 13.444 21.563 1.00 90.94 376 THR A C 1
ATOM 2966 O O . THR A 1 376 ? 12.443 14.160 22.417 1.00 90.94 376 THR A O 1
ATOM 2969 N N . SER A 1 377 ? 12.311 13.217 20.407 1.00 93.56 377 SER A N 1
ATOM 2970 C CA . SER A 1 377 ? 10.967 13.744 20.132 1.00 93.56 377 SER A CA 1
ATOM 2971 C C . SER A 1 377 ? 9.907 12.654 20.229 1.00 93.56 377 SER A C 1
ATOM 2973 O O . SER A 1 377 ? 10.152 11.515 19.826 1.00 93.56 377 SER A O 1
ATOM 2975 N N . ALA A 1 378 ? 8.692 13.039 20.630 1.00 91.50 378 ALA A N 1
ATOM 2976 C CA . ALA A 1 378 ? 7.507 12.177 20.619 1.00 91.50 378 ALA A CA 1
ATOM 2977 C C . ALA A 1 378 ? 7.300 11.467 19.268 1.00 91.50 378 ALA A C 1
ATOM 2979 O O . ALA A 1 378 ? 6.936 10.297 19.215 1.00 91.50 378 ALA A O 1
ATOM 2980 N N . ARG A 1 379 ? 7.608 12.146 18.153 1.00 87.31 379 ARG A N 1
ATOM 2981 C CA . ARG A 1 379 ? 7.531 11.567 16.803 1.00 87.31 379 ARG A CA 1
ATOM 2982 C C . ARG A 1 379 ? 8.571 10.467 16.571 1.00 87.31 379 ARG A C 1
ATOM 2984 O O . ARG A 1 379 ? 8.244 9.451 15.964 1.00 87.31 379 ARG A O 1
ATOM 2991 N N . ALA A 1 380 ? 9.812 10.670 17.016 1.00 86.00 380 ALA A N 1
ATOM 2992 C CA . ALA A 1 380 ? 10.872 9.669 16.880 1.00 86.00 380 ALA A CA 1
ATOM 2993 C C . ALA A 1 380 ? 10.542 8.412 17.693 1.00 86.00 380 ALA A C 1
ATOM 2995 O O . ALA A 1 380 ? 10.630 7.300 17.171 1.00 86.00 380 ALA A O 1
ATOM 2996 N N . VAL A 1 381 ? 10.073 8.604 18.928 1.00 93.50 381 VAL A N 1
ATOM 2997 C CA . VAL A 1 381 ? 9.564 7.523 19.777 1.00 93.50 381 VAL A CA 1
ATOM 2998 C C . VAL A 1 381 ? 8.375 6.834 19.128 1.00 93.50 381 VAL A C 1
ATOM 3000 O O . VAL A 1 381 ? 8.388 5.617 19.025 1.00 93.50 381 VAL A O 1
ATOM 3003 N N . GLY A 1 382 ? 7.395 7.573 18.600 1.00 91.06 382 GLY A N 1
ATOM 3004 C CA . GLY A 1 382 ? 6.256 6.988 17.885 1.00 91.06 382 GLY A CA 1
ATOM 3005 C C . GLY A 1 382 ? 6.680 6.090 16.722 1.00 91.06 382 GLY A C 1
ATOM 3006 O O . GLY A 1 382 ? 6.139 5.000 16.545 1.00 91.06 382 GLY A O 1
ATOM 3007 N N . GLY A 1 383 ? 7.727 6.492 15.995 1.00 85.00 383 GLY A N 1
ATOM 3008 C CA . GLY A 1 383 ? 8.375 5.646 14.999 1.00 85.00 383 GLY A CA 1
ATOM 3009 C C . GLY A 1 383 ? 8.922 4.342 15.589 1.00 85.00 383 GLY A C 1
ATOM 3010 O O . GLY A 1 383 ? 8.679 3.284 15.021 1.00 85.00 383 GLY A O 1
ATOM 3011 N N . ALA A 1 384 ? 9.635 4.386 16.716 1.00 86.62 384 ALA A N 1
ATOM 3012 C CA . ALA A 1 384 ? 10.179 3.194 17.378 1.00 86.62 384 ALA A CA 1
ATOM 3013 C C . ALA A 1 384 ? 9.097 2.291 18.003 1.00 86.62 384 ALA A C 1
ATOM 3015 O O . ALA A 1 384 ? 9.170 1.071 17.852 1.00 86.62 384 ALA A O 1
ATOM 3016 N N . VAL A 1 385 ? 8.067 2.876 18.620 1.00 92.62 385 VAL A N 1
ATOM 3017 C CA . VAL A 1 385 ? 6.891 2.171 19.158 1.00 92.62 385 VAL A CA 1
ATOM 3018 C C . VAL A 1 385 ? 6.184 1.392 18.048 1.00 92.62 385 VAL A C 1
ATOM 3020 O O . VAL A 1 385 ? 5.890 0.214 18.217 1.00 92.62 385 VAL A O 1
ATOM 3023 N N . GLY A 1 386 ? 5.996 1.998 16.871 1.00 86.50 386 GLY A N 1
ATOM 3024 C CA . GLY A 1 386 ? 5.409 1.320 15.709 1.00 86.50 386 GLY A CA 1
ATOM 3025 C C . GLY A 1 386 ? 6.294 0.243 15.066 1.00 86.50 386 GLY A C 1
ATOM 3026 O O . GLY A 1 386 ? 5.861 -0.403 14.114 1.00 86.50 386 GLY A O 1
ATOM 3027 N N . HIS A 1 387 ? 7.540 0.069 15.519 1.00 83.62 387 HIS A N 1
ATOM 3028 C CA . HIS A 1 387 ? 8.432 -1.019 15.097 1.00 83.62 387 HIS A CA 1
ATOM 3029 C C . HIS A 1 387 ? 8.514 -2.151 16.121 1.00 83.62 387 HIS A C 1
ATOM 3031 O O . HIS A 1 387 ? 9.303 -3.063 15.908 1.00 83.62 387 HIS A O 1
ATOM 3037 N N . ASN A 1 388 ? 7.749 -2.085 17.211 1.00 89.56 388 ASN A N 1
ATOM 3038 C CA . ASN A 1 388 ? 7.702 -3.142 18.210 1.00 89.56 388 ASN A CA 1
ATOM 3039 C C . ASN A 1 388 ? 7.263 -4.480 17.574 1.00 89.56 388 ASN A C 1
ATOM 3041 O O . ASN A 1 388 ? 6.128 -4.549 17.098 1.00 89.56 388 ASN A O 1
ATOM 3045 N N . PRO A 1 389 ? 8.116 -5.522 17.570 1.00 85.56 389 PRO A N 1
ATOM 3046 C CA . PRO A 1 389 ? 7.775 -6.799 16.953 1.00 85.56 389 PRO A CA 1
ATOM 3047 C C . PRO A 1 389 ? 6.919 -7.705 17.847 1.00 85.56 389 PRO A C 1
ATOM 3049 O O . PRO A 1 389 ? 6.321 -8.648 17.339 1.00 85.56 389 PRO A O 1
ATOM 3052 N N . ILE A 1 390 ? 6.841 -7.440 19.158 1.00 91.44 390 ILE A N 1
ATOM 3053 C CA . ILE A 1 390 ? 6.144 -8.291 20.133 1.00 91.44 390 ILE A CA 1
ATOM 3054 C C . ILE A 1 390 ? 5.008 -7.491 20.782 1.00 91.44 390 ILE A C 1
ATOM 3056 O O . ILE A 1 390 ? 5.097 -7.058 21.933 1.00 91.44 390 ILE A O 1
ATOM 3060 N N . CYS A 1 391 ? 3.940 -7.237 20.021 1.00 88.56 391 CYS A N 1
ATOM 3061 C CA . CYS A 1 391 ? 2.789 -6.471 20.503 1.00 88.56 391 CYS A CA 1
ATOM 3062 C C . CYS A 1 391 ? 2.108 -7.162 21.705 1.00 88.56 391 CYS A C 1
ATOM 3064 O O . CYS A 1 391 ? 2.244 -8.369 21.900 1.00 88.56 391 CYS A O 1
ATOM 3066 N N . VAL A 1 392 ? 1.365 -6.393 22.514 1.00 93.12 392 VAL A N 1
ATOM 3067 C CA . VAL A 1 392 ? 0.754 -6.798 23.805 1.00 93.12 392 VAL A CA 1
ATOM 3068 C C . VAL A 1 392 ? 1.779 -7.050 24.918 1.00 93.12 392 VAL A C 1
ATOM 3070 O O . VAL A 1 392 ? 1.668 -6.429 25.972 1.00 93.12 392 VAL A O 1
ATOM 3073 N N . ILE A 1 393 ? 2.789 -7.890 24.674 1.00 95.00 393 ILE A N 1
ATOM 3074 C CA . ILE A 1 393 ? 3.842 -8.226 25.647 1.00 95.00 393 ILE A CA 1
ATOM 3075 C C . ILE A 1 393 ? 4.768 -7.029 25.883 1.00 95.00 393 ILE A C 1
ATOM 3077 O O . ILE A 1 393 ? 4.936 -6.591 27.017 1.00 95.00 393 ILE A O 1
ATOM 3081 N N . VAL A 1 394 ? 5.328 -6.452 24.813 1.00 95.81 394 VAL A N 1
ATOM 3082 C CA . VAL A 1 394 ? 5.945 -5.122 24.870 1.00 95.81 394 VAL A CA 1
ATOM 3083 C C . VAL A 1 394 ? 4.798 -4.121 24.679 1.00 95.81 394 VAL A C 1
ATOM 3085 O O . VAL A 1 394 ? 4.236 -4.042 23.580 1.00 95.81 394 VAL A O 1
ATOM 3088 N N . PRO A 1 395 ? 4.382 -3.376 25.720 1.00 95.06 395 PRO A N 1
ATOM 3089 C CA . PRO A 1 395 ? 3.029 -2.825 25.789 1.00 95.06 395 PRO A CA 1
ATOM 3090 C C . PRO A 1 395 ? 2.896 -1.483 25.049 1.00 95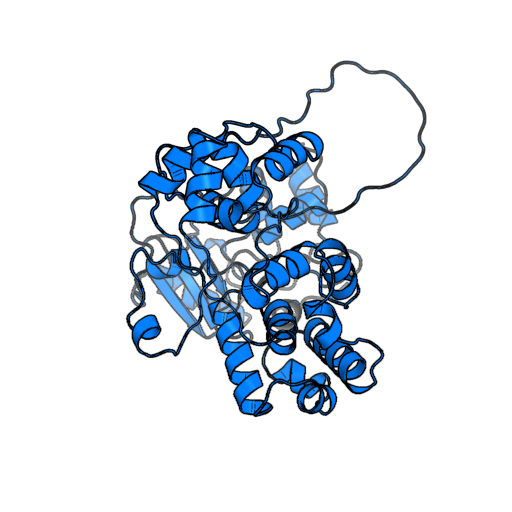.06 395 PRO A C 1
ATOM 3092 O O . PRO A 1 395 ? 2.632 -0.428 25.628 1.00 95.06 395 PRO A O 1
ATOM 3095 N N . CYS A 1 396 ? 3.059 -1.501 23.725 1.00 94.38 396 CYS A N 1
ATOM 3096 C CA . CYS A 1 396 ? 2.925 -0.313 22.877 1.00 94.38 396 CYS A CA 1
ATOM 3097 C C . CYS A 1 396 ? 1.506 0.294 22.884 1.00 94.38 396 CYS A C 1
ATOM 3099 O O . CYS A 1 396 ? 1.348 1.481 22.586 1.00 94.38 396 CYS A O 1
ATOM 3101 N N . HIS A 1 397 ? 0.475 -0.476 23.255 1.00 94.75 397 HIS A N 1
ATOM 3102 C CA . HIS A 1 397 ? -0.901 0.011 23.426 1.00 94.75 397 HIS A CA 1
ATOM 3103 C C . HIS A 1 397 ? -1.058 0.966 24.616 1.00 94.75 397 HIS A C 1
ATOM 3105 O O . HIS A 1 397 ? -1.993 1.761 24.610 1.00 94.75 397 HIS A O 1
ATOM 3111 N N . ARG A 1 398 ? -0.130 0.959 25.584 1.00 96.25 398 ARG A N 1
ATOM 3112 C CA . ARG A 1 398 ? -0.135 1.881 26.735 1.00 96.25 398 ARG A CA 1
ATOM 3113 C C . ARG A 1 398 ? 0.385 3.284 26.403 1.00 96.25 398 ARG A C 1
ATOM 3115 O O . ARG A 1 398 ? 0.303 4.183 27.237 1.00 96.25 398 ARG A O 1
ATOM 3122 N N . VAL A 1 399 ? 0.907 3.496 25.192 1.00 96.44 399 VAL A N 1
ATOM 3123 C CA . VAL A 1 399 ? 1.383 4.814 24.748 1.00 96.44 399 VAL A CA 1
ATOM 3124 C C . VAL A 1 399 ? 0.268 5.573 24.041 1.00 96.44 399 VAL A C 1
ATOM 3126 O O . VAL A 1 399 ? -0.227 5.123 23.008 1.00 96.44 399 VAL A O 1
ATOM 3129 N N . VAL A 1 400 ? -0.110 6.741 24.545 1.00 95.31 400 VAL A N 1
ATOM 3130 C CA . VAL A 1 400 ? -1.212 7.560 24.016 1.00 95.31 400 VAL A CA 1
ATOM 3131 C C . VAL A 1 400 ? -0.723 8.919 23.504 1.00 95.31 400 VAL A C 1
ATOM 3133 O O . VAL A 1 400 ? 0.412 9.339 23.740 1.00 95.31 400 VAL A O 1
ATOM 3136 N N . GLY A 1 401 ? -1.557 9.605 22.727 1.00 91.56 401 GLY A N 1
ATOM 3137 C CA . GLY A 1 401 ? -1.326 10.996 22.351 1.00 91.56 401 GLY A CA 1
ATOM 3138 C C . GLY A 1 401 ? -1.524 11.948 23.533 1.00 91.56 401 GLY A C 1
ATOM 3139 O O . GLY A 1 401 ? -1.947 11.550 24.617 1.00 91.56 401 GLY A O 1
ATOM 3140 N N . SER A 1 402 ? -1.228 13.231 23.324 1.00 87.88 402 SER A N 1
ATOM 3141 C CA . SER A 1 402 ? -1.545 14.271 24.311 1.00 87.88 402 SER A CA 1
ATOM 3142 C C . SER A 1 402 ? -3.049 14.283 24.615 1.00 87.88 402 SER A C 1
ATOM 3144 O O . SER A 1 402 ? -3.851 14.155 23.683 1.00 87.88 402 SER A O 1
ATOM 3146 N N . GLY A 1 403 ? -3.416 14.439 25.892 1.00 81.06 403 GLY A N 1
ATOM 3147 C CA . GLY A 1 403 ? -4.814 14.439 26.348 1.00 81.06 403 GLY A CA 1
ATOM 3148 C C . GLY A 1 403 ? -5.529 13.095 26.166 1.00 81.06 403 GLY A C 1
ATOM 3149 O O . GLY A 1 403 ? -6.696 13.077 25.797 1.00 81.06 403 GLY A O 1
ATOM 3150 N N . GLY A 1 404 ? -4.800 11.977 26.267 1.00 83.94 404 GLY A N 1
ATOM 3151 C CA . GLY A 1 404 ? -5.385 10.631 26.224 1.00 83.94 404 GLY A CA 1
ATOM 3152 C C . GLY A 1 404 ? -5.794 10.129 24.834 1.00 83.94 404 GLY A C 1
ATOM 3153 O O . GLY A 1 404 ? -6.321 9.027 24.712 1.00 83.94 404 GLY A O 1
ATOM 3154 N N . SER A 1 405 ? -5.539 10.890 23.763 1.00 86.12 405 SER A N 1
ATOM 3155 C CA . SER A 1 405 ? -5.973 10.513 22.410 1.00 86.12 405 SER A CA 1
ATOM 3156 C C . SER A 1 405 ? -5.378 9.177 21.942 1.00 86.12 405 SER A C 1
ATOM 3158 O O . SER A 1 405 ? -4.160 8.964 21.943 1.00 86.12 405 SER A O 1
ATOM 3160 N N . LEU A 1 406 ? -6.237 8.258 21.496 1.00 86.81 406 LEU A N 1
ATOM 3161 C CA . LEU A 1 406 ? -5.790 6.985 20.942 1.00 86.81 406 LEU A CA 1
ATOM 3162 C C . LEU A 1 406 ? -5.311 7.176 19.506 1.00 86.81 406 LEU A C 1
ATOM 3164 O O . LEU A 1 406 ? -6.070 7.516 18.605 1.00 86.81 406 LEU A O 1
ATOM 3168 N N . MET A 1 407 ? -4.023 6.925 19.304 1.00 77.75 407 MET A N 1
ATOM 3169 C CA . MET A 1 407 ? -3.365 6.993 18.004 1.00 77.75 407 MET A CA 1
ATOM 3170 C C . MET A 1 407 ? -2.825 5.616 17.631 1.00 77.75 407 MET A C 1
ATOM 3172 O O . MET A 1 407 ? -2.403 4.882 18.527 1.00 77.75 407 MET A O 1
ATOM 3176 N N . GLY A 1 408 ? -2.837 5.323 16.324 1.00 74.75 408 GLY A N 1
ATOM 3177 C CA . GLY A 1 408 ? -2.182 4.215 15.612 1.00 74.75 408 GLY A CA 1
ATOM 3178 C C . GLY A 1 408 ? -1.743 2.993 16.429 1.00 74.75 408 GLY A C 1
ATOM 3179 O O . GLY A 1 408 ? -0.848 3.070 17.267 1.00 74.75 408 GLY A O 1
ATOM 3180 N N . PHE A 1 409 ? -2.298 1.829 16.104 1.00 83.62 409 PHE A N 1
ATOM 3181 C CA . PHE A 1 409 ? -1.926 0.551 16.703 1.00 83.62 409 PHE A CA 1
ATOM 3182 C C . PHE A 1 409 ? -1.958 -0.553 15.647 1.00 83.62 409 PHE A C 1
ATOM 3184 O O . PHE A 1 409 ? -2.781 -0.494 14.735 1.00 83.62 409 PHE A O 1
ATOM 3191 N N . ALA A 1 410 ? -1.068 -1.536 15.777 1.00 72.62 410 ALA A N 1
ATOM 3192 C CA . ALA A 1 410 ? -0.937 -2.667 14.858 1.00 72.62 410 ALA A CA 1
ATOM 3193 C C . ALA A 1 410 ? -2.273 -3.398 14.622 1.00 72.62 410 ALA A C 1
ATOM 3195 O O . ALA A 1 410 ? -2.679 -3.593 13.481 1.00 72.62 410 ALA A O 1
ATOM 3196 N N . GLY A 1 411 ? -3.004 -3.690 15.702 1.00 70.56 411 GLY A N 1
ATOM 3197 C CA . GLY A 1 411 ? -4.341 -4.293 15.651 1.00 70.56 411 GLY A CA 1
ATOM 3198 C C . GLY A 1 411 ? -5.498 -3.307 15.428 1.00 70.56 411 GLY A C 1
ATOM 3199 O O . GLY A 1 411 ? -6.650 -3.697 15.556 1.00 70.56 411 GLY A O 1
ATOM 3200 N N . GLY A 1 412 ? -5.230 -2.029 15.147 1.00 83.69 412 GLY A N 1
ATOM 3201 C CA . GLY A 1 412 ? -6.261 -0.985 15.066 1.00 83.69 412 GLY A CA 1
ATOM 3202 C C . GLY A 1 412 ? -6.560 -0.294 16.402 1.00 83.69 412 GLY A C 1
ATOM 3203 O O . GLY A 1 412 ? -6.231 -0.783 17.487 1.00 83.69 412 GLY A O 1
ATOM 3204 N N . VAL A 1 413 ? -7.155 0.898 16.330 1.00 86.25 413 VAL A N 1
ATOM 3205 C CA . VAL A 1 413 ? -7.410 1.746 17.510 1.00 86.25 413 VAL A CA 1
ATOM 3206 C C . VAL A 1 413 ? -8.445 1.105 18.441 1.00 86.25 413 VAL A C 1
ATOM 3208 O O . VAL A 1 413 ? -8.348 1.232 19.658 1.00 86.25 413 VAL A O 1
ATOM 3211 N N . GLU A 1 414 ? -9.368 0.333 17.883 1.00 85.81 414 GLU A N 1
ATOM 3212 C CA . GLU A 1 414 ? -10.413 -0.411 18.580 1.00 85.81 414 GLU A CA 1
ATOM 3213 C C . GLU A 1 414 ? -9.821 -1.531 19.445 1.00 85.81 414 GLU A C 1
ATOM 3215 O O . GLU A 1 414 ? -10.240 -1.742 20.582 1.00 85.81 414 GLU A O 1
ATOM 3220 N N . VAL A 1 415 ? -8.804 -2.244 18.944 1.00 89.62 415 VAL A N 1
ATOM 3221 C CA . VAL A 1 415 ? -8.068 -3.236 19.745 1.00 89.62 415 VAL A CA 1
ATOM 3222 C C . VAL A 1 415 ? -7.315 -2.553 20.880 1.00 89.62 415 VAL A C 1
ATOM 3224 O O . VAL A 1 415 ? -7.368 -3.018 22.015 1.00 89.62 415 VAL A O 1
ATOM 3227 N N . LYS A 1 416 ? -6.654 -1.426 20.600 1.00 92.88 416 LYS A N 1
ATOM 3228 C CA . LYS A 1 416 ? -5.958 -0.645 21.629 1.00 92.88 416 LYS A CA 1
ATOM 3229 C C . LYS A 1 416 ? -6.909 -0.176 22.732 1.00 92.88 416 LYS A C 1
ATOM 3231 O O . LYS A 1 416 ? -6.571 -0.305 23.904 1.00 92.88 416 LYS A O 1
ATOM 3236 N N . ALA A 1 417 ? -8.097 0.308 22.371 1.00 90.62 417 ALA A N 1
ATOM 3237 C CA . ALA A 1 417 ? -9.129 0.694 23.329 1.00 90.62 417 ALA A CA 1
ATOM 3238 C C . ALA A 1 417 ? -9.582 -0.495 24.192 1.00 90.62 417 ALA A C 1
ATOM 3240 O O . ALA A 1 417 ? -9.650 -0.366 25.410 1.00 90.62 417 ALA A O 1
ATOM 3241 N N . ARG A 1 418 ? -9.819 -1.667 23.583 1.00 92.88 418 ARG A N 1
ATOM 3242 C CA . ARG A 1 418 ? -10.182 -2.897 24.312 1.00 92.88 418 ARG A CA 1
ATOM 3243 C C . ARG A 1 418 ? -9.097 -3.350 25.284 1.00 92.88 418 ARG A C 1
ATOM 3245 O O . ARG A 1 418 ? -9.420 -3.695 26.413 1.00 92.88 418 ARG A O 1
ATOM 3252 N N . LEU A 1 419 ? -7.830 -3.310 24.872 1.00 95.12 419 LEU A N 1
ATOM 3253 C CA . LEU A 1 419 ? -6.696 -3.626 25.744 1.00 95.12 419 LEU A CA 1
ATOM 3254 C C . LEU A 1 419 ? -6.627 -2.668 26.937 1.00 95.12 419 LEU A C 1
ATOM 3256 O O . LEU A 1 419 ? -6.512 -3.106 28.071 1.00 95.12 419 LEU A O 1
ATOM 3260 N N . LEU A 1 420 ? -6.746 -1.359 26.709 1.00 95.25 420 LEU A N 1
ATOM 3261 C CA . LEU A 1 420 ? -6.735 -0.376 27.796 1.00 95.25 420 LEU A CA 1
ATOM 3262 C C . LEU A 1 420 ? -7.932 -0.533 28.744 1.00 95.25 420 LEU A C 1
ATOM 3264 O O . LEU A 1 420 ? -7.768 -0.395 29.955 1.00 95.25 420 LEU A O 1
ATOM 3268 N N . ALA A 1 421 ? -9.113 -0.853 28.208 1.00 93.44 421 ALA A N 1
ATOM 3269 C CA . ALA A 1 421 ? -10.311 -1.119 28.997 1.00 93.44 421 ALA A CA 1
ATOM 3270 C C . ALA A 1 421 ? -10.164 -2.385 29.853 1.00 93.44 421 ALA A C 1
ATOM 3272 O O . ALA A 1 421 ? -10.460 -2.343 31.045 1.00 93.44 421 ALA A O 1
ATOM 3273 N N . LEU A 1 422 ? -9.644 -3.473 29.272 1.00 94.75 422 LEU A N 1
ATOM 3274 C CA . LEU A 1 422 ? -9.286 -4.700 29.987 1.00 94.75 422 LEU A CA 1
ATOM 3275 C C . LEU A 1 422 ? -8.329 -4.399 31.145 1.00 94.75 422 LEU A C 1
ATOM 3277 O O . LEU A 1 422 ? -8.504 -4.905 32.249 1.00 94.75 422 LEU A O 1
ATOM 3281 N N . GLU A 1 423 ? -7.347 -3.527 30.907 1.00 95.75 423 GLU A N 1
ATOM 3282 C CA . GLU A 1 423 ? -6.378 -3.156 31.930 1.00 95.75 423 GLU A CA 1
ATOM 3283 C C . GLU A 1 423 ? -6.924 -2.206 33.015 1.00 95.75 423 GLU A C 1
ATOM 3285 O O . GLU A 1 423 ? -6.225 -1.913 33.990 1.00 95.75 423 GLU A O 1
ATOM 3290 N N . GLY A 1 424 ? -8.151 -1.695 32.860 1.00 92.44 424 GLY A N 1
ATOM 3291 C CA . GLY A 1 424 ? -8.726 -0.679 33.7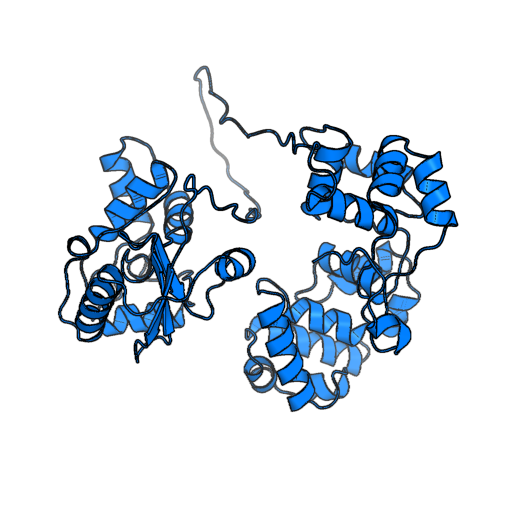42 1.00 92.44 424 GLY A CA 1
ATOM 3292 C C . GLY A 1 424 ? -7.989 0.664 33.676 1.00 92.44 424 GLY A C 1
ATOM 3293 O O . GLY A 1 424 ? -7.955 1.404 34.664 1.00 92.44 424 GLY A O 1
ATOM 3294 N N . ALA A 1 425 ? -7.354 0.974 32.541 1.00 87.25 425 ALA A N 1
ATOM 3295 C CA . ALA A 1 425 ? -6.554 2.180 32.392 1.00 87.25 425 ALA A CA 1
ATOM 3296 C C . ALA A 1 425 ? -7.427 3.442 32.457 1.00 87.25 425 ALA A C 1
ATOM 3298 O O . ALA A 1 425 ? -8.415 3.583 31.734 1.00 87.25 425 ALA A O 1
ATOM 3299 N N . LYS A 1 426 ? -7.042 4.398 33.310 1.00 66.56 426 LYS A N 1
ATOM 3300 C CA . LYS A 1 426 ? -7.689 5.714 33.364 1.00 66.56 426 LYS A CA 1
ATOM 3301 C C . LYS A 1 426 ? -7.221 6.543 32.170 1.00 66.56 426 LYS A C 1
ATOM 3303 O O . LYS A 1 426 ? -6.059 6.936 32.120 1.00 66.56 426 LYS A O 1
ATOM 3308 N N . MET A 1 427 ? -8.124 6.799 31.228 1.00 58.31 427 MET A N 1
ATOM 3309 C CA . MET A 1 427 ? -7.905 7.764 30.149 1.00 58.31 427 MET A CA 1
ATOM 3310 C C . MET A 1 427 ? -7.921 9.160 30.784 1.00 58.31 427 MET A C 1
ATOM 3312 O O . MET A 1 427 ? -8.968 9.601 31.255 1.00 58.31 427 MET A O 1
ATOM 3316 N N . GLY A 1 428 ? -6.736 9.757 30.931 1.00 48.16 428 GLY A N 1
ATOM 3317 C CA . GLY A 1 428 ? -6.536 11.061 31.573 1.00 48.16 428 GLY A CA 1
ATOM 3318 C C . GLY A 1 428 ? -6.914 12.247 30.704 1.00 48.16 428 GLY A C 1
ATOM 3319 O O . GLY A 1 428 ? -6.917 12.090 29.460 1.00 48.16 428 GLY A O 1
#

Foldseek 3Di:
DWDLDDDPVVVVVNWDWLDDDVVLLVLLCVLDVLLVVLCVLSDDTTDTADADLLVLLLLLLLPPLADPVSSVQLVVLVCVQQVDRALVSLLPDDLVSSVVSPHDSQSSVLSNVVSVCCVVVVQVSVVLLVDDLVVSLVSQCVGRSAHSQSSLCSCCRYSSQQQRADPPDPLLQQLCCQSVVDQGQDPVNSVVVSVSSPPRNSVSSSSSNCSSVCSPVPTDRNHDPDDPDDDDDDDDDDDDDDDDDDDDDDQDDDPDPDPAQKEKDWDALVQQGIWMWIDSLQATAAIAHPRFSNPPVVVVVSYHYDCPRPLNVQVNVVSNCLSVLVFDQLVSHRHDYDDDPLLVLLLVLLSVAGQQAADELQVSQVSSCVVPVDRGHSVNSVVSLQVDRYDPSSDSLRYAHPQLHQDDDRSDSVSSVSSNVSSNHDSD

Sequence (428 aa):
MAMTQADDRLVQGEVRYVEYGDDAVAYLSARDPRMADAIARIGHVWRVRDDELFQAVVHSIVGQQISTRAQATVWARMRDGLGTVDAAHVAAASVEELQAFGMTYGKAGYIRDFALRVQDGSFDIAAVERMGDDEAIEALASLRGVGRWTAEMILTFCLNRPDVFAFDDLAIQRGLRMLYHHRKITRKLFERYRRRFSPYCSVASLYLWEVAGGALPELRDLAQKTRPARKAGEKNGGAARKTVRKGDSAPRKVGGTGTGTTHVTTFETGVIGNLTLASDGERISHCWFEHDRNWDADVAEAYVRKDDLPVFDIARRWLRGYFAGERPDPGELPLGLVGTPFRMVVWEQLLQIPYGRTVTYGELAERVESQTGRRTSARAVGGAVGHNPICVIVPCHRVVGSGGSLMGFAGGVEVKARLLALEGAKMG

Radius of gyration: 24.93 Å; chains: 1; bounding box: 57×63×68 Å